Protein AF-R7HJZ1-F1 (afdb_monomer_lite)

pLDDT: mean 83.75, std 15.14, range [26.66, 98.38]

Radius of gyration: 27.84 Å; chains: 1; bounding box: 72×53×90 Å

Structure (mmCIF, N/CA/C/O backbone):
data_AF-R7HJZ1-F1
#
_entry.id   AF-R7HJZ1-F1
#
loop_
_atom_site.group_PDB
_atom_site.id
_atom_site.type_symbol
_atom_site.label_atom_id
_atom_site.label_alt_id
_atom_site.label_comp_id
_atom_site.label_asym_id
_atom_site.label_entity_id
_atom_site.label_seq_id
_atom_site.pdbx_PDB_ins_code
_atom_site.Cartn_x
_atom_site.Cartn_y
_atom_site.Cartn_z
_atom_site.occupancy
_atom_site.B_iso_or_equiv
_atom_site.auth_seq_id
_atom_site.auth_comp_id
_atom_site.auth_asym_id
_atom_site.auth_atom_id
_atom_site.pdbx_PDB_model_num
ATOM 1 N N . MET A 1 1 ? -17.261 4.040 -39.884 1.00 55.44 1 MET A N 1
ATOM 2 C CA . MET A 1 1 ? -17.288 3.187 -38.679 1.00 55.44 1 MET A CA 1
ATOM 3 C C . MET A 1 1 ? -16.606 3.870 -37.504 1.00 55.44 1 MET A C 1
ATOM 5 O O . MET A 1 1 ? -17.191 3.861 -36.436 1.00 55.44 1 MET A O 1
ATOM 9 N N . ASP A 1 2 ? -15.491 4.578 -37.698 1.00 51.38 2 ASP A N 1
ATOM 10 C CA . ASP A 1 2 ? -14.824 5.334 -36.615 1.00 51.38 2 ASP A CA 1
ATOM 11 C C . ASP A 1 2 ? -15.729 6.381 -35.932 1.00 51.38 2 ASP A C 1
ATOM 13 O O . ASP A 1 2 ? -15.719 6.507 -34.715 1.00 51.38 2 ASP A O 1
ATOM 17 N N . LEU A 1 3 ? -16.606 7.054 -36.693 1.00 52.91 3 LEU A N 1
ATOM 18 C CA . LEU A 1 3 ? -17.649 7.952 -36.158 1.00 52.91 3 LEU A CA 1
ATOM 19 C C . LEU A 1 3 ? -18.747 7.217 -35.357 1.00 52.91 3 LEU A C 1
ATOM 21 O O . LEU A 1 3 ? -19.384 7.807 -34.487 1.00 52.91 3 LEU A O 1
ATOM 25 N N . ILE A 1 4 ? -18.971 5.930 -35.647 1.00 58.81 4 ILE A N 1
ATOM 26 C CA . ILE A 1 4 ? -19.947 5.077 -34.946 1.00 58.81 4 ILE A CA 1
ATOM 27 C C . ILE A 1 4 ? -19.358 4.549 -33.629 1.00 58.81 4 ILE A C 1
ATOM 29 O O . ILE A 1 4 ? -20.070 4.412 -32.635 1.00 58.81 4 ILE A O 1
ATOM 33 N N . GLY A 1 5 ? -18.038 4.348 -33.582 1.00 54.88 5 GLY A N 1
ATOM 34 C CA . GLY A 1 5 ? -17.323 3.923 -32.378 1.00 54.88 5 GLY A CA 1
ATOM 35 C C . GLY A 1 5 ? -17.411 4.899 -31.202 1.00 54.88 5 GLY A C 1
ATOM 36 O O . GLY A 1 5 ? -17.205 4.470 -30.076 1.00 54.88 5 GLY A O 1
ATOM 37 N N . SER A 1 6 ? -17.767 6.167 -31.444 1.00 58.53 6 SER A N 1
ATOM 38 C CA . SER A 1 6 ? -18.018 7.200 -30.424 1.00 58.53 6 SER A CA 1
ATOM 39 C C . SER A 1 6 ? -19.487 7.655 -30.352 1.00 58.53 6 SER A C 1
ATOM 41 O O . SER A 1 6 ? -19.771 8.752 -29.873 1.00 58.53 6 SER A O 1
ATOM 43 N N . SER A 1 7 ? -20.414 6.880 -30.922 1.00 64.62 7 SER A N 1
ATOM 44 C CA . SER A 1 7 ? -21.848 7.205 -30.990 1.00 64.62 7 SER A CA 1
ATOM 45 C C . SER A 1 7 ? -22.617 6.868 -29.707 1.00 64.62 7 SER A C 1
ATOM 47 O O . SER A 1 7 ? -22.063 6.304 -28.772 1.00 64.62 7 SER A O 1
ATOM 49 N N . SER A 1 8 ? -23.906 7.223 -29.651 1.00 75.12 8 SER A N 1
ATOM 50 C CA . SER A 1 8 ? -24.792 6.862 -28.538 1.00 75.12 8 SER A CA 1
ATOM 51 C C . SER A 1 8 ? -25.110 5.361 -28.509 1.00 75.12 8 SER A C 1
ATOM 53 O O . SER A 1 8 ? -25.225 4.726 -29.560 1.00 75.12 8 SER A O 1
ATOM 55 N N . GLU A 1 9 ? -25.348 4.810 -27.313 1.00 82.00 9 GLU A N 1
ATOM 56 C CA . GLU A 1 9 ? -25.737 3.400 -27.107 1.00 82.00 9 GLU A CA 1
ATOM 57 C C . GLU A 1 9 ? -26.926 2.959 -27.966 1.00 82.00 9 GLU A C 1
ATOM 59 O O . GLU A 1 9 ? -26.946 1.839 -28.467 1.00 82.00 9 GLU A O 1
ATOM 64 N N . SER A 1 10 ? -27.879 3.855 -28.236 1.00 83.88 10 SER A N 1
ATOM 65 C CA . SER A 1 10 ? -29.006 3.575 -29.134 1.00 83.88 10 SER A CA 1
ATOM 66 C C . SER A 1 10 ? -28.566 3.103 -30.527 1.00 83.88 10 SER A C 1
ATOM 68 O O . SER A 1 10 ? -29.237 2.279 -31.143 1.00 83.88 10 SER A O 1
ATOM 70 N N . ILE A 1 11 ? -27.445 3.621 -31.043 1.00 85.69 11 ILE A N 1
ATOM 71 C CA . ILE A 1 11 ? -26.895 3.212 -32.343 1.00 85.69 11 ILE A CA 1
ATOM 72 C C . ILE A 1 11 ? -26.178 1.867 -32.208 1.00 85.69 11 ILE A C 1
ATOM 74 O O . ILE A 1 11 ? -26.316 1.016 -33.081 1.00 85.69 11 ILE A O 1
ATOM 78 N N . TRP A 1 12 ? -25.454 1.649 -31.111 1.00 87.62 12 TRP A N 1
ATOM 79 C CA . TRP A 1 12 ? -24.774 0.382 -30.833 1.00 87.62 12 TRP A CA 1
ATOM 80 C C . TRP A 1 12 ? -25.741 -0.796 -30.725 1.00 87.62 12 TRP A C 1
ATOM 82 O O . TRP A 1 12 ? -25.446 -1.867 -31.251 1.00 87.62 12 TRP A O 1
ATOM 92 N N . LEU A 1 13 ? -26.904 -0.575 -30.111 1.00 90.31 13 LEU A N 1
ATOM 93 C CA . LEU A 1 13 ? -27.966 -1.570 -29.949 1.00 90.31 13 LEU A CA 1
ATOM 94 C C . LEU A 1 13 ? -28.876 -1.699 -31.181 1.00 90.31 13 LEU A C 1
ATOM 96 O O . LEU A 1 13 ? -29.688 -2.620 -31.257 1.00 90.31 13 LEU A O 1
ATOM 100 N N . SER A 1 14 ? -28.747 -0.807 -32.168 1.00 91.06 14 SER A N 1
ATOM 101 C CA . SER A 1 14 ? -29.510 -0.906 -33.413 1.00 91.06 14 SER A CA 1
ATOM 102 C C . SER A 1 14 ? -29.059 -2.104 -34.249 1.00 91.06 14 SER A C 1
ATOM 104 O O . SER A 1 14 ? -27.893 -2.510 -34.230 1.00 91.06 14 SER A O 1
ATOM 106 N N . ASN A 1 15 ? -29.988 -2.651 -35.034 1.00 90.50 15 ASN A N 1
ATOM 107 C CA . ASN A 1 15 ? -29.697 -3.757 -35.933 1.00 90.50 15 ASN A CA 1
ATOM 108 C C . ASN A 1 15 ? -28.751 -3.317 -37.063 1.00 90.50 15 ASN A C 1
ATOM 110 O O . ASN A 1 15 ? -28.941 -2.273 -37.694 1.00 90.50 15 ASN A O 1
ATOM 114 N N . THR A 1 16 ? -27.750 -4.140 -37.360 1.00 90.25 16 THR A N 1
ATOM 115 C CA . THR A 1 16 ? -26.793 -3.900 -38.451 1.00 90.25 16 THR A CA 1
ATOM 116 C C . THR A 1 16 ? -27.460 -3.705 -39.809 1.00 90.25 16 THR A C 1
ATOM 118 O O . THR A 1 16 ? -27.041 -2.821 -40.554 1.00 90.25 16 THR A O 1
ATOM 121 N N . ARG A 1 17 ? -28.517 -4.457 -40.132 1.00 87.88 17 ARG A N 1
ATOM 122 C CA . ARG A 1 17 ? -29.229 -4.335 -41.415 1.00 87.88 17 ARG A CA 1
ATOM 123 C C . ARG A 1 17 ? -29.933 -2.992 -41.550 1.00 87.88 17 ARG A C 1
ATOM 125 O O . ARG A 1 17 ? -29.940 -2.398 -42.627 1.00 87.88 17 ARG A O 1
ATOM 132 N N . ASP A 1 18 ? -30.466 -2.479 -40.445 1.00 86.38 18 ASP A N 1
ATOM 133 C CA . ASP A 1 18 ? -31.166 -1.198 -40.423 1.00 86.38 18 ASP A CA 1
ATOM 134 C C . ASP A 1 18 ? -30.208 -0.017 -40.566 1.00 86.38 18 ASP A C 1
ATOM 136 O O . ASP A 1 18 ? -30.540 0.962 -41.244 1.00 86.38 18 ASP A O 1
ATOM 140 N N . VAL A 1 19 ? -29.026 -0.111 -39.955 1.00 85.69 19 VAL A N 1
ATOM 141 C CA . VAL A 1 19 ? -28.019 0.959 -39.942 1.00 85.69 19 VAL A CA 1
ATOM 142 C C . VAL A 1 19 ? -27.157 0.940 -41.204 1.00 85.69 19 VAL A C 1
ATOM 144 O O . VAL A 1 19 ? -26.953 1.986 -41.817 1.00 85.69 19 VAL A O 1
ATOM 147 N N . LEU A 1 20 ? -26.676 -0.233 -41.624 1.00 84.44 20 LEU A N 1
ATOM 148 C CA . LEU A 1 20 ? -25.808 -0.387 -42.798 1.00 84.44 20 LEU A CA 1
ATOM 149 C C . LEU A 1 20 ? -26.594 -0.459 -44.113 1.00 84.44 20 LEU A C 1
ATOM 151 O O . LEU A 1 20 ? -25.995 -0.339 -45.179 1.00 84.44 20 LEU A O 1
ATOM 155 N N . LYS A 1 21 ? -27.925 -0.624 -44.045 1.00 84.38 21 LYS A N 1
ATOM 156 C CA . LYS A 1 21 ? -28.818 -0.795 -45.205 1.00 84.38 21 LYS A CA 1
ATOM 157 C C . LYS A 1 21 ? -28.387 -1.948 -46.122 1.00 84.38 21 LYS A C 1
ATOM 159 O O . LYS A 1 21 ? -28.550 -1.868 -47.337 1.00 84.38 21 LYS A O 1
ATOM 164 N N . ASP A 1 22 ? -27.871 -3.025 -45.528 1.00 80.69 22 ASP A N 1
ATOM 165 C CA . ASP A 1 22 ? -27.401 -4.221 -46.229 1.00 80.69 22 ASP A CA 1
ATOM 166 C C . ASP A 1 22 ? -27.975 -5.496 -45.590 1.00 80.69 22 ASP A C 1
ATOM 168 O O . ASP A 1 22 ? -27.697 -5.822 -44.436 1.00 80.69 22 ASP A O 1
ATOM 172 N N . ASN A 1 23 ? -28.771 -6.235 -46.366 1.00 77.12 23 ASN A N 1
ATOM 173 C CA . ASN A 1 23 ? -29.421 -7.473 -45.931 1.00 77.12 23 ASN A CA 1
ATOM 174 C C . ASN A 1 23 ? -28.480 -8.691 -45.939 1.00 77.12 23 ASN A C 1
ATOM 176 O O . ASN A 1 23 ? -28.857 -9.743 -45.421 1.00 77.12 23 ASN A O 1
ATOM 180 N N . MET A 1 24 ? -27.280 -8.568 -46.519 1.00 80.31 24 MET A N 1
ATOM 181 C CA . MET A 1 24 ? -26.253 -9.617 -46.519 1.00 80.31 24 MET A CA 1
ATOM 182 C C . MET A 1 24 ? -25.467 -9.661 -45.205 1.00 80.31 24 MET A C 1
ATOM 184 O O . MET A 1 24 ? -24.805 -10.659 -44.917 1.00 80.31 24 MET A O 1
ATOM 188 N N . VAL A 1 25 ? -25.557 -8.610 -44.383 1.00 81.00 25 VAL A N 1
ATOM 189 C CA . VAL A 1 25 ? -24.938 -8.576 -43.056 1.00 81.00 25 VAL A CA 1
ATOM 190 C C . VAL A 1 25 ? -25.734 -9.460 -42.086 1.00 81.00 25 VAL A C 1
ATOM 192 O O . VAL A 1 25 ? -26.969 -9.553 -42.141 1.00 81.00 25 VAL A O 1
ATOM 195 N N . LYS A 1 26 ? -24.998 -10.157 -41.210 1.00 86.88 26 LYS A N 1
ATOM 196 C CA . LYS A 1 26 ? -25.554 -11.022 -40.164 1.00 86.88 26 LYS A CA 1
ATOM 197 C C . LYS A 1 26 ? -26.523 -10.232 -39.288 1.00 86.88 26 LYS A C 1
ATOM 199 O O . LYS A 1 26 ? -26.235 -9.104 -38.918 1.00 86.88 26 LYS A O 1
ATOM 204 N N . ASP A 1 27 ? -27.639 -10.859 -38.933 1.00 89.06 27 ASP A N 1
ATOM 205 C CA . ASP A 1 27 ? -28.642 -10.282 -38.041 1.00 89.06 27 ASP A CA 1
ATOM 206 C C . ASP A 1 27 ? -28.095 -10.188 -36.609 1.00 89.06 27 ASP A C 1
ATOM 208 O O . ASP A 1 27 ? -28.063 -11.180 -35.882 1.00 89.06 27 ASP A O 1
ATOM 212 N N . GLN A 1 28 ? -27.554 -9.026 -36.257 1.00 91.69 28 GLN A N 1
ATOM 213 C CA . GLN A 1 28 ? -26.952 -8.732 -34.955 1.00 91.69 28 GLN A CA 1
ATOM 214 C C . GLN A 1 28 ? -26.901 -7.219 -34.721 1.00 91.69 28 GLN A C 1
ATOM 216 O O . GLN A 1 28 ? -27.136 -6.432 -35.649 1.00 91.69 28 GLN A O 1
ATOM 221 N N . THR A 1 29 ? -26.572 -6.811 -33.498 1.00 93.00 29 THR A N 1
ATOM 222 C CA . THR A 1 29 ? -26.386 -5.397 -33.147 1.00 93.00 29 THR A CA 1
ATOM 223 C C . THR A 1 29 ? -25.108 -4.821 -33.762 1.00 93.00 29 THR A C 1
ATOM 225 O O . THR A 1 29 ? -24.164 -5.546 -34.099 1.00 93.00 29 THR A O 1
ATOM 228 N N . ILE A 1 30 ? -25.054 -3.496 -33.912 1.00 91.50 30 ILE A N 1
ATOM 229 C CA . ILE A 1 30 ? -23.847 -2.802 -34.382 1.00 91.50 30 ILE A CA 1
ATOM 230 C C . ILE A 1 30 ? -22.659 -3.063 -33.450 1.00 91.50 30 ILE A C 1
ATOM 232 O O . ILE A 1 30 ? -21.551 -3.278 -33.939 1.00 91.50 30 ILE A O 1
ATOM 236 N N . LEU A 1 31 ? -22.879 -3.112 -32.133 1.00 91.50 31 LEU A N 1
ATOM 237 C CA . LEU A 1 31 ? -21.821 -3.403 -31.164 1.00 91.50 31 LEU A CA 1
ATOM 238 C C . LEU A 1 31 ? -21.219 -4.797 -31.360 1.00 91.50 31 LEU A C 1
ATOM 240 O O . LEU A 1 31 ? -20.000 -4.931 -31.442 1.00 91.50 31 LEU A O 1
ATOM 244 N N . GLU A 1 32 ? -22.060 -5.827 -31.489 1.00 93.88 32 GLU A N 1
ATOM 245 C CA . GLU A 1 32 ? -21.595 -7.191 -31.763 1.00 93.88 32 GLU A CA 1
ATOM 246 C C . GLU A 1 32 ? -20.808 -7.257 -33.069 1.00 93.88 32 GLU A C 1
ATOM 248 O O . GLU A 1 32 ? -19.738 -7.860 -33.111 1.00 93.88 32 GLU A O 1
ATOM 253 N N . TYR A 1 33 ? -21.302 -6.593 -34.119 1.00 91.19 33 TYR A N 1
ATOM 254 C CA . TYR A 1 33 ? -20.603 -6.514 -35.396 1.00 91.19 33 TYR A CA 1
ATOM 255 C C . TYR A 1 33 ? -19.233 -5.847 -35.265 1.00 91.19 33 TYR A C 1
ATOM 257 O O . TYR A 1 33 ? -18.264 -6.334 -35.846 1.00 91.19 33 TYR A O 1
ATOM 265 N N . MET A 1 34 ? -19.134 -4.754 -34.509 1.00 90.31 34 MET A N 1
ATOM 266 C CA . MET A 1 34 ? -17.868 -4.053 -34.308 1.00 90.31 34 MET A CA 1
ATOM 267 C C . MET A 1 34 ? -16.853 -4.912 -33.547 1.00 90.31 34 MET A C 1
ATOM 269 O O . MET A 1 34 ? -15.687 -4.959 -33.936 1.00 90.31 34 MET A O 1
ATOM 273 N N . ILE A 1 35 ? -17.296 -5.625 -32.508 1.00 91.69 35 ILE A N 1
ATOM 274 C CA . ILE A 1 35 ? -16.430 -6.517 -31.729 1.00 91.69 35 ILE A CA 1
ATOM 275 C C . ILE A 1 35 ? -15.967 -7.704 -32.580 1.00 91.69 35 ILE A C 1
ATOM 277 O O . ILE A 1 35 ? -14.772 -7.973 -32.638 1.00 91.69 35 ILE A O 1
ATOM 281 N N . ASP A 1 36 ? -16.884 -8.363 -33.296 1.00 91.38 36 ASP A N 1
ATOM 282 C CA . ASP A 1 36 ? -16.580 -9.547 -34.117 1.00 91.38 36 ASP A CA 1
ATOM 283 C C . ASP A 1 36 ? -15.596 -9.251 -35.262 1.00 91.38 36 ASP A C 1
ATOM 285 O O . ASP A 1 36 ? -14.939 -10.158 -35.769 1.00 91.38 36 ASP A O 1
ATOM 289 N N . ASN A 1 37 ? -15.483 -7.982 -35.666 1.00 89.75 37 ASN A N 1
ATOM 290 C CA . ASN A 1 37 ? -14.580 -7.522 -36.721 1.00 89.75 37 ASN A CA 1
ATOM 291 C C . ASN A 1 37 ? -13.361 -6.741 -36.187 1.00 89.75 37 ASN A C 1
ATOM 293 O O . ASN A 1 37 ? -12.674 -6.093 -36.974 1.00 89.75 37 ASN A O 1
ATOM 297 N N . ASN A 1 38 ? -13.074 -6.803 -34.879 1.00 87.69 38 ASN A N 1
ATOM 298 C CA . ASN A 1 38 ? -11.911 -6.168 -34.238 1.00 87.69 38 ASN A CA 1
ATOM 299 C C . ASN A 1 38 ? -11.780 -4.655 -34.499 1.00 87.69 38 ASN A C 1
ATOM 301 O O . ASN A 1 38 ? -10.674 -4.137 -34.665 1.00 87.69 38 ASN A O 1
ATOM 305 N N . TYR A 1 39 ? -12.898 -3.929 -34.539 1.00 86.44 39 TYR A N 1
ATOM 306 C CA . TYR A 1 39 ? -12.844 -2.469 -34.579 1.00 86.44 39 TYR A CA 1
ATOM 307 C C . TYR A 1 39 ? -12.340 -1.903 -33.242 1.00 86.44 39 TYR A C 1
ATOM 309 O O . TYR A 1 39 ? -12.642 -2.444 -32.176 1.00 86.44 39 TYR A O 1
ATOM 317 N N . ASP A 1 40 ? -11.615 -0.781 -33.296 1.00 82.44 40 ASP A N 1
ATOM 318 C CA . ASP A 1 40 ? -11.297 0.013 -32.104 1.00 82.44 40 ASP A CA 1
ATOM 319 C C . ASP A 1 40 ? -12.580 0.691 -31.596 1.00 82.44 40 ASP A C 1
ATOM 321 O O . ASP A 1 40 ? -13.203 1.491 -32.300 1.00 82.44 40 ASP A O 1
ATOM 325 N N . ILE A 1 41 ? -13.015 0.323 -30.390 1.00 84.25 41 ILE A N 1
ATOM 326 C CA . ILE A 1 41 ? -14.286 0.754 -29.801 1.00 84.25 41 ILE A CA 1
ATOM 327 C C . ILE A 1 41 ? -13.982 1.661 -28.611 1.00 84.25 41 ILE A C 1
ATOM 329 O O . ILE A 1 41 ? -13.354 1.239 -27.641 1.00 84.25 41 ILE A O 1
ATOM 333 N N . LYS A 1 42 ? -14.483 2.901 -28.653 1.00 81.69 42 LYS A N 1
ATOM 334 C CA . LYS A 1 42 ? -14.295 3.890 -27.585 1.00 81.69 42 LYS A CA 1
ATOM 335 C C . LYS A 1 42 ? -15.620 4.181 -26.899 1.00 81.69 42 LYS A C 1
ATOM 337 O O . LYS A 1 42 ? -16.370 5.052 -27.324 1.00 81.69 42 LYS A O 1
ATOM 342 N N . ILE A 1 43 ? -15.877 3.475 -25.802 1.00 80.94 43 ILE A N 1
ATOM 343 C CA . ILE A 1 43 ? -17.082 3.668 -24.992 1.00 80.94 43 ILE A CA 1
ATOM 344 C C . ILE A 1 43 ? -16.790 4.704 -23.896 1.00 80.94 43 ILE A C 1
ATOM 346 O O . ILE A 1 43 ? -16.012 4.410 -22.984 1.00 80.94 43 ILE A O 1
ATOM 350 N N . PRO A 1 44 ? -17.374 5.918 -23.957 1.00 76.69 44 PRO A N 1
ATOM 351 C CA . PRO A 1 44 ? -17.217 6.896 -22.885 1.00 76.69 44 PRO A CA 1
ATOM 352 C C . PRO A 1 44 ? -17.945 6.462 -21.606 1.00 76.69 44 PRO A C 1
ATOM 354 O O . PRO A 1 44 ? -17.418 6.652 -20.513 1.00 76.69 44 PRO A O 1
ATOM 357 N N . CYS A 1 45 ? -19.136 5.875 -21.740 1.00 82.38 45 CYS A N 1
ATOM 358 C CA . CYS A 1 45 ? -19.984 5.420 -20.642 1.00 82.38 45 CYS A CA 1
ATOM 359 C C . CYS A 1 45 ? -21.059 4.446 -21.151 1.00 82.38 45 CYS A C 1
ATOM 361 O O . CYS A 1 45 ? -21.394 4.454 -22.336 1.00 82.38 45 CYS A O 1
ATOM 363 N N . ILE A 1 46 ? -21.580 3.618 -20.242 1.00 88.38 46 ILE A N 1
ATOM 364 C CA . ILE A 1 46 ? -22.636 2.623 -20.495 1.00 88.38 46 ILE A CA 1
ATOM 365 C C . ILE A 1 46 ? -23.822 2.926 -19.577 1.00 88.38 46 ILE A C 1
ATOM 367 O O . ILE A 1 46 ? -23.630 3.095 -18.365 1.00 88.38 46 ILE A O 1
ATOM 371 N N . PHE A 1 47 ? -25.028 2.969 -20.141 1.00 85.38 47 PHE A N 1
ATOM 372 C CA . PHE A 1 47 ? -26.282 3.220 -19.428 1.00 85.38 47 PHE A CA 1
ATOM 373 C C . PHE A 1 47 ? -27.292 2.075 -19.566 1.00 85.38 47 PHE A C 1
ATOM 375 O O . PHE A 1 47 ? -28.140 1.936 -18.686 1.00 85.38 47 PHE A O 1
ATOM 382 N N . GLU A 1 48 ? -27.192 1.249 -20.611 1.00 89.50 48 GLU A N 1
ATOM 383 C CA . GLU A 1 48 ? -28.172 0.201 -20.922 1.00 89.50 48 GLU A CA 1
ATOM 384 C C . GLU A 1 48 ? -27.691 -1.205 -20.514 1.00 89.50 48 GLU A C 1
ATOM 386 O O . GLU A 1 48 ? -26.548 -1.602 -20.760 1.00 89.50 48 GLU A O 1
ATOM 391 N N . GLU A 1 49 ? -28.585 -2.008 -19.926 1.00 91.56 49 GLU A N 1
ATOM 392 C CA . GLU A 1 49 ? -28.292 -3.394 -19.516 1.00 91.56 49 GLU A CA 1
ATOM 393 C C . GLU A 1 49 ? -28.002 -4.309 -20.721 1.00 91.56 49 GLU A C 1
ATOM 395 O O . GLU A 1 49 ? -27.120 -5.169 -20.657 1.00 91.56 49 GLU A O 1
ATOM 400 N N . ASP A 1 50 ? -28.674 -4.087 -21.856 1.00 92.56 50 ASP A N 1
ATOM 401 C CA . ASP A 1 50 ? -28.434 -4.850 -23.087 1.00 92.56 50 ASP A CA 1
ATOM 402 C C . ASP A 1 50 ? -26.989 -4.687 -23.592 1.00 92.56 50 ASP A C 1
ATOM 404 O O . ASP A 1 50 ? -26.380 -5.656 -24.059 1.00 92.56 50 ASP A O 1
ATOM 408 N N . THR A 1 51 ? -26.394 -3.499 -23.419 1.00 93.50 51 THR A N 1
ATOM 409 C CA . THR A 1 51 ? -24.974 -3.264 -23.715 1.00 93.50 51 THR A CA 1
ATOM 410 C C . THR A 1 51 ? -24.086 -4.132 -22.822 1.00 93.50 51 THR A C 1
ATOM 412 O O . THR A 1 51 ? -23.166 -4.783 -23.325 1.00 93.50 51 THR A O 1
ATOM 415 N N . LEU A 1 52 ? -24.369 -4.208 -21.512 1.00 94.69 52 LEU A N 1
ATOM 416 C CA . LEU A 1 52 ? -23.612 -5.070 -20.594 1.00 94.69 52 LEU A CA 1
ATOM 417 C C . LEU A 1 52 ? -23.689 -6.537 -21.006 1.00 94.69 52 LEU A C 1
ATOM 419 O O . LEU A 1 52 ? -22.676 -7.237 -21.033 1.00 94.69 52 LEU A O 1
ATOM 423 N N . LYS A 1 53 ? -24.886 -7.008 -21.357 1.00 95.44 53 LYS A N 1
ATOM 424 C CA . LYS A 1 53 ? -25.111 -8.387 -21.788 1.00 95.44 53 LYS A CA 1
ATOM 425 C C . LYS A 1 53 ? -24.289 -8.741 -23.023 1.00 95.44 53 LYS A C 1
ATOM 427 O O . LYS A 1 53 ? -23.650 -9.793 -23.023 1.00 95.44 53 LYS A O 1
ATOM 432 N N . ILE A 1 54 ? -24.255 -7.865 -24.027 1.00 95.06 54 ILE A N 1
ATOM 433 C CA . ILE A 1 54 ? -23.432 -8.054 -25.229 1.00 95.06 54 ILE A CA 1
ATOM 434 C C . ILE A 1 54 ? -21.948 -8.118 -24.856 1.00 95.06 54 ILE A C 1
ATOM 436 O O . ILE A 1 54 ? -21.259 -9.063 -25.235 1.00 95.06 54 ILE A O 1
ATOM 440 N N . LEU A 1 55 ? -21.448 -7.143 -24.092 1.00 95.19 55 LEU A N 1
ATOM 441 C CA . LEU A 1 55 ? -20.028 -7.075 -23.735 1.00 95.19 55 LEU A CA 1
ATOM 442 C C . LEU A 1 55 ? -19.577 -8.273 -22.886 1.00 95.19 55 LEU A C 1
ATOM 444 O O . LEU A 1 55 ? -18.489 -8.804 -23.108 1.00 95.19 55 LEU A O 1
ATOM 448 N N . TYR A 1 56 ? -20.424 -8.747 -21.970 1.00 95.94 56 TYR A N 1
ATOM 449 C CA . TYR A 1 56 ? -20.195 -9.980 -21.216 1.00 95.94 56 TYR A CA 1
ATOM 450 C C . TYR A 1 56 ? -20.132 -11.207 -22.134 1.00 95.94 56 TYR A C 1
ATOM 452 O O . TYR A 1 56 ? -19.153 -11.945 -22.099 1.00 95.94 56 TYR A O 1
ATOM 460 N N . GLN A 1 57 ? -21.117 -11.396 -23.020 1.00 95.69 57 GLN A N 1
ATOM 461 C CA . GLN A 1 57 ? -21.146 -12.528 -23.960 1.00 95.69 57 GLN A CA 1
ATOM 462 C C . GLN A 1 57 ? -19.959 -12.537 -24.933 1.00 95.69 57 GLN A C 1
ATOM 464 O O . GLN A 1 57 ? -19.549 -13.597 -25.407 1.00 95.69 57 GLN A O 1
ATOM 469 N N . LYS A 1 58 ? -19.409 -11.359 -25.236 1.00 94.25 58 LYS A N 1
ATOM 470 C CA . LYS A 1 58 ? -18.232 -11.182 -26.090 1.00 94.25 58 LYS A CA 1
ATOM 471 C C . LYS A 1 58 ? -16.906 -11.183 -25.321 1.00 94.25 58 LYS A C 1
ATOM 473 O O . LYS A 1 58 ? -15.870 -10.953 -25.937 1.00 94.25 58 LYS A O 1
ATOM 478 N N . ASN A 1 59 ? -16.922 -11.448 -24.013 1.00 93.50 59 ASN A N 1
ATOM 479 C CA . ASN A 1 59 ? -15.750 -11.440 -23.136 1.00 93.50 59 ASN A CA 1
ATOM 480 C C . ASN A 1 59 ? -14.935 -10.134 -23.221 1.00 93.50 59 ASN A C 1
ATOM 482 O O . ASN A 1 59 ? -13.717 -10.165 -23.378 1.00 93.50 59 ASN A O 1
ATOM 486 N N . ARG A 1 60 ? -15.601 -8.975 -23.125 1.00 92.88 60 ARG A N 1
ATOM 487 C CA . ARG A 1 60 ? -14.971 -7.639 -23.161 1.00 92.88 60 ARG A CA 1
ATOM 488 C C . ARG A 1 60 ? -15.048 -6.911 -21.812 1.00 92.88 60 ARG A C 1
ATOM 490 O O . ARG A 1 60 ? -15.727 -5.882 -21.708 1.00 92.88 60 ARG A O 1
ATOM 497 N N . PRO A 1 61 ? -14.392 -7.425 -20.751 1.00 92.56 61 PRO A N 1
ATOM 498 C CA . PRO A 1 61 ? -14.401 -6.774 -19.442 1.00 92.56 61 PRO A CA 1
ATOM 499 C C . PRO A 1 61 ? -13.715 -5.397 -19.463 1.00 92.56 61 PRO A C 1
ATOM 501 O O . PRO A 1 61 ? -14.145 -4.493 -18.752 1.00 92.56 61 PRO A O 1
ATOM 504 N N . ASP A 1 62 ? -12.744 -5.200 -20.359 1.00 88.94 62 ASP A N 1
ATOM 505 C CA . ASP A 1 62 ? -12.062 -3.929 -20.633 1.00 88.94 62 ASP A CA 1
ATOM 506 C C . ASP A 1 62 ? -13.013 -2.803 -21.080 1.00 88.94 62 ASP A C 1
ATOM 508 O O . ASP A 1 62 ? -12.743 -1.620 -20.860 1.00 88.94 62 ASP A O 1
ATOM 512 N N . LEU A 1 63 ? -14.153 -3.169 -21.673 1.00 91.50 63 LEU A N 1
ATOM 513 C CA . LEU A 1 63 ? -15.220 -2.244 -22.046 1.00 91.50 63 LEU A CA 1
ATOM 514 C C . LEU A 1 63 ? -16.314 -2.156 -20.973 1.00 91.50 63 LEU A C 1
ATOM 516 O O . LEU A 1 63 ? -16.842 -1.069 -20.740 1.00 91.50 63 LEU A O 1
ATOM 520 N N . LEU A 1 64 ? -16.632 -3.263 -20.288 1.00 93.12 64 LEU A N 1
ATOM 521 C CA . LEU A 1 64 ? -17.653 -3.297 -19.227 1.00 93.12 64 LEU A CA 1
ATOM 522 C C . LEU A 1 64 ? -17.354 -2.318 -18.085 1.00 93.12 64 LEU A C 1
ATOM 524 O O . LEU A 1 64 ? -18.273 -1.682 -17.574 1.00 93.12 64 LEU A O 1
ATOM 528 N N . VAL A 1 65 ? -16.080 -2.135 -17.724 1.00 91.19 65 VAL A N 1
ATOM 529 C CA . VAL A 1 65 ? -15.637 -1.203 -16.665 1.00 91.19 65 VAL A CA 1
ATOM 530 C C . VAL A 1 65 ? -16.018 0.268 -16.905 1.00 91.19 65 VAL A C 1
ATOM 532 O O . VAL A 1 65 ? -15.831 1.103 -16.024 1.00 91.19 65 VAL A O 1
ATOM 535 N N . LYS A 1 66 ? -16.550 0.621 -18.085 1.00 91.06 66 LYS A N 1
ATOM 536 C CA . LYS A 1 66 ? -17.090 1.960 -18.390 1.00 91.06 66 LYS A CA 1
ATOM 537 C C . LYS A 1 66 ? -18.515 2.181 -17.874 1.00 91.06 66 LYS A C 1
ATOM 539 O O . LYS A 1 66 ? -19.035 3.294 -17.973 1.00 91.06 66 LYS A O 1
ATOM 544 N N . ALA A 1 67 ? -19.156 1.147 -17.340 1.00 92.50 67 ALA A N 1
ATOM 545 C CA . ALA A 1 67 ? -20.456 1.249 -16.698 1.00 92.50 67 ALA A CA 1
ATOM 546 C C . ALA A 1 67 ? -20.355 1.773 -15.259 1.00 92.50 67 ALA A C 1
ATOM 548 O O . ALA A 1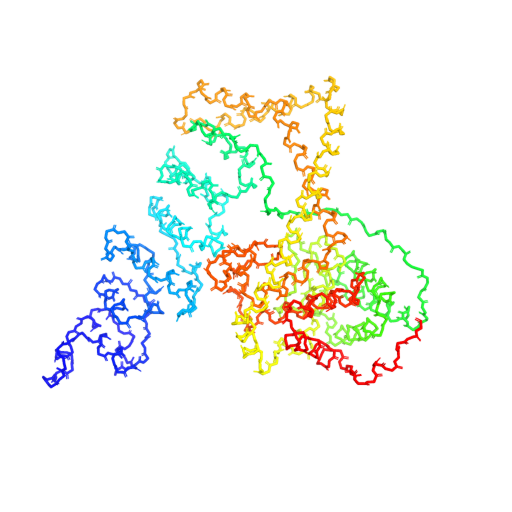 67 ? -19.351 1.602 -14.571 1.00 92.50 67 ALA A O 1
ATOM 549 N N . SER A 1 68 ? -21.436 2.391 -14.777 1.00 91.62 68 SER A N 1
ATOM 550 C CA . SER A 1 68 ? -21.532 2.786 -13.367 1.00 91.62 68 SER A CA 1
ATOM 551 C C . SER A 1 68 ? -21.615 1.564 -12.443 1.00 91.62 68 SER A C 1
ATOM 553 O O . SER A 1 68 ? -22.197 0.546 -12.818 1.00 91.62 68 SER A O 1
ATOM 555 N N . ALA A 1 69 ? -21.134 1.684 -11.199 1.00 93.19 69 ALA A N 1
ATOM 556 C CA . ALA A 1 69 ? -21.234 0.616 -10.196 1.00 93.19 69 ALA A CA 1
ATOM 557 C C . ALA A 1 69 ? -22.674 0.101 -10.017 1.00 93.19 69 ALA A C 1
ATOM 559 O O . ALA A 1 69 ? -22.906 -1.100 -9.938 1.00 93.19 69 ALA A O 1
ATOM 560 N N . SER A 1 70 ? -23.655 1.010 -10.013 1.00 92.56 70 SER A N 1
ATOM 561 C CA . SER A 1 70 ? -25.078 0.663 -9.920 1.00 92.56 70 SER A CA 1
ATOM 562 C C . SER A 1 70 ? -25.539 -0.260 -11.045 1.00 92.56 70 SER A C 1
ATOM 564 O O . SER A 1 70 ? -26.339 -1.153 -10.791 1.00 92.56 70 SER A O 1
ATOM 566 N N . LEU A 1 71 ? -25.044 -0.042 -12.267 1.00 93.94 71 LEU A N 1
ATOM 567 C CA . LEU A 1 71 ? -25.381 -0.867 -13.425 1.00 93.94 71 LEU A CA 1
ATOM 568 C C . LEU A 1 71 ? -24.589 -2.183 -13.412 1.00 93.94 71 LEU A C 1
ATOM 570 O O . LEU A 1 71 ? -25.145 -3.231 -13.719 1.00 93.94 71 LEU A O 1
ATOM 574 N N . LEU A 1 72 ? -23.322 -2.161 -12.984 1.00 96.06 72 LEU A N 1
ATOM 575 C CA . LEU A 1 72 ? -22.485 -3.362 -12.867 1.00 96.06 72 LEU A CA 1
ATOM 576 C C . LEU A 1 72 ? -22.992 -4.362 -11.820 1.00 96.06 72 LEU A C 1
ATOM 578 O O . LEU A 1 72 ? -22.824 -5.565 -11.990 1.00 96.06 72 LEU A O 1
ATOM 582 N N . MET A 1 73 ? -23.665 -3.892 -10.772 1.00 93.88 73 MET A N 1
ATOM 583 C CA . MET A 1 73 ? -24.317 -4.762 -9.784 1.00 93.88 73 MET A CA 1
ATOM 584 C C . MET A 1 73 ? -25.612 -5.417 -10.301 1.00 93.88 73 MET A C 1
ATOM 586 O O . MET A 1 73 ? -26.304 -6.106 -9.548 1.00 93.88 73 MET A O 1
ATOM 590 N N . THR A 1 74 ? -25.966 -5.225 -11.576 1.00 94.25 74 THR A N 1
ATOM 591 C CA . THR A 1 74 ? -27.063 -5.967 -12.208 1.00 94.25 74 THR A CA 1
ATOM 592 C C . THR A 1 74 ? -26.715 -7.452 -12.272 1.00 94.25 74 THR A C 1
ATOM 594 O O . THR A 1 74 ? -25.579 -7.836 -12.563 1.00 94.25 74 THR A O 1
ATOM 597 N N . ARG A 1 75 ? -27.696 -8.302 -11.961 1.00 92.81 75 ARG A N 1
ATOM 598 C CA . ARG A 1 75 ? -27.507 -9.751 -11.868 1.00 92.81 75 ARG A CA 1
ATOM 599 C C . ARG A 1 75 ? -27.463 -10.391 -13.251 1.00 92.81 75 ARG A C 1
ATOM 601 O O . ARG A 1 75 ? -28.399 -10.257 -14.027 1.00 92.81 75 ARG A O 1
ATOM 608 N N . ILE A 1 76 ? -26.414 -11.167 -13.500 1.00 93.88 76 ILE A N 1
ATOM 609 C CA . ILE A 1 76 ? -26.329 -12.114 -14.618 1.00 93.88 76 ILE A CA 1
ATOM 610 C C . ILE A 1 76 ? -27.118 -13.384 -14.265 1.00 93.88 76 ILE A C 1
ATOM 612 O O . ILE A 1 76 ? -27.808 -13.958 -15.107 1.00 93.88 76 ILE A O 1
ATOM 616 N N . ASN A 1 77 ? -27.015 -13.825 -13.009 1.00 90.81 77 ASN A N 1
ATOM 617 C CA . ASN A 1 77 ? -27.799 -14.914 -12.428 1.00 90.81 77 ASN A CA 1
ATOM 618 C C . ASN A 1 77 ? -28.019 -14.676 -10.921 1.00 90.81 77 ASN A C 1
ATOM 620 O O . ASN A 1 77 ? -27.621 -13.640 -10.389 1.00 90.81 77 ASN A O 1
ATOM 624 N N . ASP A 1 78 ? -28.659 -15.629 -10.233 1.00 83.12 78 ASP A N 1
ATOM 625 C CA . ASP A 1 78 ? -29.124 -15.478 -8.847 1.00 83.12 78 ASP A CA 1
ATOM 626 C C . ASP A 1 78 ? -28.064 -14.949 -7.869 1.00 83.12 78 ASP A C 1
ATOM 628 O O . ASP A 1 78 ? -28.418 -14.177 -6.975 1.00 83.12 78 ASP A O 1
ATOM 632 N N . ASN A 1 79 ? -26.787 -15.302 -8.067 1.00 86.94 79 ASN A N 1
ATOM 633 C CA . ASN A 1 79 ? -25.689 -14.983 -7.150 1.00 86.94 79 ASN A CA 1
ATOM 634 C C . ASN A 1 79 ? -24.471 -14.342 -7.841 1.00 86.94 79 ASN A C 1
ATOM 636 O O . ASN A 1 79 ? -23.382 -14.374 -7.273 1.00 86.94 79 ASN A O 1
ATOM 640 N N . TYR A 1 80 ? -24.618 -13.821 -9.061 1.00 93.38 80 TYR A N 1
ATOM 641 C CA . TYR A 1 80 ? -23.481 -13.319 -9.837 1.00 93.38 80 TYR A CA 1
ATOM 642 C C . TYR A 1 80 ? -23.860 -12.090 -10.658 1.00 93.38 80 TYR A C 1
ATOM 644 O O . TYR A 1 80 ? -24.868 -12.094 -11.371 1.00 93.38 80 TYR A O 1
ATOM 652 N N . THR A 1 81 ? -23.047 -11.045 -10.566 1.00 95.94 81 THR A N 1
ATOM 653 C CA . THR A 1 81 ? -23.245 -9.744 -11.213 1.00 95.94 81 THR A CA 1
ATOM 654 C C . THR A 1 81 ? -22.187 -9.472 -12.284 1.00 95.94 81 THR A C 1
ATOM 656 O O . THR A 1 81 ? -21.195 -10.193 -12.408 1.00 95.94 81 THR A O 1
ATOM 659 N N . TYR A 1 82 ? -22.368 -8.409 -13.070 1.00 96.50 82 TYR A N 1
ATOM 660 C CA . TYR A 1 82 ? -21.317 -7.951 -13.987 1.00 96.50 82 TYR A CA 1
ATOM 661 C C . TYR A 1 82 ? -20.086 -7.417 -13.243 1.00 96.50 82 TYR A C 1
ATOM 663 O O . TYR A 1 82 ? -18.975 -7.517 -13.763 1.00 96.50 82 TYR A O 1
ATOM 671 N N . LEU A 1 83 ? -20.265 -6.890 -12.026 1.00 96.44 83 LEU A N 1
ATOM 672 C CA . LEU A 1 83 ? -19.157 -6.532 -11.145 1.00 96.44 83 LEU A CA 1
ATOM 673 C C . LEU A 1 83 ? -18.345 -7.775 -10.766 1.00 96.44 83 LEU A C 1
ATOM 675 O O . LEU A 1 83 ? -17.128 -7.745 -10.909 1.00 96.44 83 LEU A O 1
ATOM 679 N N . ASP A 1 84 ? -18.994 -8.876 -10.376 1.00 95.88 84 ASP A N 1
ATOM 680 C CA . ASP A 1 84 ? -18.294 -10.133 -10.069 1.00 95.88 84 ASP A CA 1
ATOM 681 C C . ASP A 1 84 ? -17.472 -10.633 -11.261 1.00 95.88 84 ASP A C 1
ATOM 683 O O . ASP A 1 84 ? -16.318 -11.018 -11.097 1.00 95.88 84 ASP A O 1
ATOM 687 N N . TYR A 1 85 ? -18.037 -10.562 -12.471 1.00 95.62 85 TYR A N 1
ATOM 688 C CA . TYR A 1 85 ? -17.326 -10.921 -13.699 1.00 95.62 85 TYR A CA 1
ATOM 689 C C . TYR A 1 85 ? -16.065 -10.079 -13.923 1.00 95.62 85 TYR A C 1
ATOM 691 O O . TYR A 1 85 ? -15.000 -10.620 -14.221 1.00 95.62 85 TYR A O 1
ATOM 699 N N . ILE A 1 86 ? -16.174 -8.759 -13.752 1.00 94.69 86 ILE A N 1
ATOM 700 C CA . ILE A 1 86 ? -15.037 -7.836 -13.838 1.00 94.69 86 ILE A CA 1
ATOM 701 C C . ILE A 1 86 ? -13.964 -8.214 -12.813 1.00 94.69 86 ILE A C 1
ATOM 703 O O . ILE A 1 86 ? -12.800 -8.360 -13.183 1.00 94.69 86 ILE A O 1
ATOM 707 N N . LEU A 1 87 ? -14.350 -8.396 -11.548 1.00 93.00 87 LEU A N 1
ATOM 708 C CA . LEU A 1 87 ? -13.424 -8.715 -10.461 1.00 93.00 87 LEU A CA 1
ATOM 709 C C . LEU A 1 87 ? -12.719 -10.056 -10.705 1.00 93.00 87 LEU A C 1
ATOM 711 O O . LEU A 1 87 ? -11.497 -10.132 -10.586 1.00 93.00 87 LEU A O 1
ATOM 715 N N . ASP A 1 88 ? -13.450 -11.082 -11.145 1.00 91.06 88 ASP A N 1
ATOM 716 C CA . ASP A 1 88 ? -12.887 -12.390 -11.490 1.00 91.06 88 ASP A CA 1
ATOM 717 C C . ASP A 1 88 ? -11.874 -12.308 -12.636 1.00 91.06 88 ASP A C 1
ATOM 719 O O . ASP A 1 88 ? -10.818 -12.941 -12.570 1.00 91.06 88 ASP A O 1
ATOM 723 N N . CYS A 1 89 ? -12.176 -11.544 -13.688 1.00 87.44 89 CYS A N 1
ATOM 724 C CA . CYS A 1 89 ? -11.269 -11.362 -14.818 1.00 87.44 89 CYS A CA 1
ATOM 725 C C . CYS A 1 89 ? -9.987 -10.615 -14.412 1.00 87.44 89 CYS A C 1
ATOM 727 O O . CYS A 1 89 ? -8.901 -11.015 -14.832 1.00 87.44 89 CYS A O 1
ATOM 729 N N . ILE A 1 90 ? -10.075 -9.599 -13.542 1.00 83.00 90 ILE A N 1
ATOM 730 C CA . ILE A 1 90 ? -8.881 -8.931 -12.988 1.00 83.00 90 ILE A CA 1
ATOM 731 C C . ILE A 1 90 ? -8.077 -9.917 -12.131 1.00 83.00 90 ILE A C 1
ATOM 733 O O . ILE A 1 90 ? -6.861 -10.028 -12.276 1.00 83.00 90 ILE A O 1
ATOM 737 N N . ASN A 1 91 ? -8.747 -10.678 -11.264 1.00 79.94 91 ASN A N 1
ATOM 738 C CA . ASN A 1 91 ? -8.104 -11.636 -10.362 1.00 79.94 91 ASN A CA 1
ATOM 739 C C . ASN A 1 91 ? -7.376 -12.763 -11.122 1.00 79.94 91 ASN A C 1
ATOM 741 O O . ASN A 1 91 ? -6.324 -13.231 -10.689 1.00 79.94 91 ASN A O 1
ATOM 745 N N . LYS A 1 92 ? -7.908 -13.181 -12.279 1.00 79.19 92 LYS A N 1
ATOM 746 C CA . LYS A 1 92 ? -7.278 -14.159 -13.185 1.00 79.19 92 LYS A CA 1
ATOM 747 C C . LYS A 1 92 ? -6.142 -13.576 -14.028 1.00 79.19 92 LYS A C 1
ATOM 749 O O . LYS A 1 92 ? -5.362 -14.346 -14.581 1.00 79.19 92 LYS A O 1
ATOM 754 N N . GLY A 1 93 ? -6.029 -12.249 -14.108 1.00 71.56 93 GLY A N 1
ATOM 755 C CA . GLY A 1 93 ? -5.086 -11.568 -14.996 1.00 71.56 93 GLY A CA 1
ATOM 756 C C . GLY A 1 93 ? -5.531 -11.548 -16.462 1.00 71.56 93 GLY A C 1
ATOM 757 O O . GLY A 1 93 ? -4.692 -11.381 -17.341 1.00 71.56 93 GLY A O 1
ATOM 758 N N . ASP A 1 94 ? -6.830 -11.717 -16.733 1.00 74.81 94 ASP A N 1
ATOM 759 C CA . ASP A 1 94 ? -7.387 -11.660 -18.092 1.00 74.81 94 ASP A CA 1
ATOM 760 C C . ASP A 1 94 ? -7.343 -10.226 -18.655 1.00 74.81 94 ASP A C 1
ATOM 762 O O . ASP A 1 94 ? -7.257 -10.028 -19.867 1.00 74.81 94 ASP A O 1
ATOM 766 N N . PHE A 1 95 ? -7.405 -9.220 -17.774 1.00 83.25 95 PHE A N 1
ATOM 767 C CA . PHE A 1 95 ? -7.174 -7.811 -18.092 1.00 83.25 95 PHE A CA 1
ATOM 768 C C . PHE A 1 95 ? -6.756 -7.022 -16.841 1.00 83.25 95 PHE A C 1
ATOM 770 O O . PHE A 1 95 ? -7.046 -7.423 -15.714 1.00 83.25 95 PHE A O 1
ATOM 777 N N . GLU A 1 96 ? -6.103 -5.878 -17.041 1.00 78.12 96 GLU A N 1
ATOM 778 C CA . GLU A 1 96 ? -5.672 -4.982 -15.964 1.00 78.12 96 GLU A CA 1
ATOM 779 C C . GLU A 1 96 ? -6.590 -3.759 -15.871 1.00 78.12 96 GLU A C 1
ATOM 781 O O . GLU A 1 96 ? -6.852 -3.077 -16.865 1.00 78.12 96 GLU A O 1
ATOM 786 N N . TYR A 1 97 ? -7.081 -3.465 -14.666 1.00 81.38 97 TYR A N 1
ATOM 787 C CA . TYR A 1 97 ? -7.879 -2.272 -14.400 1.00 81.38 97 TYR A CA 1
ATOM 788 C C . TYR A 1 97 ? -7.818 -1.874 -12.926 1.00 81.38 97 TYR A C 1
ATOM 790 O O . TYR A 1 97 ? -7.886 -2.718 -12.033 1.00 81.38 97 TYR A O 1
ATOM 798 N N . ASN A 1 98 ? -7.734 -0.569 -12.664 1.00 80.62 98 ASN A N 1
ATOM 799 C CA . ASN A 1 98 ? -7.758 -0.042 -11.306 1.00 80.62 98 ASN A CA 1
ATOM 800 C C . ASN A 1 98 ? -9.205 0.046 -10.790 1.00 80.62 98 ASN A C 1
ATOM 802 O O . ASN A 1 98 ? -9.960 0.936 -11.185 1.00 80.62 98 ASN A O 1
ATOM 806 N N . ILE A 1 99 ? -9.577 -0.865 -9.886 1.00 83.56 99 ILE A N 1
ATOM 807 C CA . ILE A 1 99 ? -10.932 -0.977 -9.315 1.00 83.56 99 ILE A CA 1
ATOM 808 C C . ILE A 1 99 ? -11.370 0.308 -8.600 1.00 83.56 99 ILE A C 1
ATOM 810 O O . ILE A 1 99 ? -12.559 0.623 -8.627 1.00 83.56 99 ILE A O 1
ATOM 814 N N . ALA A 1 100 ? -10.443 1.095 -8.041 1.00 80.50 100 ALA A N 1
ATOM 815 C CA . ALA A 1 100 ? -10.763 2.372 -7.395 1.00 80.50 100 ALA A CA 1
ATOM 816 C C . ALA A 1 100 ? -11.404 3.392 -8.358 1.00 80.50 100 ALA A C 1
ATOM 818 O O . ALA A 1 100 ? -12.101 4.309 -7.929 1.00 80.50 100 ALA A O 1
ATOM 819 N N . ASN A 1 101 ? -11.245 3.210 -9.675 1.00 84.31 101 ASN A N 1
ATOM 820 C CA . ASN A 1 101 ? -11.913 4.046 -10.673 1.00 84.31 101 ASN A CA 1
ATOM 821 C C . ASN A 1 101 ? -13.423 3.767 -10.780 1.00 84.31 101 ASN A C 1
ATOM 823 O O . ASN A 1 101 ? -14.164 4.591 -11.324 1.00 84.31 101 ASN A O 1
ATOM 827 N N . ILE A 1 102 ? -13.907 2.637 -10.253 1.00 88.38 102 ILE A N 1
ATOM 828 C CA . ILE A 1 102 ? -15.337 2.336 -10.185 1.00 88.38 102 ILE A CA 1
ATOM 829 C C . ILE A 1 102 ? -15.917 3.054 -8.966 1.00 88.38 102 ILE A C 1
ATOM 831 O O . ILE A 1 102 ? -15.849 2.577 -7.836 1.00 88.38 102 ILE A O 1
ATOM 835 N N . THR A 1 103 ? -16.512 4.226 -9.193 1.00 87.88 103 THR A N 1
ATOM 836 C CA . THR A 1 103 ? -17.084 5.032 -8.107 1.00 87.88 103 THR A CA 1
ATOM 837 C C . THR A 1 103 ? -18.229 4.294 -7.413 1.00 87.88 103 THR A C 1
ATOM 839 O O . THR A 1 103 ? -19.241 3.963 -8.039 1.00 87.88 103 THR A O 1
ATOM 842 N N . ALA A 1 104 ? -18.095 4.096 -6.099 1.00 90.81 104 ALA A N 1
ATOM 843 C CA . ALA A 1 104 ? -19.106 3.427 -5.292 1.00 90.81 104 ALA A CA 1
ATOM 844 C C . ALA A 1 104 ? -20.476 4.146 -5.360 1.00 90.81 104 ALA A C 1
ATOM 846 O O . ALA A 1 104 ? -20.534 5.383 -5.363 1.00 90.81 104 ALA A O 1
ATOM 847 N N . PRO A 1 105 ? -21.600 3.407 -5.339 1.00 91.50 105 PRO A N 1
ATOM 848 C CA . PRO A 1 105 ? -22.937 3.994 -5.377 1.00 91.50 105 PRO A CA 1
ATOM 849 C C . PRO A 1 105 ? -23.206 4.977 -4.227 1.00 91.50 105 PRO A C 1
ATOM 851 O O . PRO A 1 105 ? -22.707 4.830 -3.111 1.00 91.50 105 PRO A O 1
ATOM 854 N N . GLY A 1 106 ? -24.063 5.974 -4.468 1.00 87.69 106 GLY A N 1
ATOM 855 C CA . GLY A 1 106 ? -24.406 6.981 -3.455 1.00 87.69 106 GLY A CA 1
ATOM 856 C C . GLY A 1 106 ? -25.293 6.463 -2.313 1.00 87.69 106 GLY A C 1
ATOM 857 O O . GLY A 1 106 ? -25.156 6.926 -1.179 1.00 87.69 106 GLY A O 1
ATOM 858 N N . LYS A 1 107 ? -26.190 5.506 -2.595 1.00 91.69 107 LYS A N 1
ATOM 859 C CA . LYS A 1 107 ? -27.135 4.948 -1.610 1.00 91.69 107 LYS A CA 1
ATOM 860 C C . LYS A 1 107 ? -26.419 3.996 -0.635 1.00 91.69 107 LYS A C 1
ATOM 862 O O . LYS A 1 107 ? -25.647 3.167 -1.112 1.00 91.69 107 LYS A O 1
ATOM 867 N N . PRO A 1 108 ? -26.692 4.051 0.685 1.00 92.06 108 PRO A N 1
ATOM 868 C CA . PRO A 1 108 ? -25.981 3.250 1.690 1.00 92.06 108 PRO A CA 1
ATOM 869 C C . PRO A 1 108 ? -26.029 1.743 1.429 1.00 92.06 108 PRO A C 1
ATOM 871 O O . PRO A 1 108 ? -24.983 1.108 1.418 1.00 92.06 108 PRO A O 1
ATOM 874 N N . ASP A 1 109 ? -27.216 1.192 1.155 1.00 92.19 109 ASP A N 1
ATOM 875 C CA . ASP A 1 109 ? -27.389 -0.249 0.923 1.00 92.19 109 ASP A CA 1
ATOM 876 C C . ASP A 1 109 ? -26.595 -0.735 -0.293 1.00 92.19 109 ASP A C 1
ATOM 878 O O . ASP A 1 109 ? -25.855 -1.707 -0.209 1.00 92.19 109 ASP A O 1
ATOM 882 N N . MET A 1 110 ? -26.684 0.003 -1.402 1.00 93.12 110 MET A N 1
ATOM 883 C CA . MET A 1 110 ? -25.947 -0.300 -2.632 1.00 93.12 110 MET A CA 1
ATOM 884 C C . MET A 1 110 ? -24.435 -0.147 -2.453 1.00 93.12 110 MET A C 1
ATOM 886 O O . MET A 1 110 ? -23.661 -0.889 -3.043 1.00 93.12 110 MET A O 1
ATOM 890 N N . LYS A 1 111 ? -24.004 0.826 -1.644 1.00 94.69 111 LYS A N 1
ATOM 891 C CA . LYS A 1 111 ? -22.593 1.027 -1.310 1.00 94.69 111 LYS A CA 1
ATOM 892 C C . LYS A 1 111 ? -22.042 -0.139 -0.492 1.00 94.69 111 LYS A C 1
ATOM 894 O O . LYS A 1 111 ? -20.918 -0.562 -0.732 1.00 94.69 111 LYS A O 1
ATOM 899 N N . VAL A 1 112 ? -22.819 -0.638 0.467 1.00 95.38 112 VAL A N 1
ATOM 900 C CA . VAL A 1 112 ? -22.457 -1.815 1.267 1.00 95.38 112 VAL A CA 1
ATOM 901 C C . VAL A 1 112 ? -22.350 -3.044 0.373 1.00 95.38 112 VAL A C 1
ATOM 903 O O . VAL A 1 112 ? -21.332 -3.722 0.433 1.00 95.38 112 VAL A O 1
ATOM 906 N N . ASP A 1 113 ? -23.333 -3.276 -0.500 1.00 94.00 113 ASP A N 1
ATOM 907 C CA . ASP A 1 113 ? -23.308 -4.403 -1.442 1.00 94.00 113 ASP A CA 1
ATOM 908 C C . ASP A 1 113 ? -22.079 -4.353 -2.358 1.00 94.00 113 ASP A C 1
ATOM 910 O O . ASP A 1 113 ? -21.319 -5.315 -2.406 1.00 94.00 113 ASP A O 1
ATOM 914 N N . PHE A 1 114 ? -21.797 -3.192 -2.954 1.00 95.31 114 PHE A N 1
ATOM 915 C CA . PHE A 1 114 ? -20.614 -2.966 -3.787 1.00 95.31 114 PHE A CA 1
ATOM 916 C C . PHE A 1 114 ? -19.299 -3.359 -3.093 1.00 95.31 114 PHE A C 1
ATOM 918 O O . PHE A 1 114 ? -18.494 -4.112 -3.640 1.00 95.31 114 PHE A O 1
ATOM 925 N N . TYR A 1 115 ? -19.066 -2.864 -1.874 1.00 95.19 115 TYR A N 1
ATOM 926 C CA . TYR A 1 115 ? -17.826 -3.153 -1.149 1.00 95.19 115 TYR A CA 1
ATOM 927 C C . TYR A 1 115 ? -17.768 -4.580 -0.600 1.00 95.19 115 TYR A C 1
ATOM 929 O O . TYR A 1 115 ? -16.679 -5.146 -0.511 1.00 95.19 115 TYR A O 1
ATOM 937 N N . LEU A 1 116 ? -18.908 -5.170 -0.226 1.00 94.62 116 LEU A N 1
ATOM 938 C CA . LEU A 1 116 ? -18.957 -6.574 0.173 1.00 94.62 116 LEU A CA 1
ATOM 939 C C . LEU A 1 116 ? -18.654 -7.491 -1.010 1.00 94.62 116 LEU A C 1
ATOM 941 O O . LEU A 1 116 ? -17.934 -8.466 -0.821 1.00 94.62 116 LEU A O 1
ATOM 945 N N . ASP A 1 117 ? -19.131 -7.173 -2.214 1.00 92.81 117 ASP A N 1
ATOM 946 C CA . ASP A 1 117 ? -18.785 -7.930 -3.417 1.00 92.81 117 ASP A CA 1
ATOM 947 C C . ASP A 1 117 ? -17.275 -7.851 -3.678 1.00 92.81 117 ASP A C 1
ATOM 949 O O . ASP A 1 117 ? -16.614 -8.884 -3.718 1.00 92.81 117 ASP A O 1
ATOM 953 N N . ILE A 1 118 ? -16.672 -6.657 -3.657 1.00 92.06 118 ILE A N 1
ATOM 954 C CA . ILE A 1 118 ? -15.204 -6.506 -3.735 1.00 92.06 118 ILE A CA 1
ATOM 955 C C . ILE A 1 118 ? -14.476 -7.334 -2.656 1.00 92.06 118 ILE A C 1
ATOM 957 O O . ILE A 1 118 ? -13.469 -7.989 -2.937 1.00 92.06 118 ILE A O 1
ATOM 961 N N . ALA A 1 119 ? -14.979 -7.341 -1.417 1.00 90.62 119 ALA A N 1
ATOM 962 C CA . ALA A 1 119 ? -14.375 -8.087 -0.315 1.00 90.62 119 ALA A CA 1
ATOM 963 C C . ALA A 1 119 ? -14.475 -9.615 -0.484 1.00 90.62 119 ALA A C 1
ATOM 965 O O . ALA A 1 119 ? -13.534 -10.317 -0.106 1.00 90.62 119 ALA A O 1
ATOM 966 N N . LYS A 1 120 ? -15.565 -10.137 -1.068 1.00 91.00 120 LYS A N 1
ATOM 967 C CA . LYS A 1 120 ? -15.720 -11.572 -1.392 1.00 91.00 120 LYS A CA 1
ATOM 968 C C . LYS A 1 120 ? -14.676 -12.048 -2.398 1.00 91.00 120 LYS A C 1
ATOM 970 O O . LYS A 1 120 ? -14.233 -13.189 -2.316 1.00 91.00 120 LYS A O 1
ATOM 975 N N . HIS A 1 121 ? -14.255 -11.161 -3.298 1.00 88.31 121 HIS A N 1
ATOM 976 C CA . HIS A 1 121 ? -13.190 -11.413 -4.272 1.00 88.31 121 HIS A CA 1
ATOM 977 C C . HIS A 1 121 ? -11.779 -11.214 -3.704 1.00 88.31 121 HIS A C 1
ATOM 979 O O . HIS A 1 121 ? -10.800 -11.353 -4.431 1.00 88.31 121 HIS A O 1
ATOM 985 N N . ASP A 1 122 ? -11.658 -10.919 -2.403 1.00 83.12 122 ASP A N 1
ATOM 986 C CA . ASP A 1 122 ? -10.411 -10.552 -1.723 1.00 83.12 122 ASP A CA 1
ATOM 987 C C . ASP A 1 122 ? -9.767 -9.256 -2.246 1.00 83.12 122 ASP A C 1
ATOM 989 O O . ASP A 1 122 ? -8.590 -9.017 -2.021 1.00 83.12 122 ASP A O 1
ATOM 993 N N . MET A 1 123 ? -10.530 -8.372 -2.889 1.00 83.62 123 MET A N 1
ATOM 994 C CA . MET A 1 123 ? -9.991 -7.175 -3.549 1.00 83.62 123 MET A CA 1
ATOM 995 C C . MET A 1 123 ? -10.215 -5.888 -2.741 1.00 83.62 123 MET A C 1
ATOM 997 O O . MET A 1 123 ? -10.127 -4.785 -3.275 1.00 83.62 123 MET A O 1
ATOM 1001 N N . ILE A 1 124 ? -10.504 -5.991 -1.439 1.00 84.56 124 ILE A N 1
ATOM 1002 C CA . ILE A 1 124 ? -10.807 -4.812 -0.610 1.00 84.56 124 ILE A CA 1
ATOM 1003 C C . ILE A 1 124 ? -9.609 -3.858 -0.465 1.00 84.56 124 ILE A C 1
ATOM 1005 O O . ILE A 1 124 ? -9.815 -2.654 -0.327 1.00 84.56 124 ILE A O 1
ATOM 1009 N N . GLY A 1 125 ? -8.374 -4.372 -0.560 1.00 73.81 125 GLY A N 1
ATOM 1010 C CA . GLY A 1 125 ? -7.141 -3.571 -0.537 1.00 73.81 125 GLY A CA 1
ATOM 1011 C C . GLY A 1 125 ? -7.091 -2.513 -1.644 1.00 73.81 125 GLY A C 1
ATOM 1012 O O . GLY A 1 125 ? -6.671 -1.384 -1.404 1.00 73.81 125 GLY A O 1
ATOM 1013 N N . TYR A 1 126 ? -7.670 -2.811 -2.812 1.00 74.31 126 TYR A N 1
ATOM 1014 C CA . TYR A 1 126 ? -7.720 -1.895 -3.957 1.00 74.31 126 TYR A CA 1
ATOM 1015 C C . TYR A 1 126 ? -8.544 -0.625 -3.696 1.00 74.31 126 TYR A C 1
ATOM 1017 O O . TYR A 1 126 ? -8.338 0.383 -4.365 1.00 74.31 126 TYR A O 1
ATOM 1025 N N . VAL A 1 127 ? -9.482 -0.666 -2.744 1.00 80.94 127 VAL A N 1
ATOM 1026 C CA . VAL A 1 127 ? -10.441 0.421 -2.466 1.00 80.94 127 VAL A CA 1
ATOM 1027 C C . VAL A 1 127 ? -10.438 0.852 -0.996 1.00 80.94 127 VAL A C 1
ATOM 1029 O O . VAL A 1 127 ? -11.341 1.555 -0.539 1.00 80.94 127 VAL A O 1
ATOM 1032 N N . LYS A 1 128 ? -9.439 0.421 -0.215 1.00 71.06 128 LYS A N 1
ATOM 1033 C CA . LYS A 1 128 ? -9.433 0.594 1.245 1.00 71.06 128 LYS A CA 1
ATOM 1034 C C . LYS A 1 128 ? -9.421 2.065 1.670 1.00 71.06 128 LYS A C 1
ATOM 1036 O O . LYS A 1 128 ? -10.089 2.410 2.643 1.00 71.06 128 LYS A O 1
ATOM 1041 N N . ASP A 1 129 ? -8.753 2.935 0.916 1.00 71.31 129 ASP A N 1
ATOM 1042 C CA . ASP A 1 129 ? -8.738 4.378 1.197 1.00 71.31 129 ASP A CA 1
ATOM 1043 C C . ASP A 1 129 ? -10.109 5.033 0.983 1.00 71.31 129 ASP A C 1
ATOM 1045 O O . ASP A 1 129 ? -10.494 5.933 1.736 1.00 71.31 129 ASP A O 1
ATOM 1049 N N . ASP A 1 130 ? -10.876 4.547 0.002 1.00 80.75 130 ASP A N 1
ATOM 1050 C CA . ASP A 1 130 ? -12.239 5.012 -0.281 1.00 80.75 130 ASP A CA 1
ATOM 1051 C C . ASP A 1 130 ? -13.244 4.490 0.763 1.00 80.75 130 ASP A C 1
ATOM 1053 O O . ASP A 1 130 ? -14.306 5.087 0.981 1.00 80.75 130 ASP A O 1
ATOM 1057 N N . LEU A 1 131 ? -12.889 3.402 1.459 1.00 87.06 131 LEU A N 1
ATOM 1058 C CA . LEU A 1 131 ? -13.614 2.810 2.586 1.00 87.06 131 LEU A CA 1
ATOM 1059 C C . LEU A 1 131 ? -12.835 2.934 3.911 1.00 87.06 131 LEU A C 1
ATOM 1061 O O . LEU A 1 131 ? -12.692 1.982 4.683 1.00 87.06 131 LEU A O 1
ATOM 1065 N N . ASN A 1 132 ? -12.338 4.136 4.198 1.00 84.56 132 ASN A N 1
ATOM 1066 C CA . ASN A 1 132 ? -11.660 4.422 5.461 1.00 84.56 132 ASN A CA 1
ATOM 1067 C C . ASN A 1 132 ? -12.634 4.569 6.651 1.00 84.56 132 ASN A C 1
ATOM 1069 O O . ASN A 1 132 ? -13.862 4.633 6.508 1.00 84.56 132 ASN A O 1
ATOM 1073 N N . LEU A 1 133 ? -12.073 4.679 7.858 1.00 84.31 133 LEU A N 1
ATOM 1074 C CA . LEU A 1 133 ? -12.830 4.754 9.108 1.00 84.31 133 LEU A CA 1
ATOM 1075 C C . LEU A 1 133 ? -13.830 5.925 9.164 1.00 84.31 133 LEU A C 1
ATOM 1077 O O . LEU A 1 133 ? -14.927 5.767 9.704 1.00 84.31 133 LEU A O 1
ATOM 1081 N N . ASN A 1 134 ? -13.506 7.083 8.578 1.00 88.69 134 ASN A N 1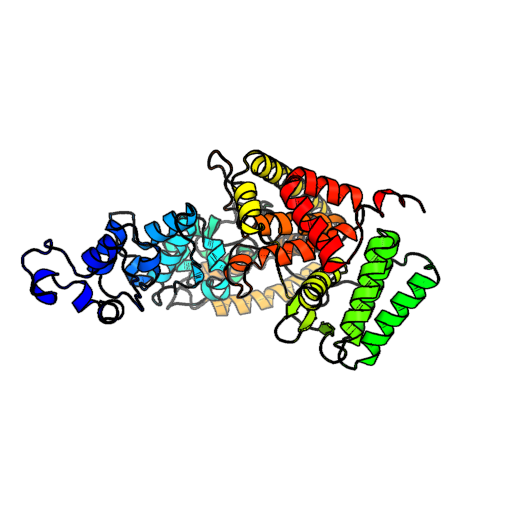
ATOM 1082 C CA . ASN A 1 134 ? -14.426 8.225 8.536 1.00 88.69 134 ASN A CA 1
ATOM 1083 C C . ASN A 1 134 ? -15.664 7.913 7.686 1.00 88.69 134 ASN A C 1
ATOM 1085 O O . ASN A 1 134 ? -16.775 8.316 8.036 1.00 88.69 134 ASN A O 1
ATOM 1089 N N . ILE A 1 135 ? -15.487 7.164 6.595 1.00 91.75 135 ILE A N 1
ATOM 1090 C CA . ILE A 1 135 ? -16.585 6.703 5.742 1.00 91.75 135 ILE A CA 1
ATOM 1091 C C . ILE A 1 135 ? -17.417 5.632 6.453 1.00 91.75 135 ILE A C 1
ATOM 1093 O O . ILE A 1 135 ? -18.646 5.722 6.443 1.00 91.75 135 ILE A O 1
ATOM 1097 N N . LEU A 1 136 ? -16.776 4.671 7.126 1.00 94.19 136 LEU A N 1
ATOM 1098 C CA . LEU A 1 136 ? -17.458 3.629 7.906 1.00 94.19 136 LEU A CA 1
ATOM 1099 C C . LEU A 1 136 ? -18.306 4.213 9.048 1.00 94.19 136 LEU A C 1
ATOM 1101 O O . LEU A 1 136 ? -19.423 3.758 9.296 1.00 94.19 136 LEU A O 1
ATOM 1105 N N . LEU A 1 137 ? -17.813 5.257 9.717 1.00 92.56 137 LEU A N 1
ATOM 1106 C CA . LEU A 1 137 ? -18.517 5.931 10.812 1.00 92.56 137 LEU A CA 1
ATOM 1107 C C . LEU A 1 137 ? -19.489 7.025 10.342 1.00 92.56 137 LEU A C 1
ATOM 1109 O O . LEU A 1 137 ? -20.172 7.636 11.172 1.00 92.56 137 LEU A O 1
ATOM 1113 N N . LYS A 1 138 ? -19.590 7.281 9.031 1.00 92.69 138 LYS A N 1
ATOM 1114 C CA . LYS A 1 138 ? -20.539 8.253 8.482 1.00 92.69 138 LYS A CA 1
ATOM 1115 C C . LYS A 1 138 ? -21.970 7.794 8.752 1.00 92.69 138 LYS A C 1
ATOM 1117 O O . LYS A 1 138 ? -22.333 6.652 8.469 1.00 92.69 138 LYS A O 1
ATOM 1122 N N . LYS A 1 139 ? -22.786 8.705 9.286 1.00 89.94 139 LYS A N 1
ATOM 1123 C CA . LYS A 1 139 ? -24.204 8.462 9.568 1.00 89.94 139 LYS A CA 1
ATOM 1124 C C . LYS A 1 139 ? -25.044 8.620 8.300 1.00 89.94 139 LYS A C 1
ATOM 1126 O O . LYS A 1 139 ? -24.901 9.604 7.576 1.00 89.94 139 LYS A O 1
ATOM 1131 N N . TYR A 1 140 ? -25.931 7.659 8.086 1.00 87.88 140 TYR A N 1
ATOM 1132 C CA . TYR A 1 140 ? -27.010 7.677 7.110 1.00 87.88 140 TYR A CA 1
ATOM 1133 C C . TYR A 1 140 ? -28.300 7.407 7.887 1.00 87.88 140 TYR A C 1
ATOM 1135 O O . TYR A 1 140 ? -28.528 6.299 8.379 1.00 87.88 140 TYR A O 1
ATOM 1143 N N . ASP A 1 141 ? -29.089 8.463 8.074 1.00 82.12 141 ASP A N 1
ATOM 1144 C CA . ASP A 1 141 ? -30.218 8.504 9.003 1.00 82.12 141 ASP A CA 1
ATOM 1145 C C . ASP A 1 141 ? -29.795 8.160 10.443 1.00 82.12 141 ASP A C 1
ATOM 1147 O O . ASP A 1 141 ? -29.000 8.872 11.059 1.00 82.12 141 ASP A O 1
ATOM 1151 N N . ASN A 1 142 ? -30.318 7.065 10.995 1.00 83.19 142 ASN A N 1
ATOM 1152 C CA . ASN A 1 142 ? -30.113 6.633 12.376 1.00 83.19 142 ASN A CA 1
ATOM 1153 C C . ASN A 1 142 ? -29.103 5.479 12.518 1.00 83.19 142 ASN A C 1
ATOM 1155 O O . ASN A 1 142 ? -29.090 4.826 13.564 1.00 83.19 142 ASN A O 1
ATOM 1159 N N . LYS A 1 143 ? -28.324 5.193 11.467 1.00 89.50 143 LYS A N 1
ATOM 1160 C CA . LYS A 1 143 ? -27.289 4.151 11.426 1.00 89.50 143 LYS A CA 1
ATOM 1161 C C . LYS A 1 143 ? -26.004 4.697 10.811 1.00 89.50 143 LYS A C 1
ATOM 1163 O O . LYS A 1 143 ? -26.028 5.562 9.939 1.00 89.50 143 LYS A O 1
ATOM 1168 N N . THR A 1 144 ? -24.870 4.183 11.245 1.00 93.31 144 THR A N 1
ATOM 1169 C CA . THR A 1 144 ? -23.579 4.362 10.568 1.00 93.31 144 THR A CA 1
ATOM 1170 C C . THR A 1 144 ? -23.451 3.404 9.387 1.00 93.31 144 THR A C 1
ATOM 1172 O O . THR A 1 144 ? -24.108 2.366 9.367 1.00 93.31 144 THR A O 1
ATOM 1175 N N . LEU A 1 145 ? -22.591 3.704 8.409 1.00 95.44 145 LEU A N 1
ATOM 1176 C CA . LEU A 1 145 ? -22.319 2.765 7.312 1.00 95.44 145 LEU A CA 1
ATOM 1177 C C . LEU A 1 145 ? -21.824 1.408 7.836 1.00 95.44 145 LEU A C 1
ATOM 1179 O O . LEU A 1 145 ? -22.235 0.372 7.326 1.00 95.44 145 LEU A O 1
ATOM 1183 N N . LEU A 1 146 ? -21.009 1.407 8.895 1.00 95.31 146 LEU A N 1
ATOM 1184 C CA . LEU A 1 146 ? -20.566 0.193 9.578 1.00 95.31 146 LEU A CA 1
ATOM 1185 C C . LEU A 1 146 ? -21.742 -0.661 10.078 1.00 95.31 146 LEU A C 1
ATOM 1187 O O . LEU A 1 146 ? -21.711 -1.881 9.968 1.00 95.31 146 LEU A O 1
ATOM 1191 N N . GLU A 1 147 ? -22.799 -0.046 10.601 1.00 93.81 147 GLU A N 1
ATOM 1192 C CA . GLU A 1 147 ? -23.999 -0.785 10.999 1.00 93.81 147 GLU A CA 1
ATOM 1193 C C . GLU A 1 147 ? -24.716 -1.421 9.804 1.00 93.81 147 GLU A C 1
ATOM 1195 O O . GLU A 1 147 ? -25.190 -2.546 9.937 1.00 93.81 147 GLU A O 1
ATOM 1200 N N . TYR A 1 148 ? -24.746 -0.765 8.637 1.00 95.31 148 TYR A N 1
ATOM 1201 C CA . TYR A 1 148 ? -25.268 -1.389 7.413 1.00 95.31 148 TYR A CA 1
ATOM 1202 C C . TYR A 1 148 ? -24.426 -2.601 6.991 1.00 95.31 148 TYR A C 1
ATOM 1204 O O . TYR A 1 148 ? -24.986 -3.636 6.639 1.00 95.31 148 TYR A O 1
ATOM 1212 N N . PHE A 1 149 ? -23.096 -2.503 7.072 1.00 95.88 149 PHE A N 1
ATOM 1213 C CA . PHE A 1 149 ? -22.193 -3.629 6.817 1.00 95.88 149 PHE A CA 1
ATOM 1214 C C . PHE A 1 149 ? -22.469 -4.806 7.760 1.00 95.88 149 PHE A C 1
ATOM 1216 O O . PHE A 1 149 ? -22.678 -5.929 7.307 1.00 95.88 149 PHE A O 1
ATOM 1223 N N . LEU A 1 150 ? -22.558 -4.540 9.066 1.00 93.69 150 LEU A N 1
ATOM 1224 C CA . LEU A 1 150 ? -22.834 -5.560 10.079 1.00 93.69 150 LEU A CA 1
ATOM 1225 C C . LEU A 1 150 ? -24.244 -6.161 9.958 1.00 93.69 150 LEU A C 1
ATOM 1227 O O . LEU A 1 150 ? -24.434 -7.314 10.331 1.00 93.69 150 LEU A O 1
ATOM 1231 N N . ASP A 1 151 ? -25.233 -5.399 9.477 1.00 93.56 151 ASP A N 1
ATOM 1232 C CA . ASP A 1 151 ? -26.580 -5.911 9.180 1.00 93.56 151 ASP A CA 1
ATOM 1233 C C . ASP A 1 151 ? -26.580 -6.852 7.973 1.00 93.56 151 ASP A C 1
ATOM 1235 O O . ASP A 1 151 ? -27.365 -7.799 7.935 1.00 93.56 151 ASP A O 1
ATOM 1239 N N . ARG A 1 152 ? -25.732 -6.569 6.978 1.00 95.25 152 ARG A N 1
ATOM 1240 C CA . ARG A 1 152 ? -25.692 -7.313 5.719 1.00 95.25 152 ARG A CA 1
ATOM 1241 C C . ARG A 1 152 ? -24.855 -8.584 5.823 1.00 95.25 152 ARG A C 1
ATOM 1243 O O . ARG A 1 152 ? -25.321 -9.636 5.401 1.00 95.25 152 ARG A O 1
ATOM 1250 N N . ASP A 1 153 ? -23.647 -8.480 6.371 1.00 94.25 153 ASP A N 1
ATOM 1251 C CA . ASP A 1 153 ? -22.720 -9.599 6.545 1.00 94.25 153 ASP A CA 1
ATOM 1252 C C . ASP A 1 153 ? -21.721 -9.300 7.675 1.00 94.25 153 ASP A C 1
ATOM 1254 O O . ASP A 1 153 ? -20.652 -8.715 7.468 1.00 94.25 153 ASP A O 1
ATOM 1258 N N . ALA A 1 154 ? -22.079 -9.674 8.905 1.00 90.31 154 ALA A N 1
ATOM 1259 C CA . ALA A 1 154 ? -21.239 -9.429 10.073 1.00 90.31 154 ALA A CA 1
ATOM 1260 C C . ALA A 1 154 ? -19.896 -10.175 10.004 1.00 90.31 154 ALA A C 1
ATOM 1262 O O . ALA A 1 154 ? -18.878 -9.624 10.420 1.00 90.31 154 ALA A O 1
ATOM 1263 N N . GLU A 1 155 ? -19.873 -11.399 9.473 1.00 89.38 155 GLU A N 1
ATOM 1264 C CA . GLU A 1 155 ? -18.659 -12.214 9.402 1.00 89.38 155 GLU A CA 1
ATOM 1265 C C . GLU A 1 155 ? -17.651 -11.598 8.430 1.00 89.38 155 GLU A C 1
ATOM 1267 O O . GLU A 1 155 ? -16.508 -11.322 8.808 1.00 89.38 155 GLU A O 1
ATOM 1272 N N . LEU A 1 156 ? -18.085 -11.301 7.203 1.00 89.75 156 LEU A N 1
ATOM 1273 C CA . LEU A 1 156 ? -17.228 -10.690 6.193 1.00 89.75 156 LEU A CA 1
ATOM 1274 C C . LEU A 1 156 ? -16.786 -9.285 6.617 1.00 89.75 156 LEU A C 1
ATOM 1276 O O . LEU A 1 156 ? -15.622 -8.920 6.449 1.00 89.75 156 LEU A O 1
ATOM 1280 N N . THR A 1 157 ? -17.672 -8.516 7.256 1.00 92.62 157 THR A N 1
ATOM 1281 C CA . THR A 1 157 ? -17.340 -7.186 7.786 1.00 92.62 157 THR A CA 1
ATOM 1282 C C . THR A 1 157 ? -16.234 -7.254 8.833 1.00 92.62 157 THR A C 1
ATOM 1284 O O . THR A 1 157 ? -15.257 -6.507 8.761 1.00 92.62 157 THR A O 1
ATOM 1287 N N . LEU A 1 158 ? -16.360 -8.163 9.801 1.00 89.06 158 LEU A N 1
ATOM 1288 C CA . LEU A 1 158 ? -15.370 -8.323 10.861 1.00 89.06 158 LEU A CA 1
ATOM 1289 C C . LEU A 1 158 ? -14.044 -8.874 10.329 1.00 89.06 158 LEU A C 1
ATOM 1291 O O . LEU A 1 158 ? -13.001 -8.536 10.882 1.00 89.06 158 LEU A O 1
ATOM 1295 N N . ASN A 1 159 ? -14.062 -9.706 9.288 1.00 83.94 159 ASN A N 1
ATOM 1296 C CA . ASN A 1 159 ? -12.868 -10.409 8.815 1.00 83.94 159 ASN A CA 1
ATOM 1297 C C . ASN A 1 159 ? -12.141 -9.720 7.652 1.00 83.94 159 ASN A C 1
ATOM 1299 O O . ASN A 1 159 ? -10.947 -9.957 7.478 1.00 83.94 159 ASN A O 1
ATOM 1303 N N . LYS A 1 160 ? -12.832 -8.902 6.848 1.00 84.62 160 LYS A N 1
ATOM 1304 C CA . LYS A 1 160 ? -12.283 -8.295 5.620 1.00 84.62 160 LYS A CA 1
ATOM 1305 C C . LYS A 1 160 ? -12.415 -6.781 5.560 1.00 84.62 160 LYS A C 1
ATOM 1307 O O . LYS A 1 160 ? -11.527 -6.127 5.029 1.00 84.62 160 LYS A O 1
ATOM 1312 N N . ILE A 1 161 ? -13.504 -6.217 6.085 1.00 88.50 161 ILE A N 1
ATOM 1313 C CA . ILE A 1 161 ? -13.730 -4.767 6.018 1.00 88.50 161 ILE A CA 1
ATOM 1314 C C . ILE A 1 161 ? -12.984 -4.051 7.143 1.00 88.50 161 ILE A C 1
ATOM 1316 O O . ILE A 1 161 ? -12.231 -3.116 6.878 1.00 88.50 161 ILE A O 1
ATOM 1320 N N . LEU A 1 162 ? -13.173 -4.480 8.393 1.00 84.81 162 LEU A N 1
ATOM 1321 C CA . LEU A 1 162 ? -12.509 -3.884 9.552 1.00 84.81 162 LEU A CA 1
ATOM 1322 C C . LEU A 1 162 ? -11.126 -4.494 9.770 1.00 84.81 162 LEU A C 1
ATOM 1324 O O . LEU A 1 162 ? -11.007 -5.690 10.055 1.00 84.81 162 LEU A O 1
ATOM 1328 N N . ASN A 1 163 ? -10.092 -3.653 9.743 1.00 73.94 163 ASN A N 1
ATOM 1329 C CA . ASN A 1 163 ? -8.774 -4.061 10.219 1.00 73.94 163 ASN A CA 1
ATOM 1330 C C . ASN A 1 163 ? -8.710 -3.983 11.760 1.00 73.94 163 ASN A C 1
ATOM 1332 O O . ASN A 1 163 ? -9.682 -3.648 12.444 1.00 73.94 163 ASN A O 1
ATOM 1336 N N . LYS A 1 164 ? -7.567 -4.341 12.344 1.00 70.38 164 LYS A N 1
ATOM 1337 C CA . LYS A 1 164 ? -7.399 -4.361 13.805 1.00 70.38 164 LYS A CA 1
ATOM 1338 C C . LYS A 1 164 ? -7.403 -2.974 14.437 1.00 70.38 164 LYS A C 1
ATOM 1340 O O . LYS A 1 164 ? -8.011 -2.807 15.491 1.00 70.38 164 LYS A O 1
ATOM 1345 N N . SER A 1 165 ? -6.757 -2.004 13.795 1.00 68.38 165 SER A N 1
ATOM 1346 C CA . SER A 1 165 ? -6.753 -0.607 14.238 1.00 68.38 165 SER A CA 1
ATOM 1347 C C . SER A 1 165 ? -8.172 -0.032 14.266 1.00 68.38 165 SER A C 1
ATOM 1349 O O . SER A 1 165 ? -8.591 0.541 15.274 1.00 68.38 165 SER A O 1
ATOM 1351 N N . ASP A 1 166 ? -8.965 -0.301 13.222 1.00 79.00 166 ASP A N 1
ATOM 1352 C CA . ASP A 1 166 ? -10.372 0.096 13.134 1.00 79.00 166 ASP A CA 1
ATOM 1353 C C . ASP A 1 166 ? -11.152 -0.427 14.352 1.00 79.00 166 ASP A C 1
ATOM 1355 O O . ASP A 1 166 ? -11.902 0.319 14.983 1.00 79.00 166 ASP A O 1
ATOM 1359 N N . LYS A 1 167 ? -10.929 -1.693 14.736 1.00 80.00 167 LYS A N 1
ATOM 1360 C CA . LYS A 1 167 ? -11.585 -2.334 15.890 1.00 80.00 167 LYS A CA 1
ATOM 1361 C C . LYS A 1 167 ? -11.175 -1.744 17.242 1.00 80.00 167 LYS A C 1
ATOM 1363 O O . LYS A 1 167 ? -11.966 -1.821 18.172 1.00 80.00 167 LYS A O 1
ATOM 1368 N N . MET A 1 168 ? -10.000 -1.120 17.358 1.00 71.75 168 MET A N 1
ATOM 1369 C CA . MET A 1 168 ? -9.560 -0.423 18.580 1.00 71.75 168 MET A CA 1
ATOM 1370 C C . MET A 1 168 ? -10.143 0.993 18.712 1.00 71.75 168 MET A C 1
ATOM 1372 O O . MET A 1 168 ? -10.029 1.634 19.767 1.00 71.75 168 MET A O 1
ATOM 1376 N N . ASN A 1 169 ? -10.789 1.514 17.665 1.00 80.88 169 ASN A N 1
ATOM 1377 C CA . ASN A 1 169 ? -11.467 2.798 17.744 1.00 80.88 169 ASN A CA 1
ATOM 1378 C C . ASN A 1 169 ? -12.672 2.710 18.691 1.00 80.88 169 ASN A C 1
ATOM 1380 O O . ASN A 1 169 ? -13.573 1.898 18.488 1.00 80.88 169 ASN A O 1
ATOM 1384 N N . TYR A 1 170 ? -12.752 3.608 19.678 1.00 78.06 170 TYR A N 1
ATOM 1385 C CA . TYR A 1 170 ? -13.858 3.638 20.646 1.00 78.06 170 TYR A CA 1
ATOM 1386 C C . TYR A 1 170 ? -15.244 3.663 19.989 1.00 78.06 170 TYR A C 1
ATOM 1388 O O . TYR A 1 170 ? -16.166 3.016 20.475 1.00 78.06 170 TYR A O 1
ATOM 1396 N N . SER A 1 171 ? -15.402 4.372 18.865 1.00 85.88 171 SER A N 1
ATOM 1397 C CA . SER A 1 171 ? -16.693 4.437 18.169 1.00 85.88 171 SER A CA 1
ATOM 1398 C C . SER A 1 171 ? -17.074 3.082 17.574 1.00 85.88 171 SER A C 1
ATOM 1400 O O . SER A 1 171 ? -18.228 2.681 17.672 1.00 85.88 171 SER A O 1
ATOM 1402 N N . VAL A 1 172 ? -16.107 2.371 16.989 1.00 87.81 172 VAL A N 1
ATOM 1403 C CA . VAL A 1 172 ? -16.311 1.024 16.439 1.00 87.81 172 VAL A CA 1
ATOM 1404 C C . VAL A 1 172 ? -16.600 0.039 17.567 1.00 87.81 172 VAL A C 1
ATOM 1406 O O . VAL A 1 172 ? -17.597 -0.670 17.497 1.00 87.81 172 VAL A O 1
ATOM 1409 N N . MET A 1 173 ? -15.815 0.055 18.650 1.00 81.69 173 MET A N 1
ATOM 1410 C CA . MET A 1 173 ? -16.032 -0.815 19.815 1.00 81.69 173 MET A CA 1
ATOM 1411 C C . MET A 1 173 ? -17.435 -0.666 20.407 1.00 81.69 173 MET A C 1
ATOM 1413 O O . MET A 1 173 ? -18.095 -1.665 20.680 1.00 81.69 173 MET A O 1
ATOM 1417 N N . ILE A 1 174 ? -17.911 0.571 20.584 1.00 84.69 174 ILE A N 1
ATOM 1418 C CA . ILE A 1 174 ? -19.258 0.837 21.107 1.00 84.69 174 ILE A CA 1
ATOM 1419 C C . ILE A 1 174 ? -20.324 0.245 20.172 1.00 84.69 174 ILE A C 1
ATOM 1421 O O . ILE A 1 174 ? -21.250 -0.403 20.656 1.00 84.69 174 ILE A O 1
ATOM 1425 N N . ILE A 1 175 ? -20.176 0.398 18.848 1.00 89.50 175 ILE A N 1
ATOM 1426 C CA . ILE A 1 175 ? -21.094 -0.187 17.850 1.00 89.50 175 ILE A CA 1
ATOM 1427 C C . ILE A 1 175 ? -21.086 -1.720 17.921 1.00 89.50 175 ILE A C 1
ATOM 1429 O O . ILE A 1 175 ? -22.149 -2.341 17.923 1.00 89.50 175 ILE A O 1
ATOM 1433 N N . LEU A 1 176 ? -19.904 -2.339 18.005 1.00 88.69 176 LEU A N 1
ATOM 1434 C CA . LEU A 1 176 ? -19.763 -3.795 18.094 1.00 88.69 176 LEU A CA 1
ATOM 1435 C C . LEU A 1 176 ? -20.397 -4.342 19.384 1.00 88.69 176 LEU A C 1
ATOM 1437 O O . LEU A 1 176 ? -21.235 -5.248 19.324 1.00 88.69 176 LEU A O 1
ATOM 1441 N N . LYS A 1 177 ? -20.093 -3.734 20.539 1.00 86.31 177 LYS A N 1
ATOM 1442 C CA . LYS A 1 177 ? -20.678 -4.103 21.840 1.00 86.31 177 LYS A CA 1
ATOM 1443 C C . LYS A 1 177 ? -22.195 -3.905 21.870 1.00 86.31 177 LYS A C 1
ATOM 1445 O O . LYS A 1 177 ? -22.905 -4.752 22.410 1.00 86.31 177 LYS A O 1
ATOM 1450 N N . ALA A 1 178 ? -22.712 -2.847 21.239 1.00 86.31 178 ALA A N 1
ATOM 1451 C CA . ALA A 1 178 ? -24.154 -2.608 21.116 1.00 86.31 178 ALA A CA 1
ATOM 1452 C C . ALA A 1 178 ? -24.885 -3.730 20.364 1.00 86.31 178 ALA A C 1
ATOM 1454 O O . ALA A 1 178 ? -26.055 -3.995 20.637 1.00 86.31 178 ALA A O 1
ATOM 1455 N N . ARG A 1 179 ? -24.185 -4.441 19.476 1.00 86.06 179 ARG A N 1
ATOM 1456 C CA . ARG A 1 179 ? -24.704 -5.605 18.743 1.00 86.06 179 ARG A CA 1
ATOM 1457 C C . ARG A 1 179 ? -24.453 -6.940 19.442 1.00 86.06 179 ARG A C 1
ATOM 1459 O O . ARG A 1 179 ? -24.712 -7.989 18.862 1.00 86.06 179 ARG A O 1
ATOM 1466 N N . GLY A 1 180 ? -23.935 -6.923 20.670 1.00 82.31 180 GLY A N 1
ATOM 1467 C CA . GLY A 1 180 ? -23.581 -8.138 21.402 1.00 82.31 180 GLY A CA 1
ATOM 1468 C C . GLY A 1 180 ? -22.389 -8.890 20.802 1.00 82.31 180 GLY A C 1
ATOM 1469 O O . GLY A 1 180 ? -22.128 -10.026 21.201 1.00 82.31 180 GLY A O 1
ATOM 1470 N N . ILE A 1 181 ? -21.653 -8.269 19.874 1.00 82.19 181 ILE A N 1
ATOM 1471 C CA . ILE A 1 181 ? -20.404 -8.807 19.344 1.00 82.19 181 ILE A CA 1
ATOM 1472 C C . ILE A 1 181 ? -19.364 -8.594 20.438 1.00 82.19 181 ILE A C 1
ATOM 1474 O O . ILE A 1 181 ? -18.812 -7.507 20.609 1.00 82.19 181 ILE A O 1
ATOM 1478 N N . LYS A 1 182 ? -19.171 -9.634 21.249 1.00 66.31 182 LYS A N 1
ATOM 1479 C CA . LYS A 1 182 ? -18.095 -9.682 22.234 1.00 66.31 182 LYS A CA 1
ATOM 1480 C C . LYS A 1 182 ? -16.775 -9.809 21.483 1.00 66.31 182 LYS A C 1
ATOM 1482 O O . LYS A 1 182 ? -16.705 -10.560 20.509 1.00 66.31 182 LYS A O 1
ATOM 1487 N N . ASP A 1 183 ? -15.737 -9.134 21.969 1.00 55.00 183 ASP A N 1
ATOM 1488 C CA . ASP A 1 183 ? -14.342 -9.387 21.592 1.00 55.00 183 ASP A CA 1
ATOM 1489 C C . ASP A 1 183 ? -13.941 -10.811 22.036 1.00 55.00 183 ASP A C 1
ATOM 1491 O O . ASP A 1 183 ? -13.167 -11.013 22.965 1.00 55.00 183 ASP A O 1
ATOM 1495 N N . ASN A 1 184 ? -14.522 -11.843 21.416 1.00 38.88 184 ASN A N 1
ATOM 1496 C CA . ASN A 1 184 ? -14.200 -13.248 21.684 1.00 38.88 184 ASN A CA 1
ATOM 1497 C C . ASN A 1 184 ? -12.846 -13.638 21.083 1.00 38.88 184 ASN A C 1
ATOM 1499 O O . ASN A 1 184 ? -12.284 -14.665 21.451 1.00 38.88 184 ASN A O 1
ATOM 1503 N N . ASN A 1 185 ? -12.297 -12.798 20.208 1.00 38.69 185 ASN A N 1
ATOM 1504 C CA . ASN A 1 185 ? -10.882 -12.816 19.912 1.00 38.69 185 ASN A CA 1
ATOM 1505 C C . ASN A 1 185 ? -10.225 -11.823 20.862 1.00 38.69 185 ASN A C 1
ATOM 1507 O O . ASN A 1 185 ? -10.063 -10.652 20.525 1.00 38.69 185 ASN A O 1
ATOM 1511 N N . THR A 1 186 ? -9.797 -12.314 22.027 1.00 34.59 186 THR A N 1
ATOM 1512 C CA . THR A 1 186 ? -8.511 -11.894 22.593 1.00 34.59 186 THR A CA 1
ATOM 1513 C C . THR A 1 186 ? -7.602 -11.503 21.445 1.00 34.59 186 THR A C 1
ATOM 1515 O O . THR A 1 186 ? -7.282 -12.389 20.659 1.00 34.59 186 THR A O 1
ATOM 1518 N N . LEU A 1 187 ? -7.320 -10.207 21.297 1.00 33.94 187 LEU A N 1
ATOM 1519 C CA . LEU A 1 187 ? -6.131 -9.601 20.695 1.00 33.94 187 LEU A CA 1
ATOM 1520 C C . LEU A 1 187 ? -5.188 -10.602 20.024 1.00 33.94 187 LEU A C 1
ATOM 1522 O O . LEU A 1 187 ? -4.068 -10.832 20.471 1.00 33.94 187 LEU A O 1
ATOM 1526 N N . ASN A 1 188 ? -5.676 -11.255 18.974 1.00 26.66 188 ASN A N 1
ATOM 1527 C CA . ASN A 1 188 ? -4.978 -12.383 18.395 1.00 26.66 188 ASN A CA 1
ATOM 1528 C C . ASN A 1 188 ? -4.093 -11.750 17.352 1.00 26.66 188 ASN A C 1
ATOM 1530 O O . ASN A 1 188 ? -4.574 -11.335 16.298 1.00 26.66 188 ASN A O 1
ATOM 1534 N N . ILE A 1 189 ? -2.839 -11.551 17.737 1.00 31.16 189 ILE A N 1
ATOM 1535 C CA . ILE A 1 189 ? -1.735 -11.045 16.931 1.00 31.16 189 ILE A CA 1
ATOM 1536 C C . ILE A 1 189 ? -1.749 -11.702 15.542 1.00 31.16 189 ILE A C 1
ATOM 1538 O O . ILE A 1 189 ? -2.026 -12.889 15.388 1.00 31.16 189 ILE A O 1
ATOM 1542 N N . GLY A 1 190 ? -1.542 -10.872 14.529 1.00 29.45 190 GLY A N 1
ATOM 1543 C CA . GLY A 1 190 ? -1.769 -11.133 13.109 1.00 29.45 190 GLY A CA 1
ATOM 1544 C C . GLY A 1 190 ? -1.582 -9.810 12.374 1.00 29.45 190 GLY A C 1
ATOM 1545 O O . GLY A 1 190 ? -2.146 -8.806 12.811 1.00 29.45 190 GLY A O 1
ATOM 1546 N N . GLU A 1 191 ? -0.704 -9.800 11.384 1.00 36.28 191 GLU A N 1
ATOM 1547 C CA . GLU A 1 191 ? -0.017 -8.607 10.898 1.00 36.28 191 GLU A CA 1
ATOM 1548 C C . GLU A 1 191 ? -0.908 -7.399 10.576 1.00 36.28 191 GLU A C 1
ATOM 1550 O O . GLU A 1 191 ? -2.035 -7.518 10.098 1.00 36.28 191 GLU A O 1
ATOM 1555 N N . GLY A 1 192 ? -0.315 -6.221 10.776 1.00 29.09 192 GLY A N 1
ATOM 1556 C CA . GLY A 1 192 ? -0.689 -4.999 10.074 1.00 29.09 192 GLY A CA 1
ATOM 1557 C C . GLY A 1 192 ? -1.071 -3.879 11.024 1.00 29.09 192 GLY A C 1
ATOM 1558 O O . GLY A 1 192 ? -2.224 -3.786 11.424 1.00 29.09 192 GLY A O 1
ATOM 1559 N N . ASN A 1 193 ? -0.103 -3.031 11.367 1.00 26.69 193 ASN A N 1
ATOM 1560 C CA . ASN A 1 193 ? -0.336 -1.671 11.843 1.00 26.69 193 ASN A CA 1
ATOM 1561 C C . ASN A 1 193 ? 0.857 -0.811 11.411 1.00 26.69 193 ASN A C 1
ATOM 1563 O O . ASN A 1 193 ? 2.005 -1.173 11.667 1.00 26.69 193 ASN A O 1
ATOM 1567 N N . TYR A 1 194 ? 0.551 0.312 10.767 1.00 30.45 194 TYR A N 1
ATOM 1568 C CA . TYR A 1 194 ? 1.476 1.386 10.425 1.00 30.45 194 TYR A CA 1
ATOM 1569 C C . TYR A 1 194 ? 1.040 2.631 11.201 1.00 30.45 194 TYR A C 1
ATOM 1571 O O . TYR A 1 194 ? -0.131 2.989 11.114 1.00 30.45 194 TYR A O 1
ATOM 1579 N N . PHE A 1 195 ? 1.952 3.257 11.952 1.00 28.14 195 PHE A N 1
ATOM 1580 C CA . PHE A 1 195 ? 1.871 4.655 12.402 1.00 28.14 195 PHE A CA 1
ATOM 1581 C C . PHE A 1 195 ? 3.290 5.200 12.685 1.00 28.14 195 PHE A C 1
ATOM 1583 O O . PHE A 1 195 ? 4.121 4.451 13.212 1.00 28.14 195 PHE A O 1
ATOM 1590 N N . PRO A 1 196 ? 3.574 6.475 12.349 1.00 30.89 196 PRO A N 1
ATOM 1591 C CA . PRO A 1 196 ? 4.913 7.054 12.400 1.00 30.89 196 PRO A CA 1
ATOM 1592 C C . PRO A 1 196 ? 5.279 7.672 13.767 1.00 30.89 196 PRO A C 1
ATOM 1594 O O . PRO A 1 196 ? 4.535 8.430 14.379 1.00 30.89 196 PRO A O 1
ATOM 1597 N N . HIS A 1 197 ? 6.461 7.261 14.222 1.00 31.48 197 HIS A N 1
ATOM 1598 C CA . HIS A 1 197 ? 7.658 8.051 14.556 1.00 31.48 197 HIS A CA 1
ATOM 1599 C C . HIS A 1 197 ? 7.680 9.124 15.662 1.00 31.48 197 HIS A C 1
ATOM 1601 O O . HIS A 1 197 ? 7.049 10.173 15.600 1.00 31.48 197 HIS A O 1
ATOM 1607 N N . LYS A 1 198 ? 8.618 8.890 16.597 1.00 28.41 198 LYS A N 1
ATOM 1608 C CA . LYS A 1 198 ? 9.699 9.806 17.018 1.00 28.41 198 LYS A CA 1
ATOM 1609 C C . LYS A 1 198 ? 10.968 8.976 17.267 1.00 28.41 198 LYS A C 1
ATOM 1611 O O . LYS A 1 198 ? 10.832 7.931 17.898 1.00 28.41 198 LYS A O 1
ATOM 1616 N N . HIS A 1 199 ? 12.160 9.424 16.841 1.00 35.34 199 HIS A N 1
ATOM 1617 C CA . HIS A 1 199 ? 13.404 9.457 17.647 1.00 35.34 199 HIS A CA 1
ATOM 1618 C C . HIS A 1 199 ? 14.683 9.846 16.872 1.00 35.34 199 HIS A C 1
ATOM 1620 O O . HIS A 1 199 ? 14.734 9.834 15.653 1.00 35.34 199 HIS A O 1
ATOM 1626 N N . SER A 1 200 ? 15.681 10.216 17.682 1.00 29.67 200 SER A N 1
ATOM 1627 C CA . SER A 1 200 ? 16.990 10.824 17.413 1.00 29.67 200 SER A CA 1
ATOM 1628 C C . SER A 1 200 ? 18.037 9.837 16.863 1.00 29.67 200 SER A C 1
ATOM 1630 O O . SER A 1 200 ? 18.030 8.681 17.291 1.00 29.67 200 SER A O 1
ATOM 1632 N N . PRO A 1 201 ? 18.979 10.285 16.010 1.00 33.12 201 PRO A N 1
ATOM 1633 C CA . PRO A 1 201 ? 20.105 9.481 15.546 1.00 33.12 201 PRO A CA 1
ATOM 1634 C C . PRO A 1 201 ? 21.214 9.454 16.610 1.00 33.12 201 PRO A C 1
ATOM 1636 O O . PRO A 1 201 ? 21.863 10.466 16.850 1.00 33.12 201 PRO A O 1
ATOM 1639 N N . ASP A 1 202 ? 21.440 8.303 17.243 1.00 31.48 202 ASP A N 1
ATOM 1640 C CA . ASP A 1 202 ? 22.587 8.076 18.135 1.00 31.48 202 ASP A CA 1
ATOM 1641 C C . ASP A 1 202 ? 23.344 6.806 17.716 1.00 31.48 202 ASP A C 1
ATOM 1643 O O . ASP A 1 202 ? 23.278 5.772 18.379 1.00 31.48 202 ASP A O 1
ATOM 1647 N N . THR A 1 203 ? 24.121 6.892 16.636 1.00 37.22 203 THR A N 1
ATOM 1648 C CA . THR A 1 203 ? 25.266 5.996 16.407 1.00 37.22 203 THR A CA 1
ATOM 1649 C C . THR A 1 203 ? 26.407 6.769 15.757 1.00 37.22 203 THR A C 1
ATOM 1651 O O . THR A 1 203 ? 26.425 7.010 14.560 1.00 37.22 203 THR A O 1
ATOM 1654 N N . TYR A 1 204 ? 27.383 7.187 16.566 1.00 35.28 204 TYR A N 1
ATOM 1655 C CA . TYR A 1 204 ? 28.624 7.790 16.083 1.00 35.28 204 TYR A CA 1
ATOM 1656 C C . TYR A 1 204 ? 29.634 6.682 15.755 1.00 35.28 204 TYR A C 1
ATOM 1658 O O . TYR A 1 204 ? 30.261 6.123 16.661 1.00 35.28 204 TYR A O 1
ATOM 1666 N N . TYR A 1 205 ? 29.810 6.364 14.471 1.00 42.81 205 TYR A N 1
ATOM 1667 C CA . TYR A 1 205 ? 30.974 5.612 13.997 1.00 42.81 205 TYR A CA 1
ATOM 1668 C C . TYR A 1 205 ? 32.171 6.563 13.812 1.00 42.81 205 TYR A C 1
ATOM 1670 O O . TYR A 1 205 ? 31.999 7.758 13.583 1.00 42.81 205 TYR A O 1
ATOM 1678 N N . GLY A 1 206 ? 33.385 6.037 14.017 1.00 42.38 206 GLY A N 1
ATOM 1679 C CA . GLY A 1 206 ? 34.639 6.781 14.217 1.00 42.38 206 GLY A CA 1
ATOM 1680 C C . GLY A 1 206 ? 35.091 7.729 13.082 1.00 42.38 206 GLY A C 1
ATOM 1681 O O . GLY A 1 206 ? 34.322 8.109 12.205 1.00 42.38 206 GLY A O 1
ATOM 1682 N N . PRO A 1 207 ? 36.355 8.193 13.092 1.00 51.50 207 PRO A N 1
ATOM 1683 C CA . PRO A 1 207 ? 36.832 9.147 12.088 1.00 51.50 207 PRO A CA 1
ATOM 1684 C C . PRO A 1 207 ? 36.846 8.535 10.675 1.00 51.50 207 PRO A C 1
ATOM 1686 O O . PRO A 1 207 ? 37.288 7.401 10.501 1.00 51.50 207 PRO A O 1
ATOM 1689 N N . LEU A 1 208 ? 36.402 9.307 9.676 1.00 66.06 208 LEU A N 1
ATOM 1690 C CA . LEU A 1 208 ? 36.514 8.966 8.251 1.00 66.06 208 LEU A CA 1
ATOM 1691 C C . LEU A 1 208 ? 37.936 9.229 7.730 1.00 66.06 208 LEU A C 1
ATOM 1693 O O . LEU A 1 208 ? 38.682 10.031 8.304 1.00 66.06 208 LEU A O 1
ATOM 1697 N N . ASP A 1 209 ? 38.308 8.591 6.619 1.00 73.06 209 ASP A N 1
ATOM 1698 C CA . ASP A 1 209 ? 39.486 9.003 5.856 1.00 73.06 209 ASP A CA 1
ATOM 1699 C C . ASP A 1 209 ? 39.272 10.385 5.206 1.00 73.06 209 ASP A C 1
ATOM 1701 O O . ASP A 1 209 ? 38.160 10.910 5.145 1.00 73.06 209 ASP A O 1
ATOM 1705 N N . LYS A 1 210 ? 40.364 10.998 4.740 1.00 71.12 210 LYS A N 1
ATOM 1706 C CA . LYS A 1 210 ? 40.359 12.390 4.270 1.00 71.12 210 LYS A CA 1
ATOM 1707 C C . LYS A 1 210 ? 39.473 12.622 3.051 1.00 71.12 210 LYS A C 1
ATOM 1709 O O . LYS A 1 210 ? 38.871 13.690 2.967 1.00 71.12 210 LYS A O 1
ATOM 1714 N N . ASP A 1 211 ? 39.427 11.669 2.127 1.00 76.81 211 ASP A N 1
ATOM 1715 C CA . ASP A 1 211 ? 38.720 11.844 0.861 1.00 76.81 211 ASP A CA 1
ATOM 1716 C C . ASP A 1 211 ? 37.212 11.705 1.104 1.00 76.81 211 ASP A C 1
ATOM 1718 O O . ASP A 1 211 ? 36.428 12.555 0.682 1.00 76.81 211 ASP A O 1
ATOM 1722 N N . SER A 1 212 ? 36.814 10.724 1.916 1.00 76.31 212 SER A N 1
ATOM 1723 C CA . SER A 1 212 ? 35.424 10.554 2.355 1.00 76.31 212 SER A CA 1
ATOM 1724 C C . SER A 1 212 ? 34.917 11.719 3.204 1.00 76.31 212 SER A C 1
ATOM 1726 O O . SER A 1 212 ? 33.803 12.198 3.004 1.00 76.31 212 SER A O 1
ATOM 1728 N N . ASP A 1 213 ? 35.730 12.206 4.148 1.00 75.56 213 ASP A N 1
ATOM 1729 C CA . ASP A 1 213 ? 35.382 13.361 4.984 1.00 75.56 213 ASP A CA 1
ATOM 1730 C C . ASP A 1 213 ? 35.223 14.639 4.147 1.00 75.56 213 ASP A C 1
ATOM 1732 O O . ASP A 1 213 ? 34.319 15.435 4.403 1.00 75.56 213 ASP A O 1
ATOM 1736 N N . TYR A 1 214 ? 36.063 14.818 3.122 1.00 88.88 214 TYR A N 1
ATOM 1737 C CA . TYR A 1 214 ? 35.939 15.924 2.176 1.00 88.88 214 TYR A CA 1
ATOM 1738 C C . TYR A 1 214 ? 34.623 15.854 1.395 1.00 88.88 214 TYR A C 1
ATOM 1740 O O . TYR A 1 214 ? 33.884 16.837 1.379 1.00 88.88 214 TYR A O 1
ATOM 1748 N N . LEU A 1 215 ? 34.306 14.699 0.802 1.00 93.00 215 LEU A N 1
ATOM 1749 C CA . LEU A 1 215 ? 33.091 14.522 0.003 1.00 93.00 215 LEU A CA 1
ATOM 1750 C C . LEU A 1 215 ? 31.819 14.691 0.842 1.00 93.00 215 LEU A C 1
ATOM 1752 O O . LEU A 1 215 ? 30.893 15.378 0.420 1.00 93.00 215 LEU A O 1
ATOM 1756 N N . ILE A 1 216 ? 31.787 14.142 2.058 1.00 90.56 216 ILE A N 1
ATOM 1757 C CA . ILE A 1 216 ? 30.660 14.330 2.981 1.00 90.56 216 ILE A CA 1
ATOM 1758 C C . ILE A 1 216 ? 30.456 15.813 3.319 1.00 90.56 216 ILE A C 1
ATOM 1760 O O . ILE A 1 216 ? 29.329 16.303 3.264 1.00 90.56 216 ILE A O 1
ATOM 1764 N N . LYS A 1 217 ? 31.532 16.551 3.618 1.00 90.25 217 LYS A N 1
ATOM 1765 C CA . LYS A 1 217 ? 31.452 17.992 3.913 1.00 90.25 217 LYS A CA 1
ATOM 1766 C C . LYS A 1 217 ? 31.069 18.824 2.696 1.00 90.25 217 LYS A C 1
ATOM 1768 O O . LYS A 1 217 ? 30.395 19.842 2.839 1.00 90.25 217 LYS A O 1
ATOM 1773 N N . GLU A 1 218 ? 31.506 18.423 1.507 1.00 97.19 218 GLU A N 1
ATOM 1774 C CA . GLU A 1 218 ? 31.101 19.072 0.264 1.00 97.19 218 GLU A CA 1
ATOM 1775 C C . GLU A 1 218 ? 29.603 18.872 0.007 1.00 97.19 218 GLU A C 1
ATOM 1777 O O . GLU A 1 218 ? 28.900 19.848 -0.260 1.00 97.19 218 GLU A O 1
ATOM 1782 N N . LEU A 1 219 ? 29.104 17.640 0.150 1.00 97.50 219 LEU A N 1
ATOM 1783 C CA . LEU A 1 219 ? 27.682 17.317 0.031 1.00 97.50 219 LEU A CA 1
ATOM 1784 C C . LEU A 1 219 ? 26.846 18.133 1.027 1.00 97.50 219 LEU A C 1
ATOM 1786 O O . LEU A 1 219 ? 25.894 18.805 0.630 1.00 97.50 219 LEU A O 1
ATOM 1790 N N . GLU A 1 220 ? 27.241 18.129 2.302 1.00 96.38 220 GLU A N 1
ATOM 1791 C CA . GLU A 1 220 ? 26.601 18.911 3.363 1.00 96.38 220 GLU A CA 1
ATOM 1792 C C . GLU A 1 220 ? 26.577 20.405 3.011 1.00 96.38 220 GLU A C 1
ATOM 1794 O O . GLU A 1 220 ? 25.523 21.042 3.025 1.00 96.38 220 GLU A O 1
ATOM 1799 N N . GLY A 1 221 ? 27.730 20.964 2.633 1.00 96.06 221 GLY A N 1
ATOM 1800 C CA . GLY A 1 221 ? 27.862 22.374 2.284 1.00 96.06 221 GLY A CA 1
ATOM 1801 C C . GLY A 1 221 ? 26.982 22.784 1.103 1.00 96.06 221 GLY A C 1
ATOM 1802 O O . GLY A 1 221 ? 26.391 23.865 1.127 1.00 96.06 221 GLY A O 1
ATOM 1803 N N . LEU A 1 222 ? 26.845 21.928 0.088 1.00 97.88 222 LEU A N 1
ATOM 1804 C CA . LEU A 1 222 ? 25.997 22.191 -1.078 1.00 97.88 222 LEU A CA 1
ATOM 1805 C C . LEU A 1 222 ? 24.509 22.250 -0.724 1.00 97.88 222 LEU A C 1
ATOM 1807 O O . LEU A 1 222 ? 23.805 23.115 -1.242 1.00 97.88 222 LEU A O 1
ATOM 1811 N N . PHE A 1 223 ? 24.026 21.367 0.150 1.00 97.12 223 PHE A N 1
ATOM 1812 C CA . PHE A 1 223 ? 22.628 21.400 0.576 1.00 97.12 223 PHE A CA 1
ATOM 1813 C C . PHE A 1 223 ? 22.352 22.479 1.623 1.00 97.12 223 PHE A C 1
ATOM 1815 O O . PHE A 1 223 ? 21.328 23.137 1.544 1.00 97.12 223 PHE A O 1
ATOM 1822 N N . ILE A 1 224 ? 23.266 22.757 2.555 1.00 94.00 224 ILE A N 1
ATOM 1823 C CA . ILE A 1 224 ? 23.067 23.848 3.525 1.00 94.00 224 ILE A CA 1
ATOM 1824 C C . ILE A 1 224 ? 23.082 25.224 2.840 1.00 94.00 224 ILE A C 1
ATOM 1826 O O . ILE A 1 224 ? 22.377 26.142 3.266 1.00 94.00 224 ILE A O 1
ATOM 1830 N N . SER A 1 225 ? 23.895 25.394 1.793 1.00 95.25 225 SER A N 1
ATOM 1831 C CA . SER A 1 225 ? 24.051 26.683 1.105 1.00 95.25 225 SER A CA 1
ATOM 1832 C C . SER A 1 225 ? 22.929 27.021 0.122 1.00 95.25 225 SER A C 1
ATOM 1834 O O . SER A 1 225 ? 22.882 28.156 -0.353 1.00 95.25 225 SER A O 1
ATOM 1836 N N . ASP A 1 226 ? 22.014 26.092 -0.166 1.00 92.62 226 ASP A N 1
ATOM 1837 C CA . ASP A 1 226 ? 20.916 26.328 -1.110 1.00 92.62 226 ASP A CA 1
ATOM 1838 C C . ASP A 1 226 ? 19.791 27.221 -0.554 1.00 92.62 226 ASP A C 1
ATOM 1840 O O . ASP A 1 226 ? 18.982 27.750 -1.316 1.00 92.62 226 ASP A O 1
ATOM 1844 N N . GLY A 1 227 ? 19.737 27.408 0.771 1.00 91.56 227 GLY A N 1
ATOM 1845 C CA . GLY A 1 227 ? 18.707 28.191 1.457 1.00 91.56 227 GLY A CA 1
ATOM 1846 C C . GLY A 1 227 ? 17.290 27.595 1.418 1.00 91.56 227 GLY A C 1
ATOM 1847 O O . GLY A 1 227 ? 16.350 28.284 1.815 1.00 91.56 227 GLY A O 1
ATOM 1848 N N . LYS A 1 228 ? 17.129 26.353 0.949 1.00 94.00 228 LYS A N 1
ATOM 1849 C CA . LYS A 1 228 ? 15.857 25.630 0.784 1.00 94.00 228 LYS A CA 1
ATOM 1850 C C . LYS A 1 228 ? 15.804 24.324 1.568 1.00 94.00 228 LYS A C 1
ATOM 1852 O O . LYS A 1 228 ? 14.734 23.978 2.058 1.00 94.00 228 LYS A O 1
ATOM 1857 N N . SER A 1 229 ? 16.922 23.608 1.666 1.00 95.25 229 SER A N 1
ATOM 1858 C CA . SER A 1 229 ? 16.977 22.321 2.347 1.00 95.25 229 SER A CA 1
ATOM 1859 C C . SER A 1 229 ? 16.796 22.481 3.855 1.00 95.25 229 SER A C 1
ATOM 1861 O O . SER A 1 229 ? 17.409 23.349 4.486 1.00 95.25 229 SER A O 1
ATOM 1863 N N . ASP A 1 230 ? 15.976 21.617 4.448 1.00 94.00 230 ASP A N 1
ATOM 1864 C CA . ASP A 1 230 ? 15.818 21.549 5.896 1.00 94.00 230 ASP A CA 1
ATOM 1865 C C . ASP A 1 230 ? 17.088 20.997 6.558 1.00 94.00 230 ASP A C 1
ATOM 1867 O O . ASP A 1 230 ? 17.616 19.953 6.178 1.00 94.00 230 ASP A O 1
ATOM 1871 N N . LYS A 1 231 ? 17.586 21.698 7.578 1.00 91.31 231 LYS A N 1
ATOM 1872 C CA . LYS A 1 231 ? 18.867 21.368 8.217 1.00 91.31 231 LYS A CA 1
ATOM 1873 C C . LYS A 1 231 ? 18.847 20.035 8.957 1.00 91.31 231 LYS A C 1
ATOM 1875 O O . LYS A 1 231 ? 19.876 19.365 8.982 1.00 91.31 231 LYS A O 1
ATOM 1880 N N . ASP A 1 232 ? 17.724 19.656 9.561 1.00 89.25 232 ASP A N 1
ATOM 1881 C CA . ASP A 1 232 ? 17.631 18.399 10.303 1.00 89.25 232 ASP A CA 1
ATOM 1882 C C . ASP A 1 232 ? 17.640 17.216 9.331 1.00 89.25 232 ASP A C 1
ATOM 1884 O O . ASP A 1 232 ? 18.337 16.230 9.569 1.00 89.25 232 ASP A O 1
ATOM 1888 N N . LEU A 1 233 ? 16.953 17.354 8.191 1.00 91.44 233 LEU A N 1
ATOM 1889 C CA . LEU A 1 233 ? 16.983 16.355 7.121 1.00 91.44 233 LEU A CA 1
ATOM 1890 C C . LEU A 1 233 ? 18.378 16.221 6.500 1.00 91.44 233 LEU A C 1
ATOM 1892 O O . LEU A 1 233 ? 18.833 15.106 6.260 1.00 91.44 233 LEU A O 1
ATOM 1896 N N . ILE A 1 234 ? 19.103 17.327 6.299 1.00 93.62 234 ILE A N 1
ATOM 1897 C CA . ILE A 1 234 ? 20.495 17.251 5.831 1.00 93.62 234 ILE A CA 1
ATOM 1898 C C . ILE A 1 234 ? 21.397 16.594 6.880 1.00 93.62 234 ILE A C 1
ATOM 1900 O O . ILE A 1 234 ? 22.208 15.744 6.527 1.00 93.62 234 ILE A O 1
ATOM 1904 N N . ASN A 1 235 ? 21.229 16.887 8.170 1.00 89.38 235 ASN A N 1
ATOM 1905 C CA . ASN A 1 235 ? 21.977 16.188 9.220 1.00 89.38 235 ASN A CA 1
ATOM 1906 C C . ASN A 1 235 ? 21.698 14.676 9.222 1.00 89.38 235 ASN A C 1
ATOM 1908 O O . ASN A 1 235 ? 22.624 13.878 9.406 1.00 89.38 235 ASN A O 1
ATOM 1912 N N . LEU A 1 236 ? 20.444 14.276 8.984 1.00 87.50 236 LEU A N 1
ATOM 1913 C CA . LEU A 1 236 ? 20.058 12.876 8.832 1.00 87.50 236 LEU A CA 1
ATOM 1914 C C . LEU A 1 236 ? 20.708 12.251 7.590 1.00 87.50 236 LEU A C 1
ATOM 1916 O O . LEU A 1 236 ? 21.289 11.172 7.699 1.00 87.50 236 LEU A O 1
ATOM 1920 N N . LEU A 1 237 ? 20.671 12.933 6.440 1.00 92.56 237 LEU A N 1
ATOM 1921 C CA . LEU A 1 237 ? 21.304 12.496 5.191 1.00 92.56 237 LEU A CA 1
ATOM 1922 C C . LEU A 1 237 ? 22.791 12.230 5.418 1.00 92.56 237 LEU A C 1
ATOM 1924 O O . LEU A 1 237 ? 23.293 11.145 5.130 1.00 92.56 237 LEU A O 1
ATOM 1928 N N . ILE A 1 238 ? 23.487 13.214 5.987 1.00 91.81 238 ILE A N 1
ATOM 1929 C CA . ILE A 1 238 ? 24.923 13.146 6.230 1.00 91.81 238 ILE A CA 1
ATOM 1930 C C . ILE A 1 238 ? 25.259 12.020 7.198 1.00 91.81 238 ILE A C 1
ATOM 1932 O O . ILE A 1 238 ? 26.135 11.215 6.897 1.00 91.81 238 ILE A O 1
ATOM 1936 N N . THR A 1 239 ? 24.548 11.904 8.319 1.00 85.38 239 THR A N 1
ATOM 1937 C CA . THR A 1 239 ? 24.753 10.795 9.263 1.00 85.38 239 THR A CA 1
ATOM 1938 C C . THR A 1 239 ? 24.545 9.439 8.581 1.00 85.38 239 THR A C 1
ATOM 1940 O O . THR A 1 239 ? 25.392 8.559 8.697 1.00 85.38 239 THR A O 1
ATOM 1943 N N . SER A 1 240 ? 23.492 9.305 7.773 1.00 87.06 240 SER A N 1
ATOM 1944 C CA . SER A 1 240 ? 23.167 8.058 7.069 1.00 87.06 240 SER A CA 1
ATOM 1945 C C . SER A 1 240 ? 24.245 7.657 6.056 1.00 87.06 240 SER A C 1
ATOM 1947 O O . SER A 1 240 ? 24.659 6.500 6.014 1.00 87.06 240 SER A O 1
ATOM 1949 N N . TYR A 1 241 ? 24.757 8.608 5.266 1.00 90.94 241 TYR A N 1
ATOM 1950 C CA . TYR A 1 241 ? 25.843 8.343 4.316 1.00 90.94 241 TYR A CA 1
ATOM 1951 C C . TYR A 1 241 ? 27.188 8.099 5.007 1.00 90.94 241 TYR A C 1
ATOM 1953 O O . TYR A 1 241 ? 27.990 7.304 4.518 1.00 90.94 241 TYR A O 1
ATOM 1961 N N . ARG A 1 242 ? 27.441 8.727 6.161 1.00 84.69 242 ARG A N 1
ATOM 1962 C CA . ARG A 1 242 ? 28.617 8.417 6.987 1.00 84.69 242 ARG A CA 1
ATOM 1963 C C . ARG A 1 242 ? 28.579 6.979 7.490 1.00 84.69 242 ARG A C 1
ATOM 1965 O O . ARG A 1 242 ? 29.588 6.291 7.382 1.00 84.69 242 ARG A O 1
ATOM 1972 N N . ASP A 1 243 ? 27.434 6.520 7.982 1.00 81.94 243 ASP A N 1
ATOM 1973 C CA . ASP A 1 243 ? 27.269 5.141 8.450 1.00 81.94 243 ASP A CA 1
ATOM 1974 C C . ASP A 1 243 ? 27.412 4.147 7.288 1.00 81.94 243 ASP A C 1
ATOM 1976 O O . ASP A 1 243 ? 28.143 3.160 7.388 1.00 81.94 243 ASP A O 1
ATOM 1980 N N . ALA A 1 244 ? 26.819 4.465 6.135 1.00 85.44 244 ALA A N 1
ATOM 1981 C CA . ALA A 1 244 ? 26.933 3.665 4.919 1.00 85.44 244 ALA A CA 1
ATOM 1982 C C . ALA A 1 244 ? 28.385 3.500 4.427 1.00 85.44 244 ALA A C 1
ATOM 1984 O O . ALA A 1 244 ? 28.745 2.429 3.933 1.00 85.44 244 ALA A O 1
ATOM 1985 N N . LEU A 1 245 ? 29.251 4.506 4.608 1.00 82.38 245 LEU A N 1
ATOM 1986 C CA . LEU A 1 245 ? 30.675 4.417 4.250 1.00 82.38 245 LEU A CA 1
ATOM 1987 C C . LEU A 1 245 ? 31.425 3.343 5.052 1.00 82.38 245 LEU A C 1
ATOM 1989 O O . LEU A 1 245 ? 32.345 2.724 4.517 1.00 82.38 245 LEU A O 1
ATOM 1993 N N . PHE A 1 246 ? 31.027 3.084 6.302 1.00 78.38 246 PHE A N 1
ATOM 1994 C CA . PHE A 1 246 ? 31.597 2.003 7.117 1.00 78.38 246 PHE A CA 1
ATOM 1995 C C . PHE A 1 246 ? 31.067 0.618 6.736 1.00 78.38 246 PHE A C 1
ATOM 1997 O O . PHE A 1 246 ? 31.674 -0.392 7.091 1.00 78.38 246 PHE A O 1
ATOM 2004 N N . ILE A 1 247 ? 29.943 0.564 6.023 1.00 81.25 247 ILE A N 1
ATOM 2005 C CA . ILE A 1 247 ? 29.290 -0.678 5.609 1.00 81.25 247 ILE A CA 1
ATOM 2006 C C . ILE A 1 247 ? 29.754 -1.085 4.209 1.00 81.25 247 ILE A C 1
ATOM 2008 O O . ILE A 1 247 ? 30.093 -2.246 3.980 1.00 81.25 247 ILE A O 1
ATOM 2012 N N . ASN A 1 248 ? 29.762 -0.142 3.265 1.00 83.62 248 ASN A N 1
ATOM 2013 C CA . ASN A 1 248 ? 30.061 -0.403 1.864 1.00 83.62 248 ASN A CA 1
ATOM 2014 C C . ASN A 1 248 ? 30.709 0.812 1.192 1.00 83.62 248 ASN A C 1
ATOM 2016 O O . ASN A 1 248 ? 30.051 1.609 0.520 1.00 83.62 248 ASN A O 1
ATOM 2020 N N . TYR A 1 249 ? 32.017 0.942 1.398 1.00 85.25 249 TYR A N 1
ATOM 2021 C CA . TYR A 1 249 ? 32.797 2.115 1.017 1.00 85.25 249 TYR A CA 1
ATOM 2022 C C . TYR A 1 249 ? 32.693 2.478 -0.472 1.00 85.25 249 TYR A C 1
ATOM 2024 O O . TYR A 1 249 ? 32.251 3.577 -0.804 1.00 85.25 249 TYR A O 1
ATOM 2032 N N . ASP A 1 250 ? 33.055 1.553 -1.369 1.00 86.69 250 ASP A N 1
ATOM 2033 C CA . ASP A 1 250 ? 33.218 1.841 -2.803 1.00 86.69 250 ASP A CA 1
ATOM 2034 C C . ASP A 1 250 ? 31.916 2.317 -3.459 1.00 86.69 250 ASP A C 1
ATOM 2036 O O . ASP A 1 250 ? 31.904 3.264 -4.246 1.00 86.69 250 ASP A O 1
ATOM 2040 N N . ILE A 1 251 ? 30.806 1.659 -3.119 1.00 91.31 251 ILE A N 1
ATOM 2041 C CA . ILE A 1 251 ? 29.477 1.999 -3.636 1.00 91.31 251 ILE A CA 1
ATOM 2042 C C . ILE A 1 251 ? 29.012 3.335 -3.055 1.00 91.31 251 ILE A C 1
ATOM 2044 O O . ILE A 1 251 ? 28.516 4.189 -3.789 1.00 91.31 251 ILE A O 1
ATOM 2048 N N . THR A 1 252 ? 29.208 3.537 -1.751 1.00 91.38 252 THR A N 1
ATOM 2049 C CA . THR A 1 252 ? 28.732 4.739 -1.061 1.00 91.38 252 THR A CA 1
ATOM 2050 C C . THR A 1 252 ? 29.486 5.987 -1.511 1.00 91.38 252 THR A C 1
ATOM 2052 O O . THR A 1 252 ? 28.853 7.008 -1.768 1.00 91.38 252 THR A O 1
ATOM 2055 N N . ILE A 1 253 ? 30.810 5.913 -1.688 1.00 92.25 253 ILE A N 1
ATOM 2056 C CA . ILE A 1 253 ? 31.595 7.032 -2.230 1.00 92.25 253 ILE A CA 1
ATOM 2057 C C . ILE A 1 253 ? 31.103 7.418 -3.614 1.00 92.25 253 ILE A C 1
ATOM 2059 O O . ILE A 1 253 ? 30.859 8.597 -3.873 1.00 92.25 253 ILE A O 1
ATOM 2063 N N . ARG A 1 254 ? 30.902 6.431 -4.491 1.00 94.75 254 ARG A N 1
ATOM 2064 C CA . ARG A 1 254 ? 30.457 6.711 -5.853 1.00 94.75 254 ARG A CA 1
ATOM 2065 C C . ARG A 1 254 ? 29.079 7.367 -5.883 1.00 94.75 254 ARG A C 1
ATOM 2067 O O . ARG A 1 254 ? 28.832 8.254 -6.697 1.00 94.75 254 ARG A O 1
ATOM 2074 N N . GLU A 1 255 ? 28.190 6.959 -4.987 1.00 96.44 255 GLU A N 1
ATOM 2075 C CA . GLU A 1 255 ? 26.878 7.581 -4.851 1.00 96.44 255 GLU A CA 1
ATOM 2076 C C . GLU A 1 255 ? 26.964 9.021 -4.327 1.00 96.44 255 GLU A C 1
ATOM 2078 O O . GLU A 1 255 ? 26.317 9.902 -4.890 1.00 96.44 255 GLU A O 1
ATOM 2083 N N . ILE A 1 256 ? 27.810 9.298 -3.325 1.00 97.50 256 ILE A N 1
ATOM 2084 C CA . ILE A 1 256 ? 28.048 10.664 -2.827 1.00 97.50 256 ILE A CA 1
ATOM 2085 C C . ILE A 1 256 ? 28.568 11.569 -3.953 1.00 97.50 256 ILE A C 1
ATOM 2087 O O . ILE A 1 256 ? 28.070 12.683 -4.121 1.00 97.50 256 ILE A O 1
ATOM 2091 N N . GLU A 1 257 ? 29.516 11.095 -4.768 1.00 97.56 257 GLU A N 1
ATOM 2092 C CA . GLU A 1 257 ? 30.005 11.835 -5.940 1.00 97.56 257 GLU A CA 1
ATOM 2093 C C . GLU A 1 257 ? 28.866 12.183 -6.908 1.00 97.56 257 GLU A C 1
ATOM 2095 O O . GLU A 1 257 ? 28.769 13.321 -7.376 1.00 97.56 257 GLU A O 1
ATOM 2100 N N . LYS A 1 258 ? 27.974 11.221 -7.179 1.00 97.81 258 LYS A N 1
ATOM 2101 C CA . LYS A 1 258 ? 26.806 11.433 -8.039 1.00 97.81 258 LYS A CA 1
ATOM 2102 C C . LYS A 1 258 ? 25.809 12.413 -7.433 1.00 97.81 258 LYS A C 1
ATOM 2104 O O . LYS A 1 258 ? 25.304 13.270 -8.153 1.00 97.81 258 LYS A O 1
ATOM 2109 N N . LEU A 1 259 ? 25.568 12.368 -6.126 1.00 98.00 259 LEU A N 1
ATOM 2110 C CA . LEU A 1 259 ? 24.710 13.344 -5.450 1.00 98.00 259 LEU A CA 1
ATOM 2111 C C . LEU A 1 259 ? 25.288 14.759 -5.509 1.00 98.00 259 LEU A C 1
ATOM 2113 O O . LEU A 1 259 ? 24.548 15.704 -5.783 1.00 98.00 259 LEU A O 1
ATOM 2117 N N . ILE A 1 260 ? 26.601 14.911 -5.318 1.00 98.38 260 ILE A N 1
ATOM 2118 C CA . ILE A 1 260 ? 27.303 16.191 -5.482 1.00 98.38 260 ILE A CA 1
ATOM 2119 C C . ILE A 1 260 ? 27.145 16.705 -6.919 1.00 98.38 260 ILE A C 1
ATOM 2121 O O . ILE A 1 260 ? 26.830 17.880 -7.119 1.00 98.38 260 ILE A O 1
ATOM 2125 N N . GLU A 1 261 ? 27.335 15.841 -7.920 1.00 97.81 261 GLU A N 1
ATOM 2126 C CA . GLU A 1 261 ? 27.153 16.173 -9.339 1.00 97.81 261 GLU A CA 1
ATOM 2127 C C . GLU A 1 261 ? 25.721 16.655 -9.622 1.00 97.81 261 GLU A C 1
ATOM 2129 O O . GLU A 1 261 ? 25.521 17.749 -10.162 1.00 97.81 261 GLU A O 1
ATOM 2134 N N . ILE A 1 262 ? 24.717 15.881 -9.198 1.00 97.69 262 ILE A N 1
ATOM 2135 C CA . ILE A 1 262 ? 23.297 16.211 -9.364 1.00 97.69 262 ILE A CA 1
ATOM 2136 C C . ILE A 1 262 ? 22.982 17.541 -8.689 1.00 97.69 262 ILE A C 1
ATOM 2138 O O . ILE A 1 262 ? 22.375 18.411 -9.319 1.00 97.69 262 ILE A O 1
ATOM 2142 N N . LYS A 1 263 ? 23.403 17.720 -7.432 1.00 97.81 263 LYS A N 1
ATOM 2143 C CA . LYS A 1 263 ? 23.128 18.931 -6.659 1.00 97.81 263 LYS A CA 1
ATOM 2144 C C . LYS A 1 263 ? 23.777 20.159 -7.286 1.00 97.81 263 LYS A C 1
ATOM 2146 O O . LYS A 1 263 ? 23.118 21.187 -7.392 1.00 97.81 263 LYS A O 1
ATOM 2151 N N . LYS A 1 264 ? 25.017 20.074 -7.773 1.00 97.75 264 LYS A N 1
ATOM 2152 C CA . LYS A 1 264 ? 25.665 21.187 -8.495 1.00 97.75 264 LYS A CA 1
ATOM 2153 C C . LYS A 1 264 ? 24.906 21.564 -9.768 1.00 97.75 264 LYS A C 1
ATOM 2155 O O . LYS A 1 264 ? 24.702 22.747 -10.027 1.00 97.75 264 LYS A O 1
ATOM 2160 N N . ASN A 1 265 ? 24.453 20.572 -10.532 1.00 96.81 265 ASN A N 1
ATOM 2161 C CA . ASN A 1 265 ? 23.718 20.795 -11.780 1.00 96.81 265 ASN A CA 1
ATOM 2162 C C . ASN A 1 265 ? 22.272 21.272 -11.555 1.00 96.81 265 ASN A C 1
ATOM 2164 O O . ASN A 1 265 ? 21.679 21.891 -12.437 1.00 96.81 265 ASN A O 1
ATOM 2168 N N . ASN A 1 266 ? 21.706 21.006 -10.375 1.00 96.31 266 ASN A N 1
ATOM 2169 C CA . ASN A 1 266 ? 20.309 21.268 -10.032 1.00 96.31 266 ASN A CA 1
ATOM 2170 C C . ASN A 1 266 ? 20.184 22.030 -8.706 1.00 96.31 266 ASN A C 1
ATOM 2172 O O . ASN A 1 266 ? 19.296 21.738 -7.906 1.00 96.31 266 ASN A O 1
ATOM 2176 N N . PHE A 1 267 ? 21.062 23.009 -8.472 1.00 94.75 267 PHE A N 1
ATOM 2177 C CA . PHE A 1 267 ? 21.238 23.650 -7.163 1.00 94.75 267 PHE A CA 1
ATOM 2178 C C . PHE A 1 267 ? 19.931 24.167 -6.548 1.00 94.75 267 PHE A C 1
ATOM 2180 O O . PHE A 1 267 ? 19.646 23.891 -5.386 1.00 94.75 267 PHE A O 1
ATOM 2187 N N . ASP A 1 268 ? 19.089 24.818 -7.353 1.00 90.81 268 ASP A N 1
ATOM 2188 C CA . ASP A 1 268 ? 17.808 25.376 -6.909 1.00 90.81 268 ASP A CA 1
ATOM 2189 C C . ASP A 1 268 ? 16.627 24.392 -6.969 1.00 90.81 268 ASP A C 1
ATOM 2191 O O . ASP A 1 268 ? 15.513 24.771 -6.599 1.00 90.81 268 ASP A O 1
ATOM 2195 N N . LYS A 1 269 ? 16.825 23.171 -7.476 1.00 93.19 269 LYS A N 1
ATOM 2196 C CA . LYS A 1 269 ? 15.747 22.206 -7.759 1.00 93.19 269 LYS A CA 1
ATOM 2197 C C . LYS A 1 269 ? 15.831 20.936 -6.925 1.00 93.19 269 LYS A C 1
ATOM 2199 O O . LYS A 1 269 ? 14.799 20.431 -6.523 1.00 93.19 269 LYS A O 1
ATOM 2204 N N . PHE A 1 270 ? 17.032 20.439 -6.648 1.00 97.38 270 PHE A N 1
ATOM 2205 C CA . PHE A 1 270 ? 17.210 19.255 -5.819 1.00 97.38 270 PHE A CA 1
ATOM 2206 C C . PHE A 1 270 ? 17.476 19.672 -4.377 1.00 97.38 270 PHE A C 1
ATOM 2208 O O . PHE A 1 270 ? 18.576 20.126 -4.065 1.00 97.38 270 PHE A O 1
ATOM 2215 N N . TYR A 1 271 ? 16.476 19.571 -3.510 1.00 96.25 271 TYR A N 1
ATOM 2216 C CA . TYR A 1 271 ? 16.578 19.908 -2.089 1.00 96.25 271 TYR A CA 1
ATOM 2217 C C . TYR A 1 271 ? 15.637 19.028 -1.253 1.00 96.25 271 TYR A C 1
ATOM 2219 O O . TYR A 1 271 ? 14.770 18.344 -1.802 1.00 96.25 271 TYR A O 1
ATOM 2227 N N . TYR A 1 272 ? 15.849 19.029 0.065 1.00 95.75 272 TYR A N 1
ATOM 2228 C CA . TYR A 1 272 ? 15.102 18.214 1.031 1.00 95.75 272 TYR A CA 1
ATOM 2229 C C . TYR A 1 272 ? 14.171 19.102 1.854 1.00 95.75 272 TYR A C 1
ATOM 2231 O O . TYR A 1 272 ? 14.634 20.062 2.467 1.00 95.75 272 TYR A O 1
ATOM 2239 N N . VAL A 1 273 ? 12.878 18.795 1.901 1.00 94.25 273 VAL A N 1
ATOM 2240 C CA . VAL A 1 273 ? 11.882 19.579 2.646 1.00 94.25 273 VAL A CA 1
ATOM 2241 C C . VAL A 1 273 ? 11.107 18.724 3.630 1.00 94.25 273 VAL A C 1
ATOM 2243 O O . VAL A 1 273 ? 10.844 17.552 3.373 1.00 94.25 273 VAL A O 1
ATOM 2246 N N . LYS A 1 274 ? 10.713 19.337 4.750 1.00 91.31 274 LYS A N 1
ATOM 2247 C CA . LYS A 1 274 ? 9.823 18.700 5.717 1.00 91.31 274 LYS A CA 1
ATOM 2248 C C . LYS A 1 274 ? 8.392 18.645 5.187 1.00 91.31 274 LYS A C 1
ATOM 2250 O O . LYS A 1 274 ? 7.827 19.674 4.813 1.00 91.31 274 LYS A O 1
ATOM 2255 N N . ASP A 1 275 ? 7.815 17.458 5.235 1.00 87.12 275 ASP A N 1
ATOM 2256 C CA . ASP A 1 275 ? 6.400 17.160 5.041 1.00 87.12 275 ASP A CA 1
ATOM 2257 C C . ASP A 1 275 ? 5.895 16.505 6.335 1.00 87.12 275 ASP A C 1
ATOM 2259 O O . ASP A 1 275 ? 6.629 15.780 6.989 1.00 87.12 275 ASP A O 1
ATOM 2263 N N . ASN A 1 276 ? 4.684 16.817 6.792 1.00 77.00 276 ASN A N 1
ATOM 2264 C CA . ASN A 1 276 ? 4.239 16.345 8.110 1.00 77.00 276 ASN A CA 1
ATOM 2265 C C . ASN A 1 276 ? 3.710 14.910 8.091 1.00 77.00 276 ASN A C 1
ATOM 2267 O O . ASN A 1 276 ? 3.600 14.304 9.156 1.00 77.00 276 ASN A O 1
ATOM 2271 N N . ASP A 1 277 ? 3.335 14.405 6.916 1.00 73.81 277 ASP A N 1
ATOM 2272 C CA . ASP A 1 277 ? 2.502 13.211 6.821 1.00 73.81 277 ASP A CA 1
ATOM 2273 C C . ASP A 1 277 ? 3.159 12.087 6.015 1.00 73.81 277 ASP A C 1
ATOM 2275 O O . ASP A 1 277 ? 2.787 10.930 6.208 1.00 73.81 277 ASP A O 1
ATOM 2279 N N . ASN A 1 278 ? 4.113 12.388 5.122 1.00 78.62 278 ASN A N 1
ATOM 2280 C CA . ASN A 1 278 ? 4.709 11.386 4.234 1.00 78.62 278 ASN A CA 1
ATOM 2281 C C . ASN A 1 278 ? 6.186 11.652 3.921 1.00 78.62 278 ASN A C 1
ATOM 2283 O O . ASN A 1 278 ? 6.646 12.789 3.922 1.00 78.62 278 ASN A O 1
ATOM 2287 N N . SER A 1 279 ? 6.892 10.583 3.549 1.00 88.62 279 SER A N 1
ATOM 2288 C CA . SER A 1 279 ? 8.182 10.649 2.860 1.00 88.62 279 SER A CA 1
ATOM 2289 C C . SER A 1 279 ? 8.014 10.181 1.417 1.00 88.62 279 SER A C 1
ATOM 2291 O O . SER A 1 279 ? 7.372 9.157 1.192 1.00 88.62 279 SER A O 1
ATOM 2293 N N . TYR A 1 280 ? 8.495 10.972 0.458 1.00 90.81 280 TYR A N 1
ATOM 2294 C CA . TYR A 1 280 ? 8.452 10.669 -0.972 1.00 90.81 280 TYR A CA 1
ATOM 2295 C C . TYR A 1 280 ? 9.389 11.579 -1.782 1.00 90.81 280 TYR A C 1
ATOM 2297 O O . TYR A 1 280 ? 9.532 12.779 -1.526 1.00 90.81 280 TYR A O 1
ATOM 2305 N N . PHE A 1 281 ? 9.955 11.038 -2.853 1.00 93.50 281 PHE A N 1
ATOM 2306 C CA . PHE A 1 281 ? 10.534 11.817 -3.937 1.00 93.50 281 PHE A CA 1
ATOM 2307 C C . PHE A 1 281 ? 9.448 12.299 -4.912 1.00 93.50 281 PHE A C 1
ATOM 2309 O O . PHE A 1 281 ? 8.631 11.526 -5.412 1.00 93.50 281 PHE A O 1
ATOM 2316 N N . SER A 1 282 ? 9.464 13.590 -5.244 1.00 91.69 282 SER A N 1
ATOM 2317 C CA . SER A 1 282 ? 8.548 14.191 -6.212 1.00 91.69 282 SER A CA 1
ATOM 2318 C C . SER A 1 282 ? 9.291 14.573 -7.487 1.00 91.69 282 SER A C 1
ATOM 2320 O O . SER A 1 282 ? 10.120 15.479 -7.520 1.00 91.69 282 SER A O 1
ATOM 2322 N N . SER A 1 283 ? 8.949 13.921 -8.597 1.00 88.81 283 SER A N 1
ATOM 2323 C CA . SER A 1 283 ? 9.495 14.271 -9.915 1.00 88.81 283 SER A CA 1
ATOM 2324 C C . SER A 1 283 ? 8.928 15.576 -10.484 1.00 88.81 283 SER A C 1
ATOM 2326 O O . SER A 1 283 ? 9.534 16.170 -11.377 1.00 88.81 283 SER A O 1
ATOM 2328 N N . ASN A 1 284 ? 7.799 16.057 -9.948 1.00 87.88 284 ASN A N 1
ATOM 2329 C CA . ASN A 1 284 ? 7.161 17.304 -10.375 1.00 87.88 284 ASN A CA 1
ATOM 2330 C C . ASN A 1 284 ? 7.991 18.538 -10.006 1.00 87.88 284 ASN A C 1
ATOM 2332 O O . ASN A 1 284 ? 8.071 19.488 -10.785 1.00 87.88 284 ASN A O 1
ATOM 2336 N N . ASP A 1 285 ? 8.595 18.531 -8.819 1.00 90.62 285 ASP A N 1
ATOM 2337 C CA . ASP A 1 285 ? 9.453 19.611 -8.324 1.00 90.62 285 ASP A CA 1
ATOM 2338 C C . ASP A 1 285 ? 10.932 19.200 -8.223 1.00 90.62 285 ASP A C 1
ATOM 2340 O O . ASP A 1 285 ? 11.794 20.071 -8.109 1.00 90.62 285 ASP A O 1
ATOM 2344 N N . GLY A 1 286 ? 11.241 17.906 -8.347 1.00 90.69 286 GLY A N 1
ATOM 2345 C CA . GLY A 1 286 ? 12.590 17.351 -8.263 1.00 90.69 286 GLY A CA 1
ATOM 2346 C C . GLY A 1 286 ? 13.120 17.241 -6.831 1.00 90.69 286 GLY A C 1
ATOM 2347 O O . GLY A 1 286 ? 14.337 17.134 -6.648 1.00 90.69 286 GLY A O 1
ATOM 2348 N N . CYS A 1 287 ? 12.241 17.310 -5.832 1.00 94.19 287 CYS A N 1
ATOM 2349 C CA . CYS A 1 287 ? 12.598 17.421 -4.421 1.00 94.19 287 CYS A CA 1
ATOM 2350 C C . CYS A 1 287 ? 12.290 16.140 -3.649 1.00 94.19 287 CYS A C 1
ATOM 2352 O O . CYS A 1 287 ? 11.458 15.327 -4.055 1.00 94.19 287 CYS A O 1
ATOM 2354 N N . ILE A 1 288 ? 12.949 15.996 -2.503 1.00 95.38 288 ILE A N 1
ATOM 2355 C CA . ILE A 1 288 ? 12.631 14.963 -1.520 1.00 95.38 288 ILE A CA 1
ATOM 2356 C C . ILE A 1 288 ? 11.806 15.615 -0.414 1.00 95.38 288 ILE A C 1
ATOM 2358 O O . ILE A 1 288 ? 12.267 16.551 0.242 1.00 95.38 288 ILE A O 1
ATOM 2362 N N . HIS A 1 289 ? 10.586 15.126 -0.237 1.00 94.25 289 HIS A N 1
ATOM 2363 C CA . HIS A 1 289 ? 9.690 15.490 0.851 1.00 94.25 289 HIS A CA 1
ATOM 2364 C C . HIS A 1 289 ? 9.807 14.411 1.913 1.00 94.25 289 HIS A C 1
ATOM 2366 O O . HIS A 1 289 ? 9.749 13.229 1.585 1.00 94.25 289 HIS A O 1
ATOM 2372 N N . MET A 1 290 ? 10.031 14.792 3.163 1.00 89.06 290 MET A N 1
ATOM 2373 C CA . MET A 1 290 ? 10.195 13.829 4.245 1.00 89.06 290 MET A CA 1
ATOM 2374 C C . MET A 1 290 ? 9.508 14.273 5.518 1.00 89.06 290 MET A C 1
ATOM 2376 O O . MET A 1 290 ? 9.655 15.419 5.945 1.00 89.06 290 MET A O 1
ATOM 2380 N N . ASP A 1 291 ? 8.853 13.319 6.165 1.00 80.25 291 ASP A N 1
ATOM 2381 C CA . ASP A 1 291 ? 8.533 13.409 7.582 1.00 80.25 291 ASP A CA 1
ATOM 2382 C C . ASP A 1 291 ? 9.797 13.288 8.447 1.00 80.25 291 ASP A C 1
ATOM 2384 O O . ASP A 1 291 ? 10.917 13.162 7.942 1.00 80.25 291 ASP A O 1
ATOM 2388 N N . ASP A 1 292 ? 9.644 13.375 9.772 1.00 64.12 292 ASP A N 1
ATOM 2389 C CA . ASP A 1 292 ? 10.736 13.147 10.731 1.00 64.12 292 ASP A CA 1
ATOM 2390 C C . ASP A 1 292 ? 11.123 11.643 10.729 1.00 64.12 292 ASP A C 1
ATOM 2392 O O . ASP A 1 292 ? 10.835 10.882 11.660 1.00 64.12 292 ASP A O 1
ATOM 2396 N N . SER A 1 293 ? 11.730 11.212 9.621 1.00 65.88 293 SER A N 1
ATOM 2397 C CA . SER A 1 293 ? 11.971 9.828 9.215 1.00 65.88 293 SER A CA 1
ATOM 2398 C C . SER A 1 293 ? 13.396 9.341 9.530 1.00 65.88 293 SER A C 1
ATOM 2400 O O . SER A 1 293 ? 14.160 9.999 10.229 1.00 65.88 293 SER A O 1
ATOM 2402 N N . PHE A 1 294 ? 13.750 8.131 9.076 1.00 70.75 294 PHE A N 1
ATOM 2403 C CA . PHE A 1 294 ? 14.949 7.388 9.501 1.00 70.75 294 PHE A CA 1
ATOM 2404 C C . PHE A 1 294 ? 15.962 7.256 8.360 1.00 70.75 294 PHE A C 1
ATOM 2406 O O . PHE A 1 294 ? 15.651 7.544 7.204 1.00 70.75 294 PHE A O 1
ATOM 2413 N N . ALA A 1 295 ? 17.159 6.760 8.688 1.00 78.44 295 ALA A N 1
ATOM 2414 C CA . ALA A 1 295 ? 18.262 6.575 7.749 1.00 78.44 295 ALA A CA 1
ATOM 2415 C C . ALA A 1 295 ? 17.873 5.783 6.485 1.00 78.44 295 ALA A C 1
ATOM 2417 O O . ALA A 1 295 ? 18.157 6.223 5.373 1.00 78.44 295 ALA A O 1
ATOM 2418 N N . SER A 1 296 ? 17.162 4.659 6.622 1.00 83.50 296 SER A N 1
ATOM 2419 C CA . SER A 1 296 ? 16.678 3.890 5.465 1.00 83.50 296 SER A CA 1
ATOM 2420 C C . SER A 1 296 ? 15.706 4.673 4.597 1.00 83.50 296 SER A C 1
ATOM 2422 O O . SER A 1 296 ? 15.824 4.610 3.380 1.00 83.50 296 SER A O 1
ATOM 2424 N N . THR A 1 297 ? 14.782 5.429 5.193 1.00 87.44 297 THR A N 1
ATOM 2425 C CA . THR A 1 297 ? 13.812 6.231 4.438 1.00 87.44 297 THR A CA 1
ATOM 2426 C C . THR A 1 297 ? 14.521 7.319 3.636 1.00 87.44 297 THR A C 1
ATOM 2428 O O . THR A 1 297 ? 14.288 7.430 2.439 1.00 87.44 297 THR A O 1
ATOM 2431 N N . ILE A 1 298 ? 15.454 8.070 4.237 1.00 90.56 298 ILE A N 1
ATOM 2432 C CA . ILE A 1 298 ? 16.172 9.109 3.481 1.00 90.56 298 ILE A CA 1
ATOM 2433 C C . ILE A 1 298 ? 17.042 8.504 2.377 1.00 90.56 298 ILE A C 1
ATOM 2435 O O . ILE A 1 298 ? 17.108 9.057 1.283 1.00 90.56 298 ILE A O 1
ATOM 2439 N N . ILE A 1 299 ? 17.662 7.345 2.620 1.00 92.81 299 ILE A N 1
ATOM 2440 C CA . ILE A 1 299 ? 18.422 6.612 1.601 1.00 92.81 299 ILE A CA 1
ATOM 2441 C C . ILE A 1 299 ? 17.503 6.126 0.470 1.00 92.81 299 ILE A C 1
ATOM 2443 O O . ILE A 1 299 ? 17.882 6.226 -0.695 1.00 92.81 299 ILE A O 1
ATOM 2447 N N . HIS A 1 300 ? 16.316 5.618 0.801 1.00 94.00 300 HIS A N 1
ATOM 2448 C CA . HIS A 1 300 ? 15.318 5.148 -0.156 1.00 94.00 300 HIS A CA 1
ATOM 2449 C C . HIS A 1 300 ? 14.851 6.293 -1.069 1.00 94.00 300 HIS A C 1
ATOM 2451 O O . HIS A 1 300 ? 15.018 6.201 -2.286 1.00 94.00 300 HIS A O 1
ATOM 2457 N N . GLU A 1 301 ? 14.405 7.422 -0.503 1.00 95.12 301 GLU A N 1
ATOM 2458 C CA . GLU A 1 301 ? 13.985 8.592 -1.296 1.00 95.12 301 GLU A CA 1
ATOM 2459 C C . GLU A 1 301 ? 15.132 9.182 -2.126 1.00 95.12 301 GLU A C 1
ATOM 2461 O O . GLU A 1 301 ? 14.952 9.630 -3.262 1.00 95.12 301 GLU A O 1
ATOM 2466 N N . THR A 1 302 ? 16.354 9.132 -1.592 1.00 96.31 302 THR A N 1
ATOM 2467 C CA . THR A 1 302 ? 17.555 9.517 -2.343 1.00 96.31 302 THR A CA 1
ATOM 2468 C C . THR A 1 302 ? 17.820 8.560 -3.509 1.00 96.31 302 THR A C 1
ATOM 2470 O O . THR A 1 302 ? 18.258 8.997 -4.575 1.00 96.31 302 THR A O 1
ATOM 2473 N N . GLY A 1 303 ? 17.503 7.273 -3.355 1.00 96.62 303 GLY A N 1
ATOM 2474 C CA . GLY A 1 303 ? 17.525 6.273 -4.422 1.00 96.62 303 GLY A CA 1
ATOM 2475 C C . GLY A 1 303 ? 16.601 6.632 -5.589 1.00 96.62 303 GLY A C 1
ATOM 2476 O O . GLY A 1 303 ? 17.045 6.607 -6.741 1.00 96.62 303 GLY A O 1
ATOM 2477 N N . HIS A 1 304 ? 15.369 7.062 -5.301 1.00 96.12 304 HIS A N 1
ATOM 2478 C CA . HIS A 1 304 ? 14.448 7.590 -6.316 1.00 96.12 304 HIS A CA 1
ATOM 2479 C C . HIS A 1 304 ? 15.020 8.824 -7.022 1.00 96.12 304 HIS A C 1
ATOM 2481 O O . HIS A 1 304 ? 15.031 8.899 -8.254 1.00 96.12 304 HIS A O 1
ATOM 2487 N N . ALA A 1 305 ? 15.572 9.774 -6.260 1.00 96.75 305 ALA A N 1
ATOM 2488 C CA . ALA A 1 305 ? 16.187 10.969 -6.830 1.00 96.75 305 ALA A CA 1
ATOM 2489 C C . ALA A 1 305 ? 17.363 10.628 -7.763 1.00 96.75 305 ALA A C 1
ATOM 2491 O O . ALA A 1 305 ? 17.466 11.188 -8.856 1.00 96.75 305 ALA A O 1
ATOM 2492 N N . LEU A 1 306 ? 18.229 9.683 -7.385 1.00 96.94 306 LEU A N 1
ATOM 2493 C CA . LEU A 1 306 ? 19.331 9.208 -8.229 1.00 96.94 306 LEU A CA 1
ATOM 2494 C C . LEU A 1 306 ? 18.819 8.610 -9.542 1.00 96.94 306 LEU A C 1
ATOM 2496 O O . LEU A 1 306 ? 19.324 8.940 -10.619 1.00 96.94 306 LEU A O 1
ATOM 2500 N N . HIS A 1 307 ? 17.794 7.762 -9.469 1.00 95.62 307 HIS A N 1
ATOM 2501 C CA . HIS A 1 307 ? 17.198 7.143 -10.645 1.00 95.62 307 HIS A CA 1
ATOM 2502 C C . HIS A 1 307 ? 16.554 8.184 -11.579 1.00 95.62 307 HIS A C 1
ATOM 2504 O O . HIS A 1 307 ? 16.760 8.144 -12.799 1.00 95.62 307 HIS A O 1
ATOM 2510 N N . TYR A 1 308 ? 15.853 9.170 -11.016 1.00 95.19 308 TYR A N 1
ATOM 2511 C CA . TYR A 1 308 ? 15.265 10.281 -11.760 1.00 95.19 308 TYR A CA 1
ATOM 2512 C C . TYR A 1 308 ? 16.316 11.178 -12.423 1.00 95.19 308 TYR A C 1
ATOM 2514 O O . TYR A 1 308 ? 16.282 11.383 -13.638 1.00 95.19 308 TYR A O 1
ATOM 2522 N N . TYR A 1 309 ? 17.261 11.717 -11.654 1.00 96.25 309 TYR A N 1
ATOM 2523 C CA . TYR A 1 309 ? 18.187 12.731 -12.157 1.00 96.25 309 TYR A CA 1
ATOM 2524 C C . TYR A 1 309 ? 19.212 12.171 -13.146 1.00 96.25 309 TYR A C 1
ATOM 2526 O O . TYR A 1 309 ? 19.621 12.890 -14.057 1.00 96.25 309 TYR A O 1
ATOM 2534 N N . LEU A 1 310 ? 19.616 10.905 -12.998 1.00 94.81 310 LEU A N 1
ATOM 2535 C CA . LEU A 1 310 ? 20.642 10.300 -13.856 1.00 94.81 310 LEU A CA 1
ATOM 2536 C C . LEU A 1 310 ? 20.053 9.554 -15.053 1.00 94.81 310 LEU A C 1
ATOM 2538 O O . LEU A 1 310 ? 20.676 9.505 -16.111 1.00 94.81 310 LEU A O 1
ATOM 2542 N N . ASN A 1 311 ? 18.857 8.976 -14.909 1.00 91.81 311 ASN A N 1
ATOM 2543 C CA . ASN A 1 311 ? 18.275 8.108 -15.935 1.00 91.81 311 ASN A CA 1
ATOM 2544 C C . ASN A 1 311 ? 16.820 8.443 -16.293 1.00 91.81 311 ASN A C 1
ATOM 2546 O O . ASN A 1 311 ? 16.274 7.809 -17.193 1.00 91.81 311 ASN A O 1
ATOM 2550 N N . SER A 1 312 ? 16.196 9.443 -15.662 1.00 91.19 312 SER A N 1
ATOM 2551 C CA . SER A 1 312 ? 14.801 9.849 -15.906 1.00 91.19 312 SER A CA 1
ATOM 2552 C C . SER A 1 312 ? 13.809 8.690 -15.772 1.00 91.19 312 SER A C 1
ATOM 2554 O O . SER A 1 312 ? 12.933 8.529 -16.620 1.00 91.19 312 SER A O 1
ATOM 2556 N N . PHE A 1 313 ? 13.990 7.860 -14.737 1.00 91.44 313 PHE A N 1
ATOM 2557 C CA . PHE A 1 313 ? 13.193 6.652 -14.476 1.00 91.44 313 PHE A CA 1
ATOM 2558 C C . PHE A 1 313 ? 13.157 5.633 -15.627 1.00 91.44 313 PHE A C 1
ATOM 2560 O O . PHE A 1 313 ? 12.206 4.861 -15.766 1.00 91.44 313 PHE A O 1
ATOM 2567 N N . LYS A 1 314 ? 14.172 5.624 -16.499 1.00 91.81 314 LYS A N 1
ATOM 2568 C CA . LYS A 1 314 ? 14.284 4.592 -17.535 1.00 91.81 314 LYS A CA 1
ATOM 2569 C C . LYS A 1 314 ? 14.427 3.219 -16.896 1.00 91.81 314 LYS A C 1
ATOM 2571 O O . LYS A 1 314 ? 15.229 3.028 -15.997 1.00 91.81 314 LYS A O 1
ATOM 2576 N N . VAL A 1 315 ? 13.731 2.240 -17.454 1.00 92.44 315 VAL A N 1
ATOM 2577 C CA . VAL A 1 315 ? 13.882 0.833 -17.076 1.00 92.44 315 VAL A CA 1
ATOM 2578 C C . VAL A 1 315 ? 14.691 0.068 -18.133 1.00 92.44 315 VAL A C 1
ATOM 2580 O O . VAL A 1 315 ? 14.770 0.525 -19.277 1.00 92.44 315 VAL A O 1
ATOM 2583 N N . PRO A 1 316 ? 15.242 -1.115 -17.812 1.00 92.50 316 PRO A N 1
ATOM 2584 C CA . PRO A 1 316 ? 15.767 -2.046 -18.808 1.00 92.50 316 PRO A CA 1
ATOM 2585 C C . PRO A 1 316 ? 14.718 -2.435 -19.862 1.00 92.50 316 PRO A C 1
ATOM 2587 O O . PRO A 1 316 ? 13.564 -2.700 -19.523 1.00 92.50 316 PRO A O 1
ATOM 2590 N N . ASP A 1 317 ? 15.125 -2.553 -21.131 1.00 91.69 317 ASP A N 1
ATOM 2591 C CA . ASP A 1 317 ? 14.222 -2.900 -22.246 1.00 91.69 317 ASP A CA 1
ATOM 2592 C C . ASP A 1 317 ? 13.493 -4.239 -22.035 1.00 91.69 317 ASP A C 1
ATOM 2594 O O . ASP A 1 317 ? 12.350 -4.413 -22.452 1.00 91.69 317 ASP A O 1
ATOM 2598 N N . ASN A 1 318 ? 14.140 -5.185 -21.353 1.00 92.50 318 ASN A N 1
ATOM 2599 C CA . ASN A 1 318 ? 13.610 -6.511 -21.044 1.00 92.50 318 ASN A CA 1
ATOM 2600 C C . ASN A 1 318 ? 12.908 -6.602 -19.675 1.00 92.50 318 ASN A C 1
ATOM 2602 O O . ASN A 1 318 ? 12.580 -7.709 -19.248 1.00 92.50 318 ASN A O 1
ATOM 2606 N N . TYR A 1 319 ? 12.660 -5.478 -18.991 1.00 93.25 319 TYR A N 1
ATOM 2607 C CA . TYR A 1 319 ? 12.035 -5.454 -17.661 1.00 93.25 319 TYR A CA 1
ATOM 2608 C C . TYR A 1 319 ? 10.701 -6.214 -17.619 1.00 93.25 319 TYR A C 1
ATOM 2610 O O . TYR A 1 319 ? 10.533 -7.106 -16.788 1.00 93.25 319 TYR A O 1
ATOM 2618 N N . ASP A 1 320 ? 9.783 -5.925 -18.549 1.00 90.25 320 ASP A N 1
ATOM 2619 C CA . ASP A 1 320 ? 8.442 -6.534 -18.551 1.00 90.25 320 ASP A CA 1
ATOM 2620 C C . ASP A 1 320 ? 8.525 -8.053 -18.761 1.00 90.25 320 ASP A C 1
ATOM 2622 O O . ASP A 1 320 ? 7.796 -8.830 -18.145 1.00 90.25 320 ASP A O 1
ATOM 2626 N N . GLU A 1 321 ? 9.455 -8.489 -19.613 1.00 93.88 321 GLU A N 1
ATOM 2627 C CA . GLU A 1 321 ? 9.675 -9.897 -19.931 1.00 93.88 321 GLU A CA 1
ATOM 2628 C C . GLU A 1 321 ? 10.252 -10.663 -18.730 1.00 93.88 321 GLU A C 1
ATOM 2630 O O . GLU A 1 321 ? 9.792 -11.763 -18.409 1.00 93.88 321 GLU A O 1
ATOM 2635 N N . ILE A 1 322 ? 11.230 -10.063 -18.043 1.00 95.50 322 ILE A N 1
ATOM 2636 C CA . ILE A 1 322 ? 11.855 -10.618 -16.838 1.00 95.50 322 ILE A CA 1
ATOM 2637 C C . ILE A 1 322 ? 10.828 -10.724 -15.707 1.00 95.50 322 ILE A C 1
ATOM 2639 O O . ILE A 1 322 ? 10.695 -11.782 -15.090 1.00 95.50 322 ILE A O 1
ATOM 2643 N N . VAL A 1 323 ? 10.081 -9.650 -15.436 1.00 93.38 323 VAL A N 1
ATOM 2644 C CA . VAL A 1 323 ? 9.085 -9.628 -14.357 1.00 93.38 323 VAL A CA 1
ATOM 2645 C C . VAL A 1 323 ? 7.953 -10.612 -14.641 1.00 93.38 323 VAL A C 1
ATOM 2647 O O . VAL A 1 323 ? 7.547 -11.347 -13.741 1.00 93.38 323 VAL A O 1
ATOM 2650 N N . LYS A 1 324 ? 7.496 -10.718 -15.895 1.00 91.56 324 LYS A N 1
ATOM 2651 C CA . LYS A 1 324 ? 6.509 -11.730 -16.288 1.00 91.56 324 LYS A CA 1
ATOM 2652 C C . LYS A 1 324 ? 7.003 -13.149 -15.996 1.00 91.56 324 LYS A C 1
ATOM 2654 O O . LYS A 1 324 ? 6.296 -13.914 -15.342 1.00 91.56 324 LYS A O 1
ATOM 2659 N N . ARG A 1 325 ? 8.232 -13.491 -16.403 1.00 94.38 325 ARG A N 1
ATOM 2660 C CA . ARG A 1 325 ? 8.836 -14.795 -16.073 1.00 94.38 325 ARG A CA 1
ATOM 2661 C C . ARG A 1 325 ? 8.950 -15.022 -14.570 1.00 94.38 325 ARG A C 1
ATOM 2663 O O . ARG A 1 325 ? 8.705 -16.134 -14.111 1.00 94.38 325 ARG A O 1
ATOM 2670 N N . ALA A 1 326 ? 9.319 -13.995 -13.806 1.00 94.38 326 ALA A N 1
ATOM 2671 C CA . ALA A 1 326 ? 9.427 -14.081 -12.353 1.00 94.38 326 ALA A CA 1
ATOM 2672 C C . ALA A 1 326 ? 8.070 -14.389 -11.697 1.00 94.38 326 ALA A C 1
ATOM 2674 O O . ALA A 1 326 ? 8.002 -15.256 -10.828 1.00 94.38 326 ALA A O 1
ATOM 2675 N N . ARG A 1 327 ? 6.984 -13.757 -12.162 1.00 91.25 327 ARG A N 1
ATOM 2676 C CA . ARG A 1 327 ? 5.611 -14.014 -11.685 1.00 91.25 327 ARG A CA 1
ATOM 2677 C C . ARG A 1 327 ? 5.136 -15.436 -11.982 1.00 91.25 327 ARG A C 1
ATOM 2679 O O . ARG A 1 327 ? 4.419 -16.023 -11.179 1.00 91.25 327 ARG A O 1
ATOM 2686 N N . GLU A 1 328 ? 5.548 -15.991 -13.118 1.00 89.56 328 GLU A N 1
ATOM 2687 C CA . GLU A 1 328 ? 5.223 -17.360 -13.542 1.00 89.56 328 GLU A CA 1
ATOM 2688 C C . GLU A 1 328 ? 6.156 -18.419 -12.908 1.00 89.56 328 GLU A C 1
ATOM 2690 O O . GLU A 1 328 ? 5.930 -19.628 -13.044 1.00 89.56 328 GLU A O 1
ATOM 2695 N N . ASN A 1 329 ? 7.210 -17.997 -12.197 1.00 93.75 329 ASN A N 1
ATOM 2696 C CA . ASN A 1 329 ? 8.206 -18.894 -11.625 1.00 93.75 329 ASN A CA 1
ATOM 2697 C C . ASN A 1 329 ? 7.715 -19.538 -10.319 1.00 93.75 329 ASN A C 1
ATOM 2699 O O . ASN A 1 329 ? 7.659 -18.926 -9.251 1.00 93.75 329 ASN A O 1
ATOM 2703 N N . LYS A 1 330 ? 7.455 -20.846 -10.400 1.00 93.31 330 LYS A N 1
ATOM 2704 C CA . LYS A 1 330 ? 6.983 -21.657 -9.274 1.00 93.31 330 LYS A CA 1
ATOM 2705 C C . LYS A 1 330 ? 7.941 -21.687 -8.086 1.00 93.31 330 LYS A C 1
ATOM 2707 O O . LYS A 1 330 ? 7.479 -21.714 -6.950 1.00 93.31 330 LYS A O 1
ATOM 2712 N N . GLU A 1 331 ? 9.245 -21.729 -8.343 1.00 94.44 331 GLU A N 1
ATOM 2713 C CA . GLU A 1 331 ? 10.267 -21.781 -7.296 1.00 94.44 331 GLU A CA 1
ATOM 2714 C C . GLU A 1 331 ? 10.354 -20.445 -6.553 1.00 94.44 331 GLU A C 1
ATOM 2716 O O . GLU A 1 331 ? 10.451 -20.436 -5.328 1.00 94.44 331 GLU A O 1
ATOM 2721 N N . LEU A 1 332 ? 10.247 -19.325 -7.277 1.00 95.38 332 LEU A N 1
ATOM 2722 C CA . LEU A 1 332 ? 10.219 -17.989 -6.679 1.00 95.38 332 LEU A CA 1
ATOM 2723 C C . LEU A 1 332 ? 9.028 -17.849 -5.721 1.00 95.38 332 LEU A C 1
ATOM 2725 O O . LEU A 1 332 ? 9.219 -17.428 -4.585 1.00 95.38 332 LEU A O 1
ATOM 2729 N N . LEU A 1 333 ? 7.825 -18.281 -6.125 1.00 94.56 333 LEU A N 1
ATOM 2730 C CA . LEU A 1 333 ? 6.636 -18.256 -5.258 1.00 94.56 333 LEU A CA 1
ATOM 2731 C C . LEU A 1 333 ? 6.820 -19.062 -3.962 1.00 94.56 333 LEU A C 1
ATOM 2733 O O . LEU A 1 333 ? 6.401 -18.607 -2.900 1.00 94.56 333 LEU A O 1
ATOM 2737 N N . ILE A 1 334 ? 7.460 -20.236 -4.032 1.00 94.69 334 ILE A N 1
ATOM 2738 C CA . ILE A 1 334 ? 7.757 -21.050 -2.841 1.00 94.69 334 ILE A CA 1
ATOM 2739 C C . ILE A 1 334 ? 8.702 -20.289 -1.909 1.00 94.69 334 ILE A C 1
ATOM 2741 O O . ILE A 1 334 ? 8.411 -20.152 -0.726 1.00 94.69 334 ILE A O 1
ATOM 2745 N N . LYS A 1 335 ? 9.789 -19.723 -2.442 1.00 95.88 335 LYS A N 1
ATOM 2746 C CA . LYS A 1 335 ? 10.765 -18.979 -1.632 1.00 95.88 335 LYS A CA 1
ATOM 2747 C C . LYS A 1 335 ? 10.187 -17.712 -1.015 1.00 95.88 335 LYS A C 1
ATOM 2749 O O . LYS A 1 335 ? 10.524 -17.391 0.119 1.00 95.88 335 LYS A O 1
ATOM 2754 N N . VAL A 1 336 ? 9.314 -17.011 -1.737 1.00 95.38 336 VAL A N 1
ATOM 2755 C CA . VAL A 1 336 ? 8.564 -15.866 -1.206 1.00 95.38 336 VAL A CA 1
ATOM 2756 C C . VAL A 1 336 ? 7.655 -16.312 -0.062 1.00 95.38 336 VAL A C 1
ATOM 2758 O O . VAL A 1 336 ? 7.667 -15.690 0.997 1.00 95.38 336 VAL A O 1
ATOM 2761 N N . SER A 1 337 ? 6.930 -17.423 -0.232 1.00 94.38 337 SER A N 1
ATOM 2762 C CA . SER A 1 337 ? 6.091 -17.986 0.829 1.00 94.38 337 SER A CA 1
ATOM 2763 C C . SER A 1 337 ? 6.898 -18.358 2.073 1.00 94.38 337 SER A C 1
ATOM 2765 O O . SER A 1 337 ? 6.525 -17.958 3.172 1.00 94.38 337 SER A O 1
ATOM 2767 N N . ASP A 1 338 ? 8.010 -19.077 1.908 1.00 94.38 338 ASP A N 1
ATOM 2768 C CA . ASP A 1 338 ? 8.878 -19.493 3.016 1.00 94.38 338 ASP A CA 1
ATOM 2769 C C . ASP A 1 338 ? 9.481 -18.281 3.743 1.00 94.38 338 ASP A C 1
ATOM 2771 O O . ASP A 1 338 ? 9.543 -18.244 4.974 1.00 94.38 338 ASP A O 1
ATOM 2775 N N . TYR A 1 339 ? 9.906 -17.264 2.985 1.00 94.31 339 TYR A N 1
ATOM 2776 C CA . TYR A 1 339 ? 10.462 -16.028 3.527 1.00 94.31 339 TYR A CA 1
ATOM 2777 C C . TYR A 1 339 ? 9.432 -15.251 4.355 1.00 94.31 339 TYR A C 1
ATOM 2779 O O . TYR A 1 339 ? 9.727 -14.863 5.489 1.00 94.31 339 TYR A O 1
ATOM 2787 N N . PHE A 1 340 ? 8.217 -15.061 3.835 1.00 93.12 340 PHE A N 1
ATOM 2788 C CA . PHE A 1 340 ? 7.156 -14.369 4.567 1.00 93.12 340 PHE A CA 1
ATOM 2789 C C . PHE A 1 340 ? 6.675 -15.164 5.776 1.00 93.12 340 PHE A C 1
ATOM 2791 O O . PHE A 1 340 ? 6.513 -14.587 6.848 1.00 93.12 340 PHE A O 1
ATOM 2798 N N . GLU A 1 341 ? 6.531 -16.487 5.671 1.00 91.31 341 GLU A N 1
ATOM 2799 C CA . GLU A 1 341 ? 6.178 -17.322 6.822 1.00 91.31 341 GLU A CA 1
ATOM 2800 C C . GLU A 1 341 ? 7.240 -17.237 7.930 1.00 91.31 341 GLU A C 1
ATOM 2802 O O . GLU A 1 341 ? 6.901 -17.111 9.111 1.00 91.31 341 GLU A O 1
ATOM 2807 N N . PHE A 1 342 ? 8.527 -17.245 7.571 1.00 91.38 342 PHE A N 1
ATOM 2808 C CA . PHE A 1 342 ? 9.612 -17.051 8.529 1.00 91.38 342 PHE A CA 1
ATOM 2809 C C . PHE A 1 342 ? 9.503 -15.700 9.250 1.00 91.38 342 PHE A C 1
ATOM 2811 O O . PHE A 1 342 ? 9.522 -15.662 10.485 1.00 91.38 342 PHE A O 1
ATOM 2818 N N . TRP A 1 343 ? 9.366 -14.598 8.507 1.00 88.69 343 TRP A N 1
ATOM 2819 C CA . TRP A 1 343 ? 9.331 -13.257 9.097 1.00 88.69 343 TRP A CA 1
ATOM 2820 C C . TRP A 1 343 ? 8.066 -12.980 9.895 1.00 88.69 343 TRP A C 1
ATOM 2822 O O . TRP A 1 343 ? 8.152 -12.359 10.952 1.00 88.69 343 TRP A O 1
ATOM 2832 N N . ASN A 1 344 ? 6.923 -13.503 9.468 1.00 87.88 344 ASN A N 1
ATOM 2833 C CA . ASN A 1 344 ? 5.672 -13.402 10.212 1.00 87.88 344 ASN A CA 1
ATOM 2834 C C . ASN A 1 344 ? 5.756 -14.159 11.541 1.00 87.88 344 ASN A C 1
ATOM 2836 O O . ASN A 1 344 ? 5.388 -13.634 12.593 1.00 87.88 344 ASN A O 1
ATOM 2840 N N . ASN A 1 345 ? 6.347 -15.358 11.540 1.00 88.12 345 ASN A N 1
ATOM 2841 C CA . ASN A 1 345 ? 6.609 -16.096 12.774 1.00 88.12 345 ASN A CA 1
ATOM 2842 C C . ASN A 1 345 ? 7.604 -15.364 13.686 1.00 88.12 345 ASN A C 1
ATOM 2844 O O . ASN A 1 345 ? 7.388 -15.284 14.898 1.00 88.12 345 ASN A O 1
ATOM 2848 N N . PHE A 1 346 ? 8.678 -14.805 13.122 1.00 87.62 346 PHE A N 1
ATOM 2849 C CA . PHE A 1 346 ? 9.644 -14.006 13.874 1.00 87.62 346 PHE A CA 1
ATOM 2850 C C . PHE A 1 346 ? 8.984 -12.776 14.511 1.00 87.62 346 PHE A C 1
ATOM 2852 O O . PHE A 1 346 ? 9.087 -12.579 15.724 1.00 87.62 346 PHE A O 1
ATOM 2859 N N . LYS A 1 347 ? 8.254 -11.991 13.714 1.00 86.31 347 LYS A N 1
ATOM 2860 C CA . LYS A 1 347 ? 7.543 -10.789 14.150 1.00 86.31 347 LYS A CA 1
ATOM 2861 C C . LYS A 1 347 ? 6.528 -11.114 15.238 1.00 86.31 347 LYS A C 1
ATOM 2863 O O . LYS A 1 347 ? 6.543 -10.467 16.277 1.00 86.31 347 LYS A O 1
ATOM 2868 N N . LYS A 1 348 ? 5.732 -12.170 15.066 1.00 85.94 348 LYS A N 1
ATOM 2869 C CA . LYS A 1 348 ? 4.774 -12.630 16.079 1.00 85.94 348 LYS A CA 1
ATOM 2870 C C . LYS A 1 348 ? 5.454 -12.990 17.402 1.00 85.94 348 LYS A C 1
ATOM 2872 O O . LYS A 1 348 ? 4.934 -12.684 18.474 1.00 85.94 348 LYS A O 1
ATOM 2877 N N . ASN A 1 349 ? 6.611 -13.648 17.352 1.00 84.88 349 ASN A N 1
ATOM 2878 C CA . ASN A 1 349 ? 7.376 -13.975 18.556 1.00 84.88 349 ASN A CA 1
ATOM 2879 C C . ASN A 1 349 ? 7.925 -12.716 19.240 1.00 84.88 349 ASN A C 1
ATOM 2881 O O . ASN A 1 349 ? 7.861 -12.619 20.466 1.00 84.88 349 ASN A O 1
ATOM 2885 N N . LEU A 1 350 ? 8.408 -11.747 18.459 1.00 84.88 350 LEU A N 1
ATOM 2886 C CA . LEU A 1 350 ? 8.864 -10.453 18.962 1.00 84.88 350 LEU A CA 1
ATOM 2887 C C . LEU A 1 350 ? 7.715 -9.655 19.600 1.00 84.88 350 LEU A C 1
ATOM 2889 O O . LEU A 1 350 ? 7.862 -9.171 20.719 1.00 84.88 350 LEU A O 1
ATOM 2893 N N . GLU A 1 351 ? 6.562 -9.582 18.934 1.00 86.62 351 GLU A N 1
ATOM 2894 C CA . GLU A 1 351 ? 5.342 -8.933 19.431 1.00 86.62 351 GLU A CA 1
ATOM 2895 C C . GLU A 1 351 ? 4.900 -9.543 20.764 1.00 86.62 351 GLU A C 1
ATOM 2897 O O . GLU A 1 351 ? 4.676 -8.817 21.728 1.00 86.62 351 GLU A O 1
ATOM 2902 N N . ASN A 1 352 ? 4.852 -10.876 20.864 1.00 85.88 352 ASN A N 1
ATOM 2903 C CA . ASN A 1 352 ? 4.521 -11.568 22.113 1.00 85.88 352 ASN A CA 1
ATOM 2904 C C . ASN A 1 352 ? 5.513 -11.252 23.239 1.00 85.88 352 ASN A C 1
ATOM 2906 O O . ASN A 1 352 ? 5.114 -11.021 24.381 1.00 85.88 352 ASN A O 1
ATOM 2910 N N . TYR A 1 353 ? 6.809 -11.255 22.929 1.00 84.44 353 TYR A N 1
ATOM 2911 C CA . TYR A 1 353 ? 7.856 -10.958 23.900 1.00 84.44 353 TYR A CA 1
ATOM 2912 C C . TYR A 1 353 ? 7.737 -9.525 24.438 1.00 84.44 353 TYR A C 1
ATOM 2914 O O . TYR A 1 353 ? 7.712 -9.321 25.653 1.00 84.44 353 TYR A O 1
ATOM 2922 N N . LEU A 1 354 ? 7.598 -8.542 23.545 1.00 85.19 354 LEU A N 1
ATOM 2923 C CA . LEU A 1 354 ? 7.469 -7.132 23.912 1.00 85.19 354 LEU A CA 1
ATOM 2924 C C . LEU A 1 354 ? 6.142 -6.838 24.617 1.00 85.19 354 LEU A C 1
ATOM 2926 O O . LEU A 1 354 ? 6.125 -6.069 25.576 1.00 85.19 354 LEU A O 1
ATOM 2930 N N . LEU A 1 355 ? 5.049 -7.488 24.213 1.00 86.31 355 LEU A N 1
ATOM 2931 C CA . LEU A 1 355 ? 3.756 -7.377 24.886 1.00 86.31 355 LEU A CA 1
ATOM 2932 C C . LEU A 1 355 ? 3.840 -7.843 26.342 1.00 86.31 355 LEU A C 1
ATOM 2934 O O . LEU A 1 355 ? 3.335 -7.156 27.229 1.00 86.31 355 LEU A O 1
ATOM 2938 N N . ASN A 1 356 ? 4.513 -8.968 26.602 1.00 84.06 356 ASN A N 1
ATOM 2939 C CA . ASN A 1 356 ? 4.689 -9.489 27.959 1.00 84.06 356 ASN A CA 1
ATOM 2940 C C . ASN A 1 356 ? 5.483 -8.518 28.844 1.00 84.06 356 ASN A C 1
ATOM 2942 O O . ASN A 1 356 ? 5.055 -8.222 29.960 1.00 84.06 356 ASN A O 1
ATOM 2946 N N . ILE A 1 357 ? 6.592 -7.975 28.332 1.00 84.06 357 ILE A N 1
ATOM 2947 C CA . ILE A 1 357 ? 7.413 -6.996 29.063 1.00 84.06 357 ILE A CA 1
ATOM 2948 C C . ILE A 1 357 ? 6.619 -5.716 29.339 1.00 84.06 357 ILE A C 1
ATOM 2950 O O . ILE A 1 357 ? 6.565 -5.251 30.478 1.00 84.06 357 ILE A O 1
ATOM 2954 N N . THR A 1 358 ? 5.966 -5.154 28.320 1.00 81.12 358 THR A N 1
ATOM 2955 C CA . THR A 1 358 ? 5.147 -3.944 28.475 1.00 81.12 358 THR A CA 1
ATOM 2956 C C . THR A 1 358 ? 4.015 -4.168 29.473 1.00 81.12 358 THR A C 1
ATOM 2958 O O . THR A 1 358 ? 3.754 -3.306 30.314 1.00 81.12 358 THR A O 1
ATOM 2961 N N . SER A 1 359 ? 3.377 -5.339 29.429 1.00 84.94 359 SER A N 1
ATOM 2962 C CA . SER A 1 359 ? 2.324 -5.717 30.368 1.00 84.94 359 SER A CA 1
ATOM 2963 C C . SER A 1 359 ? 2.822 -5.716 31.812 1.00 84.94 359 SER A C 1
ATOM 2965 O O . SER A 1 359 ? 2.165 -5.139 32.679 1.00 84.94 359 SER A O 1
ATOM 2967 N N . GLU A 1 360 ? 3.982 -6.316 32.087 1.00 85.81 360 GLU A N 1
ATOM 2968 C CA . GLU A 1 360 ? 4.577 -6.347 33.429 1.00 85.81 360 GLU A CA 1
ATOM 2969 C C . GLU A 1 360 ? 4.879 -4.931 33.950 1.00 85.81 360 GLU A C 1
ATOM 2971 O O . GLU A 1 360 ? 4.484 -4.562 35.065 1.00 85.81 360 GLU A O 1
ATOM 2976 N N . VAL A 1 361 ? 5.516 -4.106 33.114 1.00 83.44 361 VAL A N 1
ATOM 2977 C CA . VAL A 1 361 ? 5.912 -2.735 33.464 1.00 83.44 361 VAL A CA 1
ATOM 2978 C C . VAL A 1 361 ? 4.693 -1.849 33.721 1.00 83.44 361 VAL A C 1
ATOM 2980 O O . VAL A 1 361 ? 4.622 -1.168 34.749 1.00 83.44 361 VAL A O 1
ATOM 2983 N N . LEU A 1 362 ? 3.713 -1.848 32.813 1.00 79.62 362 LEU A N 1
ATOM 2984 C CA . LEU A 1 362 ? 2.549 -0.969 32.924 1.00 79.62 362 LEU A CA 1
ATOM 2985 C C . LEU A 1 362 ? 1.580 -1.423 34.009 1.00 79.62 362 LEU A C 1
ATOM 2987 O O . LEU A 1 362 ? 1.069 -0.574 34.735 1.00 79.62 362 LEU A O 1
ATOM 2991 N N . THR A 1 363 ? 1.382 -2.729 34.198 1.00 83.19 363 THR A N 1
ATOM 2992 C CA . THR A 1 363 ? 0.560 -3.231 35.312 1.00 83.19 363 THR A CA 1
ATOM 2993 C C . THR A 1 363 ? 1.138 -2.774 36.652 1.00 83.19 363 THR A C 1
ATOM 2995 O O . THR A 1 363 ? 0.405 -2.270 37.501 1.00 83.19 363 THR A O 1
ATOM 2998 N N . THR A 1 364 ? 2.463 -2.848 36.815 1.00 82.94 364 THR A N 1
ATOM 2999 C CA . THR A 1 364 ? 3.158 -2.371 38.023 1.00 82.94 364 THR A CA 1
ATOM 3000 C C . THR A 1 364 ? 3.063 -0.851 38.190 1.00 82.94 364 THR A C 1
ATOM 3002 O O . THR A 1 364 ? 2.914 -0.341 39.301 1.00 82.94 364 THR A O 1
ATOM 3005 N N . LYS A 1 365 ? 3.136 -0.089 37.093 1.00 77.88 365 LYS A N 1
ATOM 3006 C CA . LYS A 1 365 ? 2.973 1.372 37.122 1.00 77.88 365 LYS A CA 1
ATOM 3007 C C . LYS A 1 365 ? 1.553 1.764 37.540 1.00 77.88 365 LYS A C 1
ATOM 3009 O O . LYS A 1 365 ? 1.384 2.622 38.408 1.00 77.88 365 LYS A O 1
ATOM 3014 N N . TYR A 1 366 ? 0.542 1.143 36.939 1.00 78.75 366 TYR A N 1
ATOM 3015 C CA . TYR A 1 366 ? -0.865 1.499 37.120 1.00 78.75 366 TYR A CA 1
ATOM 3016 C C . TYR A 1 366 ? -1.530 0.850 38.338 1.00 78.75 366 TYR A C 1
ATOM 3018 O O . TYR A 1 366 ? -2.638 1.238 38.688 1.00 78.75 366 TYR A O 1
ATOM 3026 N N . SER A 1 367 ? -0.857 -0.055 39.055 1.00 79.81 367 SER A N 1
ATOM 3027 C CA . SER A 1 367 ? -1.350 -0.575 40.338 1.00 79.81 367 SER A CA 1
ATOM 3028 C C . SER A 1 367 ? -1.295 0.451 41.481 1.00 79.81 367 SER A C 1
ATOM 3030 O O . SER A 1 367 ? -1.813 0.194 42.568 1.00 79.81 367 SER A O 1
ATOM 3032 N N . LYS A 1 368 ? -0.658 1.612 41.274 1.00 83.75 368 LYS A N 1
ATOM 3033 C CA . LYS A 1 368 ? -0.617 2.708 42.252 1.00 83.75 368 LYS A CA 1
ATOM 3034 C C . LYS A 1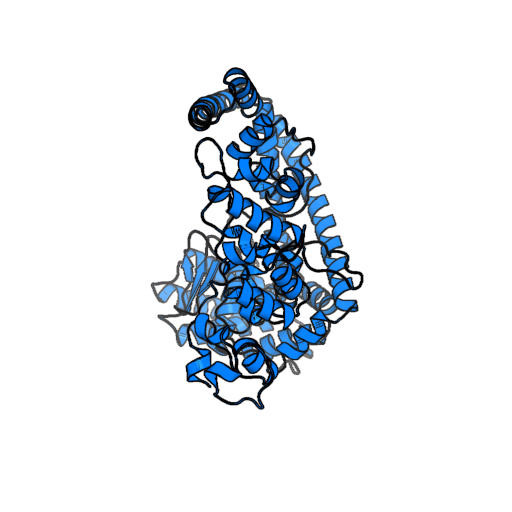 368 ? -1.916 3.513 42.228 1.00 83.75 368 LYS A C 1
ATOM 3036 O O . LYS A 1 368 ? -2.367 3.941 41.169 1.00 83.75 368 LYS A O 1
ATOM 3041 N N . GLN A 1 369 ? -2.471 3.788 43.409 1.00 83.44 369 GLN A N 1
ATOM 3042 C CA . GLN A 1 369 ? -3.770 4.455 43.563 1.00 83.44 369 GLN A CA 1
ATOM 3043 C C . GLN A 1 369 ? -3.829 5.850 42.913 1.00 83.44 369 GLN A C 1
ATOM 3045 O O . GLN A 1 369 ? -4.851 6.198 42.330 1.00 83.44 369 GLN A O 1
ATOM 3050 N N . GLU A 1 370 ? -2.733 6.615 42.962 1.00 79.19 370 GLU A N 1
ATOM 3051 C CA . GLU A 1 370 ? -2.616 7.926 42.302 1.00 79.19 370 GLU A CA 1
ATOM 3052 C C . GLU A 1 370 ? -2.867 7.832 40.786 1.00 79.19 370 GLU A C 1
ATOM 3054 O O . GLU A 1 370 ? -3.702 8.552 40.245 1.00 79.19 370 GLU A O 1
ATOM 3059 N N . ASN A 1 371 ? -2.256 6.846 40.122 1.00 79.06 371 ASN A N 1
ATOM 3060 C CA . ASN A 1 371 ? -2.387 6.652 38.681 1.00 79.06 371 ASN A CA 1
ATOM 3061 C C . ASN A 1 371 ? -3.789 6.154 38.296 1.00 79.06 371 ASN A C 1
ATOM 3063 O O . ASN A 1 371 ? -4.306 6.514 37.241 1.00 79.06 371 ASN A O 1
ATOM 3067 N N . ILE A 1 372 ? -4.425 5.346 39.152 1.00 83.75 372 ILE A N 1
ATOM 3068 C CA . ILE A 1 372 ? -5.812 4.898 38.950 1.00 83.75 372 ILE A CA 1
ATOM 3069 C C . ILE A 1 372 ? -6.770 6.094 38.971 1.00 83.75 372 ILE A C 1
ATOM 3071 O O . ILE A 1 372 ? -7.658 6.176 38.121 1.00 83.75 372 ILE A O 1
ATOM 3075 N N . MET A 1 373 ? -6.588 7.027 39.911 1.00 79.69 373 MET A N 1
ATOM 3076 C CA . MET A 1 373 ? -7.421 8.229 40.004 1.00 79.69 373 MET A CA 1
ATOM 3077 C C . MET A 1 373 ? -7.260 9.130 38.776 1.00 79.69 373 MET A C 1
ATOM 3079 O O . MET A 1 373 ? -8.257 9.620 38.243 1.00 79.69 373 MET A O 1
ATOM 3083 N N . ASP A 1 374 ? -6.033 9.308 38.289 1.00 78.12 374 ASP A N 1
ATOM 3084 C CA . ASP A 1 374 ? -5.773 10.089 37.076 1.00 78.12 374 ASP A CA 1
ATOM 3085 C C . ASP A 1 374 ? -6.460 9.480 35.847 1.00 78.12 374 ASP A C 1
ATOM 3087 O O . ASP A 1 374 ? -7.132 10.192 35.096 1.00 78.12 374 ASP A O 1
ATOM 3091 N N . ILE A 1 375 ? -6.384 8.154 35.684 1.00 77.19 375 ILE A N 1
ATOM 3092 C CA . ILE A 1 375 ? -7.086 7.439 34.611 1.00 77.19 375 ILE A CA 1
ATOM 3093 C C . ILE A 1 375 ? -8.602 7.638 34.729 1.00 77.19 375 ILE A C 1
ATOM 3095 O O . ILE A 1 375 ? -9.253 7.989 33.749 1.00 77.19 375 ILE A O 1
ATOM 3099 N N . GLN A 1 376 ? -9.183 7.467 35.919 1.00 82.94 376 GLN A N 1
ATOM 3100 C CA . GLN A 1 376 ? -10.623 7.665 36.131 1.00 82.94 376 GLN A CA 1
ATOM 3101 C C . GLN A 1 376 ? -11.071 9.089 35.769 1.00 82.94 376 GLN A C 1
ATOM 3103 O O . GLN A 1 376 ? -12.117 9.273 35.138 1.00 82.94 376 GLN A O 1
ATOM 3108 N N . ASN A 1 377 ? -10.261 10.095 36.108 1.00 75.56 377 ASN A N 1
ATOM 3109 C CA . ASN A 1 377 ? -10.528 11.487 35.755 1.00 75.56 377 ASN A CA 1
ATOM 3110 C C . ASN A 1 377 ? -10.518 11.712 34.235 1.00 75.56 377 ASN A C 1
ATOM 3112 O O . ASN A 1 377 ? -11.347 12.470 33.730 1.00 75.56 377 ASN A O 1
ATOM 3116 N N . ILE A 1 378 ? -9.622 11.048 33.498 1.00 76.44 378 ILE A N 1
ATOM 3117 C CA . ILE A 1 378 ? -9.585 11.095 32.028 1.00 76.44 378 ILE A CA 1
ATOM 3118 C C . ILE A 1 378 ? -10.825 10.403 31.445 1.00 76.44 378 ILE A C 1
ATOM 3120 O O . ILE A 1 378 ? -11.572 11.017 30.683 1.00 76.44 378 ILE A O 1
ATOM 3124 N N . LEU A 1 379 ? -11.089 9.165 31.867 1.00 77.19 379 LEU A N 1
ATOM 3125 C CA . LEU A 1 379 ? -12.166 8.322 31.341 1.00 77.19 379 LEU A CA 1
ATOM 3126 C C . LEU A 1 379 ? -13.561 8.915 31.575 1.00 77.19 379 LEU A C 1
ATOM 3128 O O . LEU A 1 379 ? -14.432 8.790 30.716 1.00 77.19 379 LEU A O 1
ATOM 3132 N N . SER A 1 380 ? -13.779 9.612 32.696 1.00 78.75 380 SER A N 1
ATOM 3133 C CA . SER A 1 380 ? -15.067 10.267 32.979 1.00 78.75 380 SER A CA 1
ATOM 3134 C C . SER A 1 380 ? -15.455 11.304 31.916 1.00 78.75 380 SER A C 1
ATOM 3136 O O . SER A 1 380 ? -16.610 11.349 31.494 1.00 78.75 380 SER A O 1
ATOM 3138 N N . LYS A 1 381 ? -14.482 12.073 31.408 1.00 80.00 381 LYS A N 1
ATOM 3139 C CA . LYS A 1 381 ? -14.702 13.059 30.338 1.00 80.00 381 LYS A CA 1
ATOM 3140 C C . LYS A 1 381 ? -15.048 12.388 29.010 1.00 80.00 381 LYS A C 1
ATOM 3142 O O . LYS A 1 381 ? -15.862 12.912 28.248 1.00 80.00 381 LYS A O 1
ATOM 3147 N N . ASP A 1 382 ? -14.443 11.235 28.730 1.00 77.62 382 ASP A N 1
ATOM 3148 C CA . ASP A 1 382 ? -14.7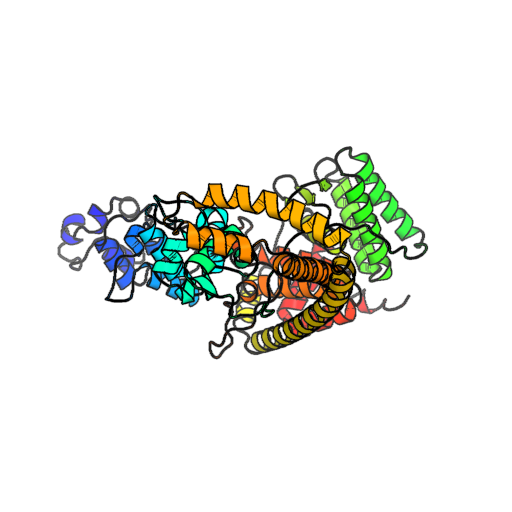38 10.474 27.518 1.00 77.62 382 ASP A CA 1
ATOM 3149 C C . ASP A 1 382 ? -16.133 9.843 27.565 1.00 77.62 382 ASP A C 1
ATOM 3151 O O . ASP A 1 382 ? -16.853 9.909 26.568 1.00 77.62 382 ASP A O 1
ATOM 3155 N N . ILE A 1 383 ? -16.571 9.317 28.714 1.00 84.56 383 ILE A N 1
ATOM 3156 C CA . ILE A 1 383 ? -17.934 8.785 28.874 1.00 84.56 383 ILE A CA 1
ATOM 3157 C C . ILE A 1 383 ? -18.978 9.830 28.460 1.00 84.56 383 ILE A C 1
ATOM 3159 O O . ILE A 1 383 ? -19.848 9.523 27.644 1.00 84.56 383 ILE A O 1
ATOM 3163 N N . ASP A 1 384 ? -18.874 11.064 28.958 1.00 84.62 384 ASP A N 1
ATOM 3164 C CA . ASP A 1 384 ? -19.828 12.134 28.639 1.00 84.62 384 ASP A CA 1
ATOM 3165 C C . ASP A 1 384 ? -19.836 12.465 27.138 1.00 84.62 384 ASP A C 1
ATOM 3167 O O . ASP A 1 384 ? -20.891 12.508 26.498 1.00 84.62 384 ASP A O 1
ATOM 3171 N N . LYS A 1 385 ? -18.645 12.603 26.546 1.00 86.06 385 LYS A N 1
ATOM 3172 C CA . LYS A 1 385 ? -18.463 12.862 25.111 1.00 86.06 385 LYS A CA 1
ATOM 3173 C C . LYS A 1 385 ? -19.079 11.764 24.238 1.00 86.06 385 LYS A C 1
ATOM 3175 O O . LYS A 1 385 ? -19.749 12.059 23.243 1.00 86.06 385 LYS A O 1
ATOM 3180 N N . TYR A 1 386 ? -18.827 10.496 24.562 1.00 85.50 386 TYR A N 1
ATOM 3181 C CA . TYR A 1 386 ? -19.317 9.367 23.772 1.00 85.50 386 TYR A CA 1
ATOM 3182 C C . TYR A 1 386 ? -20.804 9.103 24.006 1.00 85.50 386 TYR A C 1
ATOM 3184 O O . TYR A 1 386 ? -21.498 8.762 23.048 1.00 85.50 386 TYR A O 1
ATOM 3192 N N . ARG A 1 387 ? -21.330 9.364 25.207 1.00 89.81 387 ARG A N 1
ATOM 3193 C CA . ARG A 1 387 ? -22.774 9.365 25.464 1.00 89.81 387 ARG A CA 1
ATOM 3194 C C . ARG A 1 387 ? -23.491 10.287 24.484 1.00 89.81 387 ARG A C 1
ATOM 3196 O O . ARG A 1 387 ? -24.365 9.834 23.748 1.00 89.81 387 ARG A O 1
ATOM 3203 N N . ASP A 1 388 ? -23.073 11.547 24.389 1.00 86.06 388 ASP A N 1
ATOM 3204 C CA . ASP A 1 388 ? -23.706 12.520 23.491 1.00 86.06 388 ASP A CA 1
ATOM 3205 C C . ASP A 1 388 ? -23.584 12.137 22.011 1.00 86.06 388 ASP A C 1
ATOM 3207 O O . ASP A 1 388 ? -24.554 12.234 21.254 1.00 86.06 388 ASP A O 1
ATOM 3211 N N . LYS A 1 389 ? -22.423 11.618 21.596 1.00 85.69 389 LYS A N 1
ATOM 3212 C CA . LYS A 1 389 ? -22.190 11.162 20.216 1.00 85.69 389 LYS A CA 1
ATOM 3213 C C . LYS A 1 389 ? -23.127 10.018 19.798 1.00 85.69 389 LYS A C 1
ATOM 3215 O O . LYS A 1 389 ? -23.538 9.954 18.628 1.00 85.69 389 LYS A O 1
ATOM 3220 N N . PHE A 1 390 ? -23.442 9.122 20.734 1.00 85.62 390 PHE A N 1
ATOM 3221 C CA . PHE A 1 390 ? -24.200 7.892 20.497 1.00 85.62 390 PHE A CA 1
ATOM 3222 C C . PHE A 1 390 ? -25.694 7.992 20.843 1.00 85.62 390 PHE A C 1
ATOM 3224 O O . PHE A 1 390 ? -26.456 7.182 20.327 1.00 85.62 390 PHE A O 1
ATOM 3231 N N . LYS A 1 391 ? -26.152 9.032 21.560 1.00 82.38 391 LYS A N 1
ATOM 3232 C CA . LYS A 1 391 ? -27.586 9.310 21.828 1.00 82.38 391 LYS A CA 1
ATOM 3233 C C . LYS A 1 391 ? -28.483 9.270 20.585 1.00 82.38 391 LYS A C 1
ATOM 3235 O O . LYS A 1 391 ? -29.633 8.863 20.656 1.00 82.38 391 LYS A O 1
ATOM 3240 N N . SER A 1 392 ? -27.969 9.728 19.442 1.00 77.38 392 SER A N 1
ATOM 3241 C CA . SER A 1 392 ? -28.717 9.754 18.169 1.00 77.38 392 SER A CA 1
ATOM 3242 C C . SER A 1 392 ? -28.893 8.381 17.500 1.00 77.38 392 SER A C 1
ATOM 3244 O O . SER A 1 392 ? -29.641 8.268 16.531 1.00 77.38 392 SER A O 1
ATOM 3246 N N . LEU A 1 393 ? -28.166 7.359 17.958 1.00 76.81 393 LEU A N 1
ATOM 3247 C CA . LEU A 1 393 ? -28.304 5.994 17.458 1.00 76.81 393 LEU A CA 1
ATOM 3248 C C . LEU A 1 393 ? -29.387 5.281 18.274 1.00 76.81 393 LEU A C 1
ATOM 3250 O O . LEU A 1 393 ? -29.605 5.602 19.438 1.00 76.81 393 LEU A O 1
ATOM 3254 N N . LYS A 1 394 ? -30.079 4.304 17.680 1.00 81.62 394 LYS A N 1
ATOM 3255 C CA . LYS A 1 394 ? -31.175 3.562 18.341 1.00 81.62 394 LYS A CA 1
ATOM 3256 C C . LYS A 1 394 ? -30.667 2.522 19.359 1.00 81.62 394 LYS A C 1
ATOM 3258 O O . LYS A 1 394 ? -31.173 1.404 19.397 1.00 81.62 394 LYS A O 1
ATOM 3263 N N . ILE A 1 395 ? -29.658 2.873 20.153 1.00 83.12 395 ILE A N 1
ATOM 3264 C CA . ILE A 1 395 ? -29.147 2.047 21.250 1.00 83.12 395 ILE A CA 1
ATOM 3265 C C . ILE A 1 395 ? -29.968 2.397 22.503 1.00 83.12 395 ILE A C 1
ATOM 3267 O O . ILE A 1 395 ? -30.022 3.575 22.861 1.00 83.12 395 ILE A O 1
ATOM 3271 N N . PRO A 1 396 ? -30.623 1.426 23.167 1.00 88.94 396 PRO A N 1
ATOM 3272 C CA . PRO A 1 396 ? -31.299 1.646 24.443 1.00 88.94 396 PRO A CA 1
ATOM 3273 C C . PRO A 1 396 ? -30.388 2.335 25.467 1.00 88.94 396 PRO A C 1
ATOM 3275 O O . PRO A 1 396 ? -29.233 1.947 25.622 1.00 88.94 396 PRO A O 1
ATOM 3278 N N . GLU A 1 397 ? -30.907 3.331 26.188 1.00 88.19 397 GLU A N 1
ATOM 3279 C CA . GLU A 1 397 ? -30.112 4.177 27.093 1.00 88.19 397 GLU A CA 1
ATOM 3280 C C . GLU A 1 397 ? -29.386 3.368 28.179 1.00 88.19 397 GLU A C 1
ATOM 3282 O O . GLU A 1 397 ? -28.180 3.518 28.354 1.00 88.19 397 GLU A O 1
ATOM 3287 N N . GLU A 1 398 ? -30.077 2.431 28.836 1.00 89.19 398 GLU A N 1
ATOM 3288 C CA . GLU A 1 398 ? -29.464 1.546 29.838 1.00 89.19 398 GLU A CA 1
ATOM 3289 C C . GLU A 1 398 ? -28.344 0.681 29.243 1.00 89.19 398 GLU A C 1
ATOM 3291 O O . GLU A 1 398 ? -27.294 0.494 29.863 1.00 89.19 398 GLU A O 1
ATOM 3296 N N . GLN A 1 399 ? -28.544 0.186 28.017 1.00 90.31 399 GLN A N 1
ATOM 3297 C CA . GLN A 1 399 ? -27.535 -0.591 27.304 1.00 90.31 399 GLN A CA 1
ATOM 3298 C C . GLN A 1 399 ? -26.320 0.283 26.969 1.00 90.31 399 GLN A C 1
ATOM 3300 O O . GLN A 1 399 ? -25.185 -0.152 27.158 1.00 90.31 399 GLN A O 1
ATOM 3305 N N . LEU A 1 400 ? -26.543 1.515 26.501 1.00 89.12 400 LEU A N 1
ATOM 3306 C CA . LEU A 1 400 ? -25.478 2.461 26.185 1.00 89.12 400 LEU A CA 1
ATOM 3307 C C . LEU A 1 400 ? -24.661 2.809 27.435 1.00 89.12 400 LEU A C 1
ATOM 3309 O O . LEU A 1 400 ? -23.436 2.744 27.380 1.00 89.12 400 LEU A O 1
ATOM 3313 N N . GLU A 1 401 ? -25.303 3.103 28.568 1.00 90.81 401 GLU A N 1
ATOM 3314 C CA . GLU A 1 401 ? -24.594 3.395 29.820 1.00 90.81 401 GLU A CA 1
ATOM 3315 C C . GLU A 1 401 ? -23.726 2.223 30.284 1.00 90.81 401 GLU A C 1
ATOM 3317 O O . GLU A 1 401 ? -22.593 2.434 30.721 1.00 90.81 401 GLU A O 1
ATOM 3322 N N . GLN A 1 402 ? -24.217 0.985 30.164 1.00 89.19 402 GLN A N 1
ATOM 3323 C CA . GLN A 1 402 ? -23.414 -0.190 30.502 1.00 89.19 402 GLN A CA 1
ATOM 3324 C C . GLN A 1 402 ? -22.214 -0.339 29.556 1.00 89.19 402 GLN A C 1
ATOM 3326 O O . GLN A 1 402 ? -21.088 -0.517 30.017 1.00 89.19 402 GLN A O 1
ATOM 3331 N N . ILE A 1 403 ? -22.422 -0.185 28.243 1.00 86.69 403 ILE A N 1
ATOM 3332 C CA . ILE A 1 403 ? -21.344 -0.263 27.244 1.00 86.69 403 ILE A CA 1
ATOM 3333 C C . ILE A 1 403 ? -20.274 0.798 27.498 1.00 86.69 403 ILE A C 1
ATOM 3335 O O . ILE A 1 403 ? -19.084 0.501 27.379 1.00 86.69 403 ILE A O 1
ATOM 3339 N N . LEU A 1 404 ? -20.674 2.027 27.836 1.00 86.19 404 LEU A N 1
ATOM 3340 C CA . LEU A 1 404 ? -19.743 3.111 28.137 1.00 86.19 404 LEU A CA 1
ATOM 3341 C C . LEU A 1 404 ? -18.936 2.803 29.400 1.00 86.19 404 LEU A C 1
ATOM 3343 O O . LEU A 1 404 ? -17.714 2.917 29.367 1.00 86.19 404 LEU A O 1
ATOM 3347 N N . LYS A 1 405 ? -19.579 2.339 30.477 1.00 86.88 405 LYS A N 1
ATOM 3348 C CA . LYS A 1 405 ? -18.877 1.935 31.708 1.00 86.88 405 LYS A CA 1
ATOM 3349 C C . LYS A 1 405 ? -17.867 0.816 31.463 1.00 86.88 405 LYS A C 1
ATOM 3351 O O . LYS A 1 405 ? -16.749 0.895 31.961 1.00 86.88 405 LYS A O 1
ATOM 3356 N N . ASP A 1 406 ? -18.237 -0.184 30.667 1.00 81.19 406 ASP A N 1
ATOM 3357 C CA . ASP A 1 406 ? -17.348 -1.303 30.348 1.00 81.19 406 ASP A CA 1
ATOM 3358 C C . ASP A 1 406 ? -16.170 -0.850 29.470 1.00 81.19 406 ASP A C 1
ATOM 3360 O O . ASP A 1 406 ? -15.028 -1.259 29.675 1.00 81.19 406 ASP A O 1
ATOM 3364 N N . THR A 1 407 ? -16.441 0.003 28.477 1.00 78.25 407 THR A N 1
ATOM 3365 C CA . THR A 1 407 ? -15.447 0.487 27.501 1.00 78.25 407 THR A CA 1
ATOM 3366 C C . THR A 1 407 ? -14.465 1.489 28.099 1.00 78.25 407 THR A C 1
ATOM 3368 O O . THR A 1 407 ? -13.298 1.487 27.724 1.00 78.25 407 THR A O 1
ATOM 3371 N N . PHE A 1 408 ? -14.921 2.318 29.035 1.00 80.12 408 PHE A N 1
ATOM 3372 C CA . PHE A 1 408 ? -14.115 3.325 29.724 1.00 80.12 408 PHE A CA 1
ATOM 3373 C C . PHE A 1 408 ? -13.828 2.905 31.171 1.00 80.12 408 PHE A C 1
ATOM 3375 O O . PHE A 1 408 ? -13.871 3.717 32.095 1.00 80.12 408 PHE A O 1
ATOM 3382 N N . SER A 1 409 ? -13.541 1.618 31.375 1.00 82.38 409 SER A N 1
ATOM 3383 C CA . SER A 1 409 ? -13.043 1.106 32.649 1.00 82.38 409 SER A CA 1
ATOM 3384 C C . SER A 1 409 ? -11.520 1.256 32.739 1.00 82.38 409 SER A C 1
ATOM 3386 O O . SER A 1 409 ? -10.816 1.263 31.729 1.00 82.38 409 SER A O 1
ATOM 3388 N N . VAL A 1 410 ? -10.991 1.350 33.963 1.00 78.38 410 VAL A N 1
ATOM 3389 C CA . VAL A 1 410 ? -9.536 1.415 34.201 1.00 78.38 410 VAL A CA 1
ATOM 3390 C C . VAL A 1 410 ? -8.835 0.165 33.660 1.00 78.38 410 VAL A C 1
ATOM 3392 O O . VAL A 1 410 ? -7.757 0.260 33.084 1.00 78.38 410 VAL A O 1
ATOM 3395 N N . GLU A 1 411 ? -9.460 -1.004 33.809 1.00 81.94 411 GLU A N 1
ATOM 3396 C CA . GLU A 1 411 ? -8.927 -2.269 33.303 1.00 81.94 411 GLU A CA 1
ATOM 3397 C C . GLU A 1 411 ? -8.811 -2.262 31.772 1.00 81.94 411 GLU A C 1
ATOM 3399 O O . GLU A 1 411 ? -7.767 -2.628 31.232 1.00 81.94 411 GLU A O 1
ATOM 3404 N N . GLU A 1 412 ? -9.855 -1.808 31.075 1.00 77.81 412 GLU A N 1
ATOM 3405 C CA . GLU A 1 412 ? -9.857 -1.709 29.614 1.00 77.81 412 GLU A CA 1
ATOM 3406 C C . GLU A 1 412 ? -8.834 -0.680 29.119 1.00 77.81 412 GLU A C 1
ATOM 3408 O O . GLU A 1 412 ? -8.101 -0.942 28.166 1.00 77.81 412 GLU A O 1
ATOM 3413 N N . TYR A 1 413 ? -8.721 0.460 29.807 1.00 78.94 413 TYR A N 1
ATOM 3414 C CA . TYR A 1 413 ? -7.705 1.468 29.515 1.00 78.94 413 TYR A CA 1
ATOM 3415 C C . TYR A 1 413 ? -6.288 0.886 29.603 1.00 78.94 413 TYR A C 1
ATOM 3417 O O . TYR A 1 413 ? -5.513 1.010 28.658 1.00 78.94 413 TYR A O 1
ATOM 3425 N N . ILE A 1 414 ? -5.957 0.193 30.699 1.00 72.69 414 ILE A N 1
ATOM 3426 C CA . ILE A 1 414 ? -4.623 -0.394 30.896 1.00 72.69 414 ILE A CA 1
ATOM 3427 C C . ILE A 1 414 ? -4.328 -1.450 29.827 1.00 72.69 414 ILE A C 1
ATOM 3429 O O . ILE A 1 414 ? -3.245 -1.434 29.244 1.00 72.69 414 ILE A O 1
ATOM 3433 N N . LYS A 1 415 ? -5.286 -2.341 29.530 1.00 79.94 415 LYS A N 1
ATOM 3434 C CA . LYS A 1 415 ? -5.129 -3.346 28.466 1.00 79.94 415 LYS A CA 1
ATOM 3435 C C . LYS A 1 415 ? -4.789 -2.689 27.131 1.00 79.94 415 LYS A C 1
ATOM 3437 O O . LYS A 1 415 ? -3.862 -3.130 26.459 1.00 79.94 415 LYS A O 1
ATOM 3442 N N . ARG A 1 416 ? -5.501 -1.619 26.771 1.00 74.62 416 ARG A N 1
ATOM 3443 C CA . ARG A 1 416 ? -5.276 -0.862 25.532 1.00 74.62 416 ARG A CA 1
ATOM 3444 C C . ARG A 1 416 ? -3.914 -0.191 25.487 1.00 74.62 416 ARG A C 1
ATOM 3446 O O . ARG A 1 416 ? -3.211 -0.355 24.495 1.00 74.62 416 ARG A O 1
ATOM 3453 N N . GLU A 1 417 ? -3.535 0.511 26.549 1.00 73.19 417 GLU A N 1
ATOM 3454 C CA . GLU A 1 417 ? -2.228 1.168 26.643 1.00 73.19 417 GLU A CA 1
ATOM 3455 C C . GLU A 1 417 ? -1.080 0.167 26.489 1.00 73.19 417 GLU A C 1
ATOM 3457 O O . GLU A 1 417 ? -0.122 0.438 25.769 1.00 73.19 417 GLU A O 1
ATOM 3462 N N . ILE A 1 418 ? -1.204 -1.026 27.086 1.00 76.88 418 ILE A N 1
ATOM 3463 C CA . ILE A 1 418 ? -0.226 -2.110 26.919 1.00 76.88 418 ILE A CA 1
ATOM 3464 C C . ILE A 1 418 ? -0.048 -2.473 25.446 1.00 76.88 418 ILE A C 1
ATOM 3466 O O . ILE A 1 418 ? 1.082 -2.597 24.981 1.00 76.88 418 ILE A O 1
ATOM 3470 N N . ILE A 1 419 ? -1.142 -2.625 24.703 1.00 73.56 419 ILE A N 1
ATOM 3471 C CA . ILE A 1 419 ? -1.086 -3.013 23.291 1.00 73.56 419 ILE A CA 1
ATOM 3472 C C . ILE A 1 419 ? -0.516 -1.886 22.434 1.00 73.56 419 ILE A C 1
ATOM 3474 O O . ILE A 1 419 ? 0.302 -2.152 21.559 1.00 73.56 419 ILE A O 1
ATOM 3478 N N . ILE A 1 420 ? -0.940 -0.643 22.676 1.00 70.62 420 ILE A N 1
ATOM 3479 C CA . ILE A 1 420 ? -0.464 0.531 21.936 1.00 70.62 420 ILE A CA 1
ATOM 3480 C C . ILE A 1 420 ? 1.050 0.657 22.107 1.00 70.62 420 ILE A C 1
ATOM 3482 O O . ILE A 1 420 ? 1.779 0.605 21.120 1.00 70.62 420 ILE A O 1
ATOM 3486 N N . ILE A 1 421 ? 1.530 0.692 23.351 1.00 72.94 421 ILE A N 1
ATOM 3487 C CA . ILE A 1 421 ? 2.956 0.847 23.652 1.00 72.94 421 ILE A CA 1
ATOM 3488 C C . ILE A 1 421 ? 3.761 -0.365 23.159 1.00 72.94 421 ILE A C 1
ATOM 3490 O O . ILE A 1 421 ? 4.845 -0.202 22.602 1.00 72.94 421 ILE A O 1
ATOM 3494 N N . ALA A 1 422 ? 3.249 -1.593 23.304 1.00 76.19 422 ALA A N 1
ATOM 3495 C CA . ALA A 1 422 ? 3.930 -2.777 22.776 1.00 76.19 422 ALA A CA 1
ATOM 3496 C C . ALA A 1 422 ? 4.050 -2.743 21.244 1.00 76.19 422 ALA A C 1
ATOM 3498 O O . ALA A 1 422 ? 5.109 -3.083 20.710 1.00 76.19 422 ALA A O 1
ATOM 3499 N N . ASN A 1 423 ? 3.006 -2.301 20.538 1.00 72.06 423 ASN A N 1
ATOM 3500 C CA . ASN A 1 423 ? 3.041 -2.127 19.087 1.00 72.06 423 ASN A CA 1
ATOM 3501 C C . ASN A 1 423 ? 4.034 -1.033 18.680 1.00 72.06 423 ASN A C 1
ATOM 3503 O O . ASN A 1 423 ? 4.787 -1.237 17.733 1.00 72.06 423 ASN A O 1
ATOM 3507 N N . GLU A 1 424 ? 4.081 0.088 19.403 1.00 71.19 424 GLU A N 1
ATOM 3508 C CA . GLU A 1 424 ? 5.044 1.171 19.162 1.00 71.19 424 GLU A CA 1
ATOM 3509 C C . GLU A 1 424 ? 6.489 0.685 19.320 1.00 71.19 424 GLU A C 1
ATOM 3511 O O . GLU A 1 424 ? 7.322 0.901 18.438 1.00 71.19 424 GLU A O 1
ATOM 3516 N N . ILE A 1 425 ? 6.786 -0.038 20.406 1.00 75.56 425 ILE A N 1
ATOM 3517 C CA . ILE A 1 425 ? 8.122 -0.602 20.645 1.00 75.56 425 ILE A CA 1
ATOM 3518 C C . ILE A 1 425 ? 8.457 -1.659 19.588 1.00 75.56 425 ILE A C 1
ATOM 3520 O O . ILE A 1 425 ? 9.587 -1.696 19.100 1.00 75.56 425 ILE A O 1
ATOM 3524 N N . THR A 1 426 ? 7.494 -2.498 19.198 1.00 81.62 426 THR A N 1
ATOM 3525 C CA . THR A 1 426 ? 7.683 -3.498 18.134 1.00 81.62 426 THR A CA 1
ATOM 3526 C C . THR A 1 426 ? 8.002 -2.819 16.809 1.00 81.62 426 THR A C 1
ATOM 3528 O O . THR A 1 426 ? 8.986 -3.179 16.168 1.00 81.62 426 THR A O 1
ATOM 3531 N N . ALA A 1 427 ? 7.208 -1.826 16.403 1.00 76.12 427 ALA A N 1
ATOM 3532 C CA . ALA A 1 427 ? 7.405 -1.093 15.158 1.00 76.12 427 ALA A CA 1
ATOM 3533 C C . ALA A 1 427 ? 8.778 -0.413 15.133 1.00 76.12 427 ALA A C 1
ATOM 3535 O O . ALA A 1 427 ? 9.515 -0.556 14.158 1.00 76.12 427 ALA A O 1
ATOM 3536 N N . LYS A 1 428 ? 9.164 0.238 16.238 1.00 74.12 428 LYS A N 1
ATOM 3537 C CA . LYS A 1 428 ? 10.494 0.832 16.398 1.00 74.12 428 LYS A CA 1
ATOM 3538 C C . LYS A 1 428 ? 11.603 -0.218 16.289 1.00 74.12 428 LYS A C 1
ATOM 3540 O O . LYS A 1 428 ? 12.539 -0.036 15.522 1.00 74.12 428 LYS A O 1
ATOM 3545 N N . THR A 1 429 ? 11.459 -1.353 16.973 1.00 78.94 429 THR A N 1
ATOM 3546 C CA . THR A 1 429 ? 12.440 -2.452 16.938 1.00 78.94 429 THR A CA 1
ATOM 3547 C C . THR A 1 429 ? 12.595 -3.033 15.533 1.00 78.94 429 THR A C 1
ATOM 3549 O O . THR A 1 429 ? 13.721 -3.277 15.101 1.00 78.94 429 THR A O 1
ATOM 3552 N N . MET A 1 430 ? 11.483 -3.248 14.820 1.00 80.75 430 MET A N 1
ATOM 3553 C CA . MET A 1 430 ? 11.481 -3.722 13.434 1.00 80.75 430 MET A CA 1
ATOM 3554 C C . MET A 1 430 ? 12.156 -2.719 12.503 1.00 80.75 430 MET A C 1
ATOM 3556 O O . MET A 1 430 ? 12.982 -3.121 11.691 1.00 80.75 430 MET A O 1
ATOM 3560 N N . LYS A 1 431 ? 11.860 -1.424 12.654 1.00 71.56 431 LYS A N 1
ATOM 3561 C CA . LYS A 1 431 ? 12.452 -0.376 11.819 1.00 71.56 431 LYS A CA 1
ATOM 3562 C C . LYS A 1 431 ? 13.951 -0.197 12.079 1.00 71.56 431 LYS A C 1
ATOM 3564 O O . LYS A 1 431 ? 14.704 -0.075 11.130 1.00 71.56 431 LYS A O 1
ATOM 3569 N N . GLU A 1 432 ? 14.401 -0.240 13.333 1.00 69.75 432 GLU A N 1
ATOM 3570 C CA . GLU A 1 432 ? 15.815 -0.015 13.683 1.00 69.75 432 GLU A CA 1
ATOM 3571 C C . GLU A 1 432 ? 16.717 -1.227 13.415 1.00 69.75 432 GLU A C 1
ATOM 3573 O O . GLU A 1 432 ? 17.887 -1.061 13.083 1.00 69.75 432 GLU A O 1
ATOM 3578 N N . ASN A 1 433 ? 16.201 -2.452 13.568 1.00 74.06 433 ASN A N 1
ATOM 3579 C CA . ASN A 1 433 ? 17.037 -3.660 13.533 1.00 74.06 433 ASN A CA 1
ATOM 3580 C C . ASN A 1 433 ? 16.763 -4.576 12.335 1.00 74.06 433 ASN A C 1
ATOM 3582 O O . ASN A 1 433 ? 17.550 -5.489 12.079 1.00 74.06 433 ASN A O 1
ATOM 3586 N N . TYR A 1 434 ? 15.647 -4.370 11.631 1.00 79.69 434 TYR A N 1
ATOM 3587 C CA . TYR A 1 434 ? 15.159 -5.269 10.584 1.00 79.69 434 TYR A CA 1
ATOM 3588 C C . TYR A 1 434 ? 14.626 -4.509 9.353 1.00 79.69 434 TYR A C 1
ATOM 3590 O O . TYR A 1 434 ? 13.802 -5.037 8.609 1.00 79.69 434 TYR A O 1
ATOM 3598 N N . GLU A 1 435 ? 15.096 -3.281 9.100 1.00 74.94 435 GLU A N 1
ATOM 3599 C CA . GLU A 1 435 ? 14.716 -2.472 7.923 1.00 74.94 435 GLU A CA 1
ATOM 3600 C C . GLU A 1 435 ? 14.973 -3.176 6.581 1.00 74.94 435 GLU A C 1
ATOM 3602 O O . GLU A 1 435 ? 14.203 -3.032 5.633 1.00 74.94 435 GLU A O 1
ATOM 3607 N N . ASN A 1 436 ? 16.012 -4.009 6.514 1.00 82.69 436 ASN A N 1
ATOM 3608 C CA . ASN A 1 436 ? 16.358 -4.824 5.353 1.00 82.69 436 ASN A CA 1
ATOM 3609 C C . ASN A 1 436 ? 15.234 -5.795 4.953 1.00 82.69 436 ASN A C 1
ATOM 3611 O O . ASN A 1 436 ? 15.140 -6.178 3.789 1.00 82.69 436 ASN A O 1
ATOM 3615 N N . VAL A 1 437 ? 14.388 -6.198 5.905 1.00 86.50 437 VAL A N 1
ATOM 3616 C CA . VAL A 1 437 ? 13.206 -7.029 5.639 1.00 86.50 437 VAL A CA 1
ATOM 3617 C C . VAL A 1 437 ? 12.164 -6.241 4.865 1.00 86.50 437 VAL A C 1
ATOM 3619 O O . VAL A 1 437 ? 11.603 -6.776 3.912 1.00 86.50 437 VAL A O 1
ATOM 3622 N N . GLY A 1 438 ? 11.954 -4.974 5.237 1.00 87.19 438 GLY A N 1
ATOM 3623 C CA . GLY A 1 438 ? 11.083 -4.049 4.512 1.00 87.19 438 GLY A CA 1
ATOM 3624 C C . GLY A 1 438 ? 11.539 -3.908 3.066 1.00 87.19 438 GLY A C 1
ATOM 3625 O O . GLY A 1 438 ? 10.813 -4.309 2.168 1.00 87.19 438 GLY A O 1
ATOM 3626 N N . ALA A 1 439 ? 12.802 -3.529 2.852 1.00 91.06 439 ALA A N 1
ATOM 3627 C CA . ALA A 1 439 ? 13.340 -3.326 1.506 1.00 91.06 439 ALA A CA 1
ATOM 3628 C C . ALA A 1 439 ? 13.303 -4.588 0.615 1.00 91.06 439 ALA A C 1
ATOM 3630 O O . ALA A 1 439 ? 13.032 -4.500 -0.582 1.00 91.06 439 ALA A O 1
ATOM 3631 N N . ILE A 1 440 ? 13.553 -5.785 1.168 1.00 94.44 440 ILE A N 1
ATOM 3632 C CA . ILE A 1 440 ? 13.385 -7.041 0.408 1.00 94.44 440 ILE A CA 1
ATOM 3633 C C . ILE A 1 440 ? 11.908 -7.284 0.083 1.00 94.44 440 ILE A C 1
ATOM 3635 O O . ILE A 1 440 ? 11.595 -7.711 -1.029 1.00 94.44 440 ILE A O 1
ATOM 3639 N N . SER A 1 441 ? 11.013 -7.025 1.035 1.00 93.44 441 SER A N 1
ATOM 3640 C CA . SER A 1 441 ? 9.576 -7.218 0.843 1.00 93.44 441 SER A CA 1
ATOM 3641 C C . SER A 1 441 ? 9.006 -6.238 -0.183 1.00 93.44 441 SER A C 1
ATOM 3643 O O . SER A 1 441 ? 8.262 -6.681 -1.047 1.00 93.44 441 SER A O 1
ATOM 3645 N N . ASP A 1 442 ? 9.452 -4.980 -0.202 1.00 93.00 442 ASP A N 1
ATOM 3646 C CA . ASP A 1 442 ? 9.065 -3.984 -1.211 1.00 93.00 442 ASP A CA 1
ATOM 3647 C C . ASP A 1 442 ? 9.554 -4.352 -2.619 1.00 93.00 442 ASP A C 1
ATOM 3649 O O . ASP A 1 442 ? 8.839 -4.168 -3.604 1.00 93.00 442 ASP A O 1
ATOM 3653 N N . ILE A 1 443 ? 10.745 -4.956 -2.744 1.00 96.19 443 ILE A N 1
ATOM 3654 C CA . ILE A 1 443 ? 11.196 -5.519 -4.029 1.00 96.19 443 ILE A CA 1
ATOM 3655 C C . ILE A 1 443 ? 10.268 -6.661 -4.468 1.00 96.19 443 ILE A C 1
ATOM 3657 O O . ILE A 1 443 ? 9.925 -6.753 -5.648 1.00 96.19 443 ILE A O 1
ATOM 3661 N N . ILE A 1 444 ? 9.850 -7.534 -3.547 1.00 96.25 444 ILE A N 1
ATOM 3662 C CA . ILE A 1 444 ? 8.907 -8.622 -3.848 1.00 96.25 444 ILE A CA 1
ATOM 3663 C C . ILE A 1 444 ? 7.531 -8.053 -4.223 1.00 96.25 444 ILE A C 1
ATOM 3665 O O . ILE A 1 444 ? 6.946 -8.492 -5.215 1.00 96.25 444 ILE A O 1
ATOM 3669 N N . ASP A 1 445 ? 7.032 -7.054 -3.498 1.00 92.75 445 ASP A N 1
ATOM 3670 C CA . ASP A 1 445 ? 5.783 -6.366 -3.814 1.00 92.75 445 ASP A CA 1
ATOM 3671 C C . ASP A 1 445 ? 5.854 -5.715 -5.192 1.00 92.75 445 ASP A C 1
ATOM 3673 O O . ASP A 1 445 ? 4.936 -5.893 -5.985 1.00 92.75 445 ASP A O 1
ATOM 3677 N N . ALA A 1 446 ? 6.963 -5.075 -5.555 1.00 93.38 446 ALA A N 1
ATOM 3678 C CA . ALA A 1 446 ? 7.151 -4.522 -6.889 1.00 93.38 446 ALA A CA 1
ATOM 3679 C C . ALA A 1 446 ? 7.135 -5.594 -7.997 1.00 93.38 446 ALA A C 1
ATOM 3681 O O . ALA A 1 446 ? 6.608 -5.351 -9.085 1.00 93.38 446 ALA A O 1
ATOM 3682 N N . ILE A 1 447 ? 7.662 -6.802 -7.740 1.00 94.38 447 ILE A N 1
ATOM 3683 C CA . ILE A 1 447 ? 7.554 -7.931 -8.684 1.00 94.38 447 ILE A CA 1
ATOM 3684 C C . ILE A 1 447 ? 6.086 -8.328 -8.857 1.00 94.38 447 ILE A C 1
ATOM 3686 O O . ILE A 1 447 ? 5.657 -8.580 -9.982 1.00 94.38 447 ILE A O 1
ATOM 3690 N N . PHE A 1 448 ? 5.316 -8.380 -7.770 1.00 91.94 448 PHE A N 1
ATOM 3691 C CA . PHE A 1 448 ? 3.941 -8.889 -7.744 1.00 91.94 448 PHE A CA 1
ATOM 3692 C C . PHE A 1 448 ? 2.850 -7.807 -7.690 1.00 91.94 448 PHE A C 1
ATOM 3694 O O . PHE A 1 448 ? 1.695 -8.134 -7.422 1.00 91.94 448 PHE A O 1
ATOM 3701 N N . GLU A 1 449 ? 3.196 -6.550 -7.964 1.00 88.62 449 GLU A N 1
ATOM 3702 C CA . GLU A 1 449 ? 2.293 -5.387 -7.955 1.00 88.62 449 GLU A CA 1
ATOM 3703 C C . GLU A 1 449 ? 1.511 -5.234 -6.641 1.00 88.62 449 GLU A C 1
ATOM 3705 O O . GLU A 1 449 ? 0.302 -5.026 -6.652 1.00 88.62 449 GLU A O 1
ATOM 3710 N N . GLY A 1 450 ? 2.180 -5.399 -5.497 1.00 87.81 450 GLY A N 1
ATOM 3711 C CA . GLY A 1 450 ? 1.606 -5.220 -4.155 1.00 87.81 450 GLY A CA 1
ATOM 3712 C C . GLY A 1 450 ? 0.626 -6.310 -3.704 1.00 87.81 450 GLY A C 1
ATOM 3713 O O . GLY A 1 450 ? 0.084 -6.254 -2.599 1.00 87.81 450 GLY A O 1
ATOM 3714 N N . LYS A 1 451 ? 0.399 -7.344 -4.528 1.00 87.12 451 LYS A N 1
ATOM 3715 C CA . LYS A 1 451 ? -0.432 -8.507 -4.166 1.00 87.12 451 LYS A CA 1
ATOM 3716 C C . LYS A 1 451 ? 0.011 -9.228 -2.884 1.00 87.12 451 LYS A C 1
ATOM 3718 O O . LYS A 1 451 ? -0.873 -9.749 -2.193 1.00 87.12 451 LYS A O 1
ATOM 3723 N N . PRO A 1 452 ? 1.318 -9.337 -2.565 1.00 89.81 452 PRO A N 1
ATOM 3724 C CA . PRO A 1 452 ? 1.734 -9.935 -1.311 1.00 89.81 452 PRO A CA 1
ATOM 3725 C C . PRO A 1 452 ? 1.330 -9.096 -0.099 1.00 89.81 452 PRO A C 1
ATOM 3727 O O . PRO A 1 452 ? 0.675 -9.651 0.780 1.00 89.81 452 PRO A O 1
ATOM 3730 N N . HIS A 1 453 ? 1.610 -7.789 -0.075 1.00 86.88 453 HIS A N 1
ATOM 3731 C CA . HIS A 1 453 ? 1.146 -6.885 0.988 1.00 86.88 453 HIS A CA 1
ATOM 3732 C C . HIS A 1 453 ? -0.358 -7.008 1.284 1.00 86.88 453 HIS A C 1
ATOM 3734 O O . HIS A 1 453 ? -0.761 -7.178 2.435 1.00 86.88 453 HIS A O 1
ATOM 3740 N N . ASP A 1 454 ? -1.196 -6.994 0.243 1.00 79.19 454 ASP A N 1
ATOM 3741 C CA . ASP A 1 454 ? -2.655 -7.086 0.395 1.00 79.19 454 ASP A CA 1
ATOM 3742 C C . ASP A 1 454 ? -3.152 -8.512 0.729 1.00 79.19 454 ASP A C 1
ATOM 3744 O O . ASP A 1 454 ? -4.348 -8.732 0.945 1.00 79.19 454 ASP A O 1
ATOM 3748 N N . GLY A 1 455 ? -2.259 -9.508 0.789 1.00 83.88 455 GLY A N 1
ATOM 3749 C CA . GLY A 1 455 ? -2.594 -10.888 1.151 1.00 83.88 45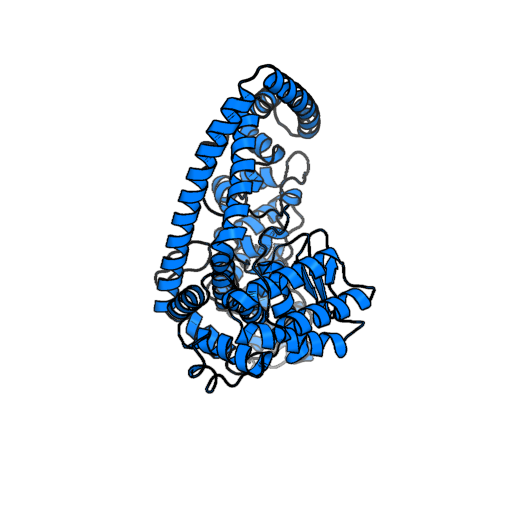5 GLY A CA 1
ATOM 3750 C C . GLY A 1 455 ? -3.440 -11.618 0.105 1.00 83.88 455 GLY A C 1
ATOM 3751 O O . GLY A 1 455 ? -4.229 -12.511 0.444 1.00 83.88 455 GLY A O 1
ATOM 3752 N N . VAL A 1 456 ? -3.304 -11.231 -1.166 1.00 84.00 456 VAL A N 1
ATOM 3753 C CA . VAL A 1 456 ? -4.063 -11.807 -2.290 1.00 84.00 456 VAL A CA 1
ATOM 3754 C C . VAL A 1 456 ? -3.206 -12.671 -3.209 1.00 84.00 456 VAL A C 1
ATOM 3756 O O . VAL A 1 456 ? -3.756 -13.404 -4.033 1.00 84.00 456 VAL A O 1
ATOM 3759 N N . LEU A 1 457 ? -1.875 -12.628 -3.065 1.00 88.88 457 LEU A N 1
ATOM 3760 C CA . LEU A 1 457 ? -0.976 -13.500 -3.816 1.00 88.88 457 LEU A CA 1
ATOM 3761 C C . LEU A 1 457 ? -1.257 -14.974 -3.482 1.00 88.88 457 LEU A C 1
ATOM 3763 O O . LEU A 1 457 ? -1.370 -15.361 -2.316 1.00 88.88 457 LEU A O 1
ATOM 3767 N N . LYS A 1 458 ? -1.364 -15.806 -4.519 1.00 88.44 458 LYS A N 1
ATOM 3768 C CA . LYS A 1 458 ? -1.615 -17.246 -4.403 1.00 88.44 458 LYS A CA 1
ATOM 3769 C C . LYS A 1 458 ? -0.417 -18.036 -4.911 1.00 88.44 458 LYS A C 1
ATOM 3771 O O . LYS A 1 458 ? 0.243 -17.635 -5.866 1.00 88.44 458 LYS A O 1
ATOM 3776 N N . ASP A 1 459 ? -0.164 -19.171 -4.276 1.00 86.50 459 ASP A N 1
ATOM 3777 C CA . ASP A 1 459 ? 0.781 -20.168 -4.752 1.00 86.50 459 ASP A CA 1
ATOM 3778 C C . ASP A 1 459 ? 0.229 -20.924 -5.976 1.00 86.50 459 ASP A C 1
ATOM 3780 O O . ASP A 1 459 ? -0.904 -20.727 -6.426 1.00 86.50 459 ASP A O 1
ATOM 3784 N N . ASN A 1 460 ? 1.027 -21.856 -6.495 1.00 83.75 460 ASN A N 1
ATOM 3785 C CA . ASN A 1 460 ? 0.665 -22.662 -7.664 1.00 83.75 460 ASN A CA 1
ATOM 3786 C C . ASN A 1 460 ? -0.553 -23.580 -7.461 1.00 83.75 460 ASN A C 1
ATOM 3788 O O . ASN A 1 460 ? -1.071 -24.116 -8.438 1.00 83.75 460 ASN A O 1
ATOM 3792 N N . ASN A 1 461 ? -0.984 -23.797 -6.217 1.00 84.50 461 ASN A N 1
ATOM 3793 C CA . ASN A 1 461 ? -2.151 -24.600 -5.862 1.00 84.50 461 ASN A CA 1
ATOM 3794 C C . ASN A 1 461 ? -3.374 -23.722 -5.542 1.00 84.50 461 ASN A C 1
ATOM 3796 O O . ASN A 1 461 ? -4.411 -24.240 -5.129 1.00 84.50 461 ASN A O 1
ATOM 3800 N N . GLY A 1 462 ? -3.261 -22.400 -5.701 1.00 83.19 462 GLY A N 1
ATOM 3801 C CA . GLY A 1 462 ? -4.305 -21.443 -5.351 1.00 83.19 462 GLY A CA 1
ATOM 3802 C C . GLY A 1 462 ? -4.396 -21.129 -3.854 1.00 83.19 462 GLY A C 1
ATOM 3803 O O . GLY A 1 462 ? -5.320 -20.420 -3.447 1.00 83.19 462 GLY A O 1
ATOM 3804 N N . LYS A 1 463 ? -3.469 -21.624 -3.021 1.00 88.00 463 LYS A N 1
ATOM 3805 C CA . LYS A 1 463 ? -3.402 -21.298 -1.590 1.00 88.00 463 LYS A CA 1
ATOM 3806 C C . LYS A 1 463 ? -2.784 -19.913 -1.427 1.00 88.00 463 LYS A C 1
ATOM 3808 O O . LYS A 1 463 ? -1.788 -19.591 -2.061 1.00 88.00 463 LYS A O 1
ATOM 3813 N N . LYS A 1 464 ? -3.360 -19.093 -0.550 1.00 88.50 464 LYS A N 1
ATOM 3814 C CA . LYS A 1 464 ? -2.824 -17.759 -0.261 1.00 88.50 464 LYS A CA 1
ATOM 3815 C C . LYS A 1 464 ? -1.447 -17.837 0.384 1.00 88.50 464 LYS A C 1
ATOM 3817 O O . LYS A 1 464 ? -1.249 -18.604 1.329 1.00 88.50 464 LYS A O 1
ATOM 3822 N N . ILE A 1 465 ? -0.545 -17.007 -0.117 1.00 89.19 465 ILE A N 1
ATOM 3823 C CA . ILE A 1 465 ? 0.728 -16.697 0.521 1.00 89.19 465 ILE A CA 1
ATOM 3824 C C . ILE A 1 465 ? 0.460 -15.655 1.612 1.00 89.19 465 ILE A C 1
ATOM 3826 O O . ILE A 1 465 ? -0.406 -14.792 1.456 1.00 89.19 465 ILE A O 1
ATOM 3830 N N . ALA A 1 466 ? 1.145 -15.784 2.748 1.00 87.00 466 ALA A N 1
ATOM 3831 C CA . ALA A 1 466 ? 0.984 -14.851 3.855 1.00 87.00 466 ALA A CA 1
ATOM 3832 C C . ALA A 1 466 ? 1.416 -13.438 3.436 1.00 87.00 466 ALA A C 1
ATOM 3834 O O . ALA A 1 466 ? 2.395 -13.281 2.707 1.00 87.00 466 ALA A O 1
ATOM 3835 N N . ALA A 1 467 ? 0.687 -12.426 3.905 1.00 86.25 467 ALA A N 1
ATOM 3836 C CA . ALA A 1 467 ? 1.066 -11.038 3.683 1.00 86.25 467 ALA A CA 1
ATOM 3837 C C . ALA A 1 467 ? 2.341 -10.688 4.457 1.00 86.25 467 ALA A C 1
ATOM 3839 O O . ALA A 1 467 ? 2.616 -11.285 5.498 1.00 86.25 467 ALA A O 1
ATOM 3840 N N . CYS A 1 468 ? 3.098 -9.705 3.978 1.00 83.44 468 CYS A N 1
ATOM 3841 C CA . CYS A 1 468 ? 4.238 -9.146 4.700 1.00 83.44 468 CYS A CA 1
ATOM 3842 C C . CYS A 1 468 ? 4.230 -7.614 4.613 1.00 83.44 468 CYS A C 1
ATOM 3844 O O . CYS A 1 468 ? 3.333 -7.020 4.016 1.00 83.44 468 CYS A O 1
ATOM 3846 N N . SER A 1 469 ? 5.188 -6.959 5.271 1.00 80.62 469 SER A N 1
ATOM 3847 C CA . SER A 1 469 ? 5.352 -5.504 5.171 1.00 80.62 469 SER A CA 1
ATOM 3848 C C . SER A 1 469 ? 5.657 -5.083 3.738 1.00 80.62 469 SER A C 1
ATOM 3850 O O . SER A 1 469 ? 6.395 -5.789 3.067 1.00 80.62 469 SER A O 1
ATOM 3852 N N . GLY A 1 470 ? 5.163 -3.917 3.336 1.00 83.88 470 GLY A N 1
ATOM 3853 C CA . GLY A 1 470 ? 5.523 -3.273 2.079 1.00 83.88 470 GLY A CA 1
ATOM 3854 C C . GLY A 1 470 ? 4.392 -2.395 1.562 1.00 83.88 470 GLY A C 1
ATOM 3855 O O . GLY A 1 470 ? 3.651 -1.833 2.380 1.00 83.88 470 GLY A O 1
ATOM 3856 N N . HIS A 1 471 ? 4.214 -2.316 0.246 1.00 84.44 471 HIS A N 1
ATOM 3857 C CA . HIS A 1 471 ? 3.198 -1.479 -0.393 1.00 84.44 471 HIS A CA 1
ATOM 3858 C C . HIS A 1 471 ? 2.091 -2.299 -1.075 1.00 84.44 471 HIS A C 1
ATOM 3860 O O . HIS A 1 471 ? 2.340 -3.248 -1.815 1.00 84.44 471 HIS A O 1
ATOM 3866 N N . GLY A 1 472 ? 0.834 -1.902 -0.849 1.00 82.88 472 GLY A N 1
ATOM 3867 C CA . GLY A 1 472 ? -0.350 -2.562 -1.411 1.00 82.88 472 GLY A CA 1
ATOM 3868 C C . GLY A 1 472 ? -0.567 -2.307 -2.902 1.00 82.88 472 GLY A C 1
ATOM 3869 O O . GLY A 1 472 ? 0.077 -1.465 -3.527 1.00 82.88 472 GLY A O 1
ATOM 3870 N N . ILE A 1 473 ? -1.540 -2.995 -3.492 1.00 81.44 473 ILE A N 1
ATOM 3871 C CA . ILE A 1 473 ? -1.747 -3.006 -4.947 1.00 81.44 473 ILE A CA 1
ATOM 3872 C C . ILE A 1 473 ? -2.088 -1.619 -5.490 1.00 81.44 473 ILE A C 1
ATOM 3874 O O . ILE A 1 473 ? -1.678 -1.245 -6.592 1.00 81.44 473 ILE A O 1
ATOM 3878 N N . LYS A 1 474 ? -2.807 -0.810 -4.707 1.00 77.38 474 LYS A N 1
ATOM 3879 C CA . LYS A 1 474 ? -3.134 0.568 -5.086 1.00 77.38 474 LYS A CA 1
ATOM 3880 C C . LYS A 1 474 ? -1.877 1.400 -5.364 1.00 77.38 474 LYS A C 1
ATOM 3882 O O . LYS A 1 474 ? -1.877 2.183 -6.310 1.00 77.38 474 LYS A O 1
ATOM 3887 N N . TYR A 1 475 ? -0.808 1.191 -4.597 1.00 82.44 475 TYR A N 1
ATOM 3888 C CA . TYR A 1 475 ? 0.460 1.899 -4.770 1.00 82.44 475 TYR A CA 1
ATOM 3889 C C . TYR A 1 475 ? 1.053 1.670 -6.165 1.00 82.44 475 TYR A C 1
ATOM 3891 O O . TYR A 1 475 ? 1.404 2.614 -6.867 1.00 82.44 475 TYR A O 1
ATOM 3899 N N . TYR A 1 476 ? 1.057 0.417 -6.621 1.00 81.00 476 TYR A N 1
ATOM 3900 C CA . TYR A 1 476 ? 1.623 0.038 -7.917 1.00 81.00 476 TYR A CA 1
ATOM 3901 C C . TYR A 1 476 ? 0.669 0.238 -9.105 1.00 81.00 476 TYR A C 1
ATOM 3903 O O . TYR A 1 476 ? 1.117 0.211 -10.247 1.00 81.00 476 TYR A O 1
ATOM 3911 N N . THR A 1 477 ? -0.630 0.451 -8.864 1.00 70.12 477 THR A N 1
ATOM 3912 C CA . THR A 1 477 ? -1.657 0.590 -9.921 1.00 70.12 477 THR A CA 1
ATOM 3913 C C . THR A 1 477 ? -2.178 2.017 -10.121 1.00 70.12 477 THR A C 1
ATOM 3915 O O . THR A 1 477 ? -2.864 2.283 -11.110 1.00 70.12 477 THR A O 1
ATOM 3918 N N . TYR A 1 478 ? -1.896 2.945 -9.201 1.00 61.00 478 TYR A N 1
ATOM 3919 C CA . TYR A 1 478 ? -2.364 4.338 -9.269 1.00 61.00 478 TYR A CA 1
ATOM 3920 C C . TYR A 1 478 ? -1.332 5.311 -9.868 1.00 61.00 478 TYR A C 1
ATOM 3922 O O . TYR A 1 478 ? -1.674 6.437 -10.228 1.00 61.00 478 TYR A O 1
ATOM 3930 N N . THR A 1 479 ? -0.067 4.915 -9.979 1.00 58.75 479 THR A N 1
ATOM 3931 C CA . THR A 1 479 ? 1.023 5.825 -10.344 1.00 58.75 479 THR A CA 1
ATOM 3932 C C . THR A 1 479 ? 1.039 6.154 -11.842 1.00 58.75 479 THR A C 1
ATOM 3934 O O . THR A 1 479 ? 0.933 5.289 -12.708 1.00 58.75 479 THR A O 1
ATOM 3937 N N . PHE A 1 480 ? 1.184 7.448 -12.162 1.00 48.59 480 PHE A N 1
ATOM 3938 C CA . PHE A 1 480 ? 1.320 7.953 -13.539 1.00 48.59 480 PHE A CA 1
ATOM 3939 C C . PHE A 1 480 ? 2.691 7.632 -14.161 1.00 48.59 480 PHE A C 1
ATOM 3941 O O . PHE A 1 480 ? 2.897 7.840 -15.359 1.00 48.59 480 PHE A O 1
ATOM 3948 N N . THR A 1 481 ? 3.635 7.145 -13.355 1.00 52.47 481 THR A N 1
ATOM 3949 C CA . THR A 1 481 ? 4.967 6.725 -13.782 1.00 52.47 481 THR A CA 1
ATOM 3950 C C . THR A 1 481 ? 4.861 5.354 -14.436 1.00 52.47 481 THR A C 1
ATOM 3952 O O . THR A 1 481 ? 4.591 4.353 -13.771 1.00 52.47 481 THR A O 1
ATOM 3955 N N . ALA A 1 482 ? 5.076 5.288 -15.752 1.00 52.91 482 ALA A N 1
ATOM 3956 C CA . ALA A 1 482 ? 5.188 4.011 -16.443 1.00 52.91 482 ALA A CA 1
ATOM 3957 C C . ALA A 1 482 ? 6.292 3.188 -15.757 1.00 52.91 482 ALA A C 1
ATOM 3959 O O . ALA A 1 482 ? 7.460 3.558 -15.829 1.00 52.91 482 ALA A O 1
ATOM 3960 N N . LYS A 1 483 ? 5.906 2.084 -15.103 1.00 73.00 483 LYS A N 1
ATOM 3961 C CA . LYS A 1 483 ? 6.802 1.125 -14.428 1.00 73.00 483 LYS A CA 1
ATOM 3962 C C . LYS A 1 483 ? 7.398 1.597 -13.094 1.00 73.00 483 LYS A C 1
ATOM 3964 O O . LYS A 1 483 ? 8.544 1.274 -12.782 1.00 73.00 483 LYS A O 1
ATOM 3969 N N . HIS A 1 484 ? 6.575 2.258 -12.273 1.00 84.69 484 HIS A N 1
ATOM 3970 C CA . HIS A 1 484 ? 6.860 2.588 -10.863 1.00 84.69 484 HIS A CA 1
ATOM 3971 C C . HIS A 1 484 ? 7.508 1.436 -10.072 1.00 84.69 484 HIS A C 1
ATOM 3973 O O . HIS A 1 484 ? 8.441 1.649 -9.311 1.00 84.69 484 HIS A O 1
ATOM 3979 N N . GLY A 1 485 ? 7.100 0.187 -10.326 1.00 91.12 485 GLY A N 1
ATOM 3980 C CA . GLY A 1 485 ? 7.697 -0.983 -9.678 1.00 91.12 485 GLY A CA 1
ATOM 3981 C C . GLY A 1 485 ? 9.216 -1.114 -9.862 1.00 91.12 485 GLY A C 1
ATOM 3982 O O . GLY A 1 485 ? 9.895 -1.539 -8.936 1.00 91.12 485 GLY A O 1
ATOM 3983 N N . PHE A 1 486 ? 9.794 -0.747 -11.012 1.00 94.75 486 PHE A N 1
ATOM 3984 C CA . PHE A 1 486 ? 11.255 -0.824 -11.168 1.00 94.75 486 PHE A CA 1
ATOM 3985 C C . PHE A 1 486 ? 11.983 0.255 -10.365 1.00 94.75 486 PHE A C 1
ATOM 3987 O O . PHE A 1 486 ? 13.058 0.003 -9.828 1.00 94.75 486 PHE A O 1
ATOM 3994 N N . ASP A 1 487 ? 11.395 1.444 -10.272 1.00 94.31 487 ASP A N 1
ATOM 3995 C CA . ASP A 1 487 ? 11.942 2.543 -9.483 1.00 94.31 487 ASP A CA 1
ATOM 3996 C C . ASP A 1 487 ? 12.018 2.175 -7.993 1.00 94.31 487 ASP A C 1
ATOM 3998 O O . ASP A 1 487 ? 13.080 2.278 -7.381 1.00 94.31 487 ASP A O 1
ATOM 4002 N N . GLU A 1 488 ? 10.951 1.572 -7.464 1.00 94.56 488 GLU A N 1
ATOM 4003 C CA . GLU A 1 488 ? 10.926 0.979 -6.120 1.00 94.56 488 GLU A CA 1
ATOM 4004 C C . GLU A 1 488 ? 12.003 -0.083 -5.907 1.00 94.56 488 GLU A C 1
ATOM 4006 O O . GLU A 1 488 ? 12.646 -0.131 -4.856 1.00 94.56 488 GLU A O 1
ATOM 4011 N N . MET A 1 489 ? 12.232 -0.944 -6.907 1.00 96.94 489 MET A N 1
ATOM 4012 C CA . MET A 1 489 ? 13.286 -1.954 -6.817 1.00 96.94 489 MET A CA 1
ATOM 4013 C C . MET A 1 489 ? 14.668 -1.311 -6.687 1.00 96.94 489 MET A C 1
ATOM 4015 O O . MET A 1 489 ? 15.502 -1.809 -5.933 1.00 96.94 489 MET A O 1
ATOM 4019 N N . ILE A 1 490 ? 14.915 -0.217 -7.407 1.00 97.00 490 ILE A N 1
ATOM 4020 C CA . ILE A 1 490 ? 16.177 0.523 -7.363 1.00 97.00 490 ILE A CA 1
ATOM 4021 C C . ILE A 1 490 ? 16.353 1.243 -6.024 1.00 97.00 490 ILE A C 1
ATOM 4023 O O . ILE A 1 490 ? 17.412 1.102 -5.409 1.00 97.00 490 ILE A O 1
ATOM 4027 N N . ALA A 1 491 ? 15.333 1.959 -5.549 1.00 96.31 491 ALA A N 1
ATOM 4028 C CA . ALA A 1 491 ? 15.372 2.669 -4.272 1.00 96.31 491 ALA A CA 1
ATOM 4029 C C . ALA A 1 491 ? 15.623 1.712 -3.095 1.00 96.31 491 ALA A C 1
ATOM 4031 O O . ALA A 1 491 ? 16.536 1.918 -2.291 1.00 96.31 491 ALA A O 1
ATOM 4032 N N . ASN A 1 492 ? 14.910 0.585 -3.053 1.00 96.38 492 ASN A N 1
ATOM 4033 C CA . ASN A 1 492 ? 15.110 -0.434 -2.024 1.00 96.38 492 ASN A CA 1
ATOM 4034 C C . ASN A 1 492 ? 16.444 -1.177 -2.162 1.00 96.38 492 ASN A C 1
ATOM 4036 O O . ASN A 1 492 ? 17.080 -1.501 -1.157 1.00 96.38 492 ASN A O 1
ATOM 4040 N N . PHE A 1 493 ? 16.933 -1.407 -3.384 1.00 97.19 493 PHE A N 1
ATOM 4041 C CA . PHE A 1 493 ? 18.276 -1.957 -3.573 1.00 97.19 493 PHE A CA 1
ATOM 4042 C C . PHE A 1 493 ? 19.355 -1.006 -3.045 1.00 97.19 493 PHE A C 1
ATOM 4044 O O . PHE A 1 493 ? 20.310 -1.473 -2.422 1.00 97.19 493 PHE A O 1
ATOM 4051 N N . ALA A 1 494 ? 19.177 0.311 -3.216 1.00 95.56 494 ALA A N 1
ATOM 4052 C CA . ALA A 1 494 ? 20.068 1.331 -2.669 1.00 95.56 494 ALA A CA 1
ATOM 4053 C C . ALA A 1 494 ? 20.148 1.255 -1.133 1.00 95.56 494 ALA A C 1
ATOM 4055 O O . ALA A 1 494 ? 21.240 1.377 -0.576 1.00 95.56 494 ALA A O 1
ATOM 4056 N N . VAL A 1 495 ? 19.027 0.994 -0.452 1.00 92.88 495 VAL A N 1
ATOM 4057 C CA . VAL A 1 495 ? 19.003 0.716 0.996 1.00 92.88 495 VAL A CA 1
ATOM 4058 C C . VAL A 1 495 ? 19.800 -0.554 1.305 1.00 92.88 495 VAL A C 1
ATOM 4060 O O . VAL A 1 495 ? 20.756 -0.514 2.076 1.00 92.88 495 VAL A O 1
ATOM 4063 N N . LEU A 1 496 ? 19.497 -1.673 0.637 1.00 93.25 496 LEU A N 1
ATOM 4064 C CA . LEU A 1 496 ? 20.115 -2.975 0.929 1.00 93.25 496 LEU A CA 1
ATOM 4065 C C . LEU A 1 496 ? 21.638 -3.006 0.772 1.00 93.25 496 LEU A C 1
ATOM 4067 O O . LEU A 1 496 ? 22.301 -3.740 1.508 1.00 93.25 496 LEU A O 1
ATOM 4071 N N . VAL A 1 497 ? 22.202 -2.246 -0.172 1.00 93.38 497 VAL A N 1
ATOM 4072 C CA . VAL A 1 497 ? 23.662 -2.172 -0.356 1.00 93.38 497 VAL A CA 1
ATOM 4073 C C . VAL A 1 497 ? 24.365 -1.363 0.739 1.00 93.38 497 VAL A C 1
ATOM 4075 O O . VAL A 1 497 ? 25.576 -1.532 0.911 1.00 93.38 497 VAL A O 1
ATOM 4078 N N . LYS A 1 498 ? 23.622 -0.529 1.479 1.00 89.38 498 LYS A N 1
ATOM 4079 C CA . LYS A 1 498 ? 24.115 0.368 2.535 1.00 89.38 498 LYS A CA 1
ATOM 4080 C C . LYS A 1 498 ? 23.682 -0.039 3.951 1.00 89.38 498 LYS A C 1
ATOM 4082 O O . LYS A 1 498 ? 24.233 0.497 4.901 1.00 89.38 498 LYS A O 1
ATOM 4087 N N . SER A 1 499 ? 22.751 -0.980 4.117 1.00 83.81 499 SER A N 1
ATOM 4088 C CA . SER A 1 499 ? 22.296 -1.452 5.434 1.00 83.81 499 SER A CA 1
ATOM 4089 C C . SER A 1 499 ? 23.238 -2.475 6.079 1.00 83.81 499 SER A C 1
ATOM 4091 O O . SER A 1 499 ? 23.906 -3.268 5.416 1.00 83.81 499 SER A O 1
ATOM 4093 N N . ASN A 1 500 ? 23.222 -2.548 7.411 1.00 79.00 500 ASN A N 1
ATOM 4094 C CA . ASN A 1 500 ? 23.996 -3.537 8.161 1.00 79.00 500 ASN A CA 1
ATOM 4095 C C . ASN A 1 500 ? 23.756 -4.974 7.659 1.00 79.00 500 ASN A C 1
ATOM 4097 O O . ASN A 1 500 ? 22.623 -5.427 7.477 1.00 79.00 500 ASN A O 1
ATOM 4101 N N . GLY A 1 501 ? 24.848 -5.715 7.452 1.00 81.38 501 GLY A N 1
ATOM 4102 C CA . GLY A 1 501 ? 24.786 -7.075 6.916 1.00 81.38 501 GLY A CA 1
ATOM 4103 C C . GLY A 1 501 ? 24.532 -7.157 5.406 1.00 81.38 501 GLY A C 1
ATOM 4104 O O . GLY A 1 501 ? 24.056 -8.201 4.957 1.00 81.38 501 GLY A O 1
ATOM 4105 N N . THR A 1 502 ? 24.871 -6.115 4.629 1.00 84.88 502 THR A N 1
ATOM 4106 C CA . THR A 1 502 ? 24.745 -6.039 3.157 1.00 84.88 502 THR A CA 1
ATOM 4107 C C . THR A 1 502 ? 24.989 -7.367 2.437 1.00 84.88 502 THR A C 1
ATOM 4109 O O . THR A 1 502 ? 24.129 -7.815 1.683 1.00 84.88 502 THR A O 1
ATOM 4112 N N . GLU A 1 503 ? 26.116 -8.054 2.670 1.00 87.94 503 GLU A N 1
ATOM 4113 C CA . GLU A 1 503 ? 26.425 -9.305 1.951 1.00 87.94 503 GLU A CA 1
ATOM 4114 C C . GLU A 1 503 ? 25.356 -10.389 2.180 1.00 87.94 503 GLU A C 1
ATOM 4116 O O . GLU A 1 503 ? 24.925 -11.069 1.244 1.00 87.94 503 GLU A O 1
ATOM 4121 N N . LYS A 1 504 ? 24.890 -10.530 3.427 1.00 89.81 504 LYS A N 1
ATOM 4122 C CA . LYS A 1 504 ? 23.820 -11.464 3.782 1.00 89.81 504 LYS A CA 1
ATOM 4123 C C . LYS A 1 504 ? 22.497 -11.017 3.165 1.00 89.81 504 LYS A C 1
ATOM 4125 O O . LYS A 1 504 ? 21.799 -11.855 2.604 1.00 89.81 504 LYS A O 1
ATOM 4130 N N . ASN A 1 505 ? 22.172 -9.728 3.232 1.00 90.06 505 ASN A N 1
ATOM 4131 C CA . ASN A 1 505 ? 20.923 -9.177 2.703 1.00 90.06 505 ASN A CA 1
ATOM 4132 C C . ASN A 1 505 ? 20.811 -9.380 1.188 1.00 90.06 505 ASN A C 1
ATOM 4134 O O . ASN A 1 505 ? 19.815 -9.911 0.706 1.00 90.06 505 ASN A O 1
ATOM 4138 N N . LEU A 1 506 ? 21.869 -9.053 0.443 1.00 94.88 506 LEU A N 1
ATOM 4139 C CA . LEU A 1 506 ? 21.928 -9.246 -1.006 1.00 94.88 506 LEU A CA 1
ATOM 4140 C C . LEU A 1 506 ? 21.896 -10.728 -1.395 1.00 94.88 506 LEU A C 1
ATOM 4142 O O . LEU A 1 506 ? 21.296 -11.081 -2.411 1.00 94.88 506 LEU A O 1
ATOM 4146 N N . ARG A 1 507 ? 22.511 -11.606 -0.590 1.00 95.62 507 ARG A N 1
ATOM 4147 C CA . ARG A 1 507 ? 22.419 -13.059 -0.780 1.00 95.62 507 ARG A CA 1
ATOM 4148 C C . ARG A 1 507 ? 20.984 -13.544 -0.594 1.00 95.62 507 ARG A C 1
ATOM 4150 O O . ARG A 1 507 ? 20.484 -14.226 -1.476 1.00 95.62 507 ARG A O 1
ATOM 4157 N N . VAL A 1 508 ? 20.321 -13.145 0.494 1.00 95.25 508 VAL A N 1
ATOM 4158 C CA . VAL A 1 508 ? 18.915 -13.488 0.762 1.00 95.25 508 VAL A CA 1
ATOM 4159 C C . VAL A 1 508 ? 18.016 -12.996 -0.369 1.00 95.25 508 VAL A C 1
ATOM 4161 O O . VAL A 1 508 ? 17.250 -13.790 -0.905 1.00 95.25 508 VAL A O 1
ATOM 4164 N N . LEU A 1 509 ? 18.158 -11.732 -0.788 1.00 97.12 509 LEU A N 1
ATOM 4165 C CA . LEU A 1 509 ? 17.402 -11.182 -1.912 1.00 97.12 509 LEU A CA 1
ATOM 4166 C C . LEU A 1 509 ? 17.574 -12.051 -3.161 1.00 97.12 509 LEU A C 1
ATOM 4168 O O . LEU A 1 509 ? 16.589 -12.542 -3.704 1.00 97.12 509 LEU A O 1
ATOM 4172 N N . ARG A 1 510 ? 18.822 -12.281 -3.592 1.00 97.44 510 ARG A N 1
ATOM 4173 C CA . ARG A 1 510 ? 19.136 -13.084 -4.782 1.00 97.44 510 ARG A CA 1
ATOM 4174 C C . ARG A 1 510 ? 18.596 -14.505 -4.684 1.00 97.44 510 ARG A C 1
ATOM 4176 O O . ARG A 1 510 ? 18.121 -15.041 -5.682 1.00 97.44 510 ARG A O 1
ATOM 4183 N N . ASP A 1 511 ? 18.697 -15.121 -3.512 1.00 96.94 511 ASP A N 1
ATOM 4184 C CA . ASP A 1 511 ? 18.248 -16.491 -3.304 1.00 96.94 511 ASP A CA 1
ATOM 4185 C C . ASP A 1 511 ? 16.724 -16.590 -3.483 1.00 96.94 511 ASP A C 1
ATOM 4187 O O . ASP A 1 511 ? 16.271 -17.567 -4.083 1.00 96.94 511 ASP A O 1
ATOM 4191 N N . ILE A 1 512 ? 15.965 -15.564 -3.063 1.00 96.62 512 ILE A N 1
ATOM 4192 C CA . ILE A 1 512 ? 14.504 -15.456 -3.224 1.00 96.62 512 ILE A CA 1
ATOM 4193 C C . ILE A 1 512 ? 14.116 -15.123 -4.669 1.00 96.62 512 ILE A C 1
ATOM 4195 O O . ILE A 1 512 ? 13.429 -15.913 -5.314 1.00 96.62 512 ILE A O 1
ATOM 4199 N N . VAL A 1 513 ? 14.552 -13.967 -5.186 1.00 96.81 513 VAL A N 1
ATOM 4200 C CA . VAL A 1 513 ? 14.074 -13.423 -6.477 1.00 96.81 513 VAL A CA 1
ATOM 4201 C C . VAL A 1 513 ? 14.759 -14.055 -7.692 1.00 96.81 513 VAL A C 1
ATOM 4203 O O . VAL A 1 513 ? 14.327 -13.871 -8.829 1.00 96.81 513 VAL A O 1
ATOM 4206 N N . GLY A 1 514 ? 15.830 -14.818 -7.467 1.00 96.56 514 GLY A N 1
ATOM 4207 C CA . GLY A 1 514 ? 16.623 -15.458 -8.507 1.00 96.56 514 GLY A CA 1
ATOM 4208 C C . GLY A 1 514 ? 17.616 -14.517 -9.194 1.00 96.56 514 GLY A C 1
ATOM 4209 O O . GLY A 1 514 ? 17.589 -13.294 -9.052 1.00 96.56 514 GLY A O 1
ATOM 4210 N N . TYR A 1 515 ? 18.524 -15.111 -9.974 1.00 95.56 515 TYR A N 1
ATOM 4211 C CA . TYR A 1 515 ? 19.600 -14.378 -10.648 1.00 95.56 515 TYR A CA 1
ATOM 4212 C C . TYR A 1 515 ? 19.101 -13.353 -11.664 1.00 95.56 515 TYR A C 1
ATOM 4214 O O . TYR A 1 515 ? 19.743 -12.326 -11.827 1.00 95.56 515 TYR A O 1
ATOM 4222 N N . GLU A 1 516 ? 18.003 -13.623 -12.368 1.00 96.19 516 GLU A N 1
ATOM 4223 C CA . GLU A 1 516 ? 17.545 -12.755 -13.456 1.00 96.19 516 GLU A CA 1
ATOM 4224 C C . GLU A 1 516 ? 17.069 -11.394 -12.929 1.00 96.19 516 GLU A C 1
ATOM 4226 O O . GLU A 1 516 ? 17.597 -10.363 -13.344 1.00 96.19 516 GLU A O 1
ATOM 4231 N N . ILE A 1 517 ? 16.164 -11.398 -11.943 1.00 97.44 517 ILE A N 1
ATOM 4232 C CA . ILE A 1 517 ? 15.699 -10.181 -11.264 1.00 97.44 517 ILE A CA 1
ATOM 4233 C C . ILE A 1 517 ? 16.858 -9.503 -10.533 1.00 97.44 517 ILE A C 1
ATOM 4235 O O . ILE A 1 517 ? 17.080 -8.308 -10.716 1.00 97.44 517 ILE A O 1
ATOM 4239 N N . TYR A 1 518 ? 17.630 -10.259 -9.743 1.00 98.12 518 TYR A N 1
ATOM 4240 C CA . TYR A 1 518 ? 18.739 -9.688 -8.979 1.00 98.12 518 TYR A CA 1
ATOM 4241 C C . TYR A 1 518 ? 19.752 -8.985 -9.888 1.00 98.12 518 TYR A C 1
ATOM 4243 O O . TYR A 1 518 ? 20.103 -7.839 -9.630 1.00 98.12 518 TYR A O 1
ATOM 4251 N N . ASN A 1 519 ? 20.184 -9.641 -10.972 1.00 96.69 519 ASN A N 1
ATOM 4252 C CA . ASN A 1 519 ? 21.154 -9.070 -11.903 1.00 96.69 519 ASN A CA 1
ATOM 4253 C C . ASN A 1 519 ? 20.576 -7.870 -12.656 1.00 96.69 519 ASN A C 1
ATOM 4255 O O . ASN A 1 519 ? 21.314 -6.931 -12.926 1.00 96.69 519 ASN A O 1
ATOM 4259 N N . MET A 1 520 ? 19.286 -7.883 -13.006 1.00 96.94 520 MET A N 1
ATOM 4260 C CA . MET A 1 520 ? 18.630 -6.736 -13.637 1.00 96.94 520 MET A CA 1
ATOM 4261 C C . MET A 1 520 ? 18.723 -5.495 -12.741 1.00 96.94 520 MET A C 1
ATOM 4263 O O . MET A 1 520 ? 19.200 -4.456 -13.192 1.00 96.94 520 MET A O 1
ATOM 4267 N N . ILE A 1 521 ? 18.341 -5.627 -11.467 1.00 97.25 521 ILE A N 1
ATOM 4268 C CA . ILE A 1 521 ? 18.386 -4.536 -10.485 1.00 97.25 521 ILE A CA 1
ATOM 4269 C C . ILE A 1 521 ? 19.839 -4.118 -10.227 1.00 97.25 521 ILE A C 1
ATOM 4271 O O . ILE A 1 521 ? 20.188 -2.947 -10.369 1.00 97.25 521 ILE A O 1
ATOM 4275 N N . SER A 1 522 ? 20.714 -5.076 -9.901 1.00 96.25 522 SER A N 1
ATOM 4276 C CA . SER A 1 522 ? 22.094 -4.781 -9.511 1.00 96.25 522 SER A CA 1
ATOM 4277 C C . SER A 1 522 ? 22.908 -4.185 -10.655 1.00 96.25 522 SER A C 1
ATOM 4279 O O . SER A 1 522 ? 23.672 -3.251 -10.437 1.00 96.25 522 SER A O 1
ATOM 4281 N N . ASN A 1 523 ? 22.765 -4.706 -11.879 1.00 95.06 523 ASN A N 1
ATOM 4282 C CA . ASN A 1 523 ? 23.497 -4.177 -13.029 1.00 95.06 523 ASN A CA 1
ATOM 4283 C C . ASN A 1 523 ? 23.019 -2.771 -13.367 1.00 95.06 523 ASN A C 1
ATOM 4285 O O . ASN A 1 523 ? 23.848 -1.909 -13.635 1.00 95.06 523 ASN A O 1
ATOM 4289 N N . PHE A 1 524 ? 21.710 -2.522 -13.313 1.00 95.94 524 PHE A N 1
ATOM 4290 C CA . PHE A 1 524 ? 21.187 -1.187 -13.562 1.00 95.94 524 PHE A CA 1
ATOM 4291 C C . PHE A 1 524 ? 21.694 -0.192 -12.514 1.00 95.94 524 PHE A C 1
ATOM 4293 O O . PHE A 1 524 ? 22.243 0.853 -12.857 1.00 95.94 524 PHE A O 1
ATOM 4300 N N . TYR A 1 525 ? 21.607 -0.542 -11.232 1.00 96.31 525 TYR A N 1
ATOM 4301 C CA . TYR A 1 525 ? 22.093 0.319 -10.160 1.00 96.31 525 TYR A CA 1
ATOM 4302 C C . TYR A 1 525 ? 23.605 0.588 -10.272 1.00 96.31 525 TYR A C 1
ATOM 4304 O O . TYR A 1 525 ? 24.041 1.738 -10.284 1.00 96.31 525 TYR A O 1
ATOM 4312 N N . TYR A 1 526 ? 24.434 -0.441 -10.453 1.00 94.88 526 TYR A N 1
ATOM 4313 C CA . TYR A 1 526 ? 25.881 -0.237 -10.525 1.00 94.88 526 TYR A CA 1
ATOM 4314 C C . TYR A 1 526 ? 26.345 0.404 -11.836 1.00 94.88 526 TYR A C 1
ATOM 4316 O O . TYR A 1 526 ? 27.214 1.268 -11.805 1.00 94.88 526 TYR A O 1
ATOM 4324 N N . THR A 1 527 ? 25.804 0.007 -12.987 1.00 92.31 527 THR A N 1
ATOM 4325 C CA . THR A 1 527 ? 26.300 0.459 -14.296 1.00 92.31 527 THR A CA 1
ATOM 4326 C C . THR A 1 527 ? 25.579 1.699 -14.807 1.00 92.31 527 THR A C 1
ATOM 4328 O O . THR A 1 527 ? 26.237 2.586 -15.341 1.00 92.31 527 THR A O 1
ATOM 4331 N N . ASN A 1 528 ? 24.258 1.795 -14.655 1.00 93.25 528 ASN A N 1
ATOM 4332 C CA . ASN A 1 528 ? 23.483 2.911 -15.203 1.00 93.25 528 ASN A CA 1
ATOM 4333 C C . ASN A 1 528 ? 23.366 4.085 -14.228 1.00 93.25 528 ASN A C 1
ATOM 4335 O O . ASN A 1 528 ? 23.363 5.230 -14.673 1.00 93.25 528 ASN A O 1
ATOM 4339 N N . ILE A 1 529 ? 23.276 3.825 -12.920 1.00 94.19 529 ILE A N 1
ATOM 4340 C CA . ILE A 1 529 ? 23.182 4.887 -11.903 1.00 94.19 529 ILE A CA 1
ATOM 4341 C C . ILE A 1 529 ? 24.581 5.287 -11.426 1.00 94.19 529 ILE A C 1
ATOM 4343 O O . ILE A 1 529 ? 24.961 6.451 -11.524 1.00 94.19 529 ILE A O 1
ATOM 4347 N N . LEU A 1 530 ? 25.384 4.331 -10.957 1.00 94.31 530 LEU A N 1
ATOM 4348 C CA . LEU A 1 530 ? 26.699 4.641 -10.384 1.00 94.31 530 LEU A CA 1
ATOM 4349 C C . LEU A 1 530 ? 27.841 4.680 -11.414 1.00 94.31 530 LEU A C 1
ATOM 4351 O O . LEU A 1 530 ? 28.937 5.133 -11.085 1.00 94.31 530 LEU A O 1
ATOM 4355 N N . GLU A 1 531 ? 27.611 4.250 -12.660 1.00 92.06 531 GLU A N 1
ATOM 4356 C CA . GLU A 1 531 ? 28.637 4.169 -13.719 1.00 92.06 531 GLU A CA 1
ATOM 4357 C C . GLU A 1 531 ? 29.894 3.384 -13.291 1.00 92.06 531 GLU A C 1
ATOM 4359 O O . GLU A 1 531 ? 31.024 3.705 -13.667 1.00 92.06 531 GLU A O 1
ATOM 4364 N N . MET A 1 532 ? 29.707 2.347 -12.474 1.00 86.25 532 MET A N 1
ATOM 4365 C CA . MET A 1 532 ? 30.770 1.477 -11.983 1.00 86.25 532 MET A CA 1
ATOM 4366 C C . MET A 1 532 ? 31.032 0.315 -12.945 1.00 86.25 532 MET A C 1
ATOM 4368 O O . MET A 1 532 ? 30.116 -0.343 -13.446 1.00 86.25 532 MET A O 1
ATOM 4372 N N . ASP A 1 533 ? 32.314 -0.001 -13.141 1.00 75.31 533 ASP A N 1
ATOM 4373 C CA . ASP A 1 533 ? 32.747 -1.210 -13.843 1.00 75.31 533 ASP A CA 1
ATOM 4374 C C . ASP A 1 533 ? 32.723 -2.411 -12.881 1.00 75.31 533 ASP A C 1
ATOM 4376 O O . ASP A 1 533 ? 33.676 -2.665 -12.137 1.00 75.31 533 ASP A O 1
ATOM 4380 N N . ILE A 1 534 ? 31.619 -3.164 -12.911 1.00 63.50 534 ILE A N 1
ATOM 4381 C CA . ILE A 1 534 ? 31.370 -4.337 -12.052 1.00 63.50 534 ILE A CA 1
ATOM 4382 C C . ILE A 1 534 ? 32.451 -5.427 -12.238 1.00 63.50 534 ILE A C 1
ATOM 4384 O O . ILE A 1 534 ? 32.685 -6.248 -11.349 1.00 63.50 534 ILE A O 1
ATOM 4388 N N . ASN A 1 535 ? 33.158 -5.444 -13.376 1.00 56.09 535 ASN A N 1
ATOM 4389 C CA . ASN A 1 535 ? 34.218 -6.421 -13.631 1.00 56.09 535 ASN A CA 1
ATOM 4390 C C . ASN A 1 535 ? 35.554 -6.050 -12.970 1.00 56.09 535 ASN A C 1
ATOM 4392 O O . ASN A 1 535 ? 36.379 -6.937 -12.743 1.00 56.09 535 ASN A O 1
ATOM 4396 N N . LYS A 1 536 ? 35.773 -4.775 -12.619 1.00 47.25 536 LYS A N 1
ATOM 4397 C CA . LYS A 1 536 ? 36.981 -4.327 -11.902 1.00 47.25 536 LYS A CA 1
ATOM 4398 C C . LYS A 1 536 ? 36.855 -4.434 -10.382 1.00 47.25 536 LYS A C 1
ATOM 4400 O O . LYS A 1 536 ? 37.860 -4.690 -9.720 1.00 47.25 536 LYS A O 1
ATOM 4405 N N . SER A 1 537 ? 35.649 -4.305 -9.829 1.00 44.53 537 SER A N 1
ATOM 4406 C CA . SER A 1 537 ? 35.403 -4.305 -8.377 1.00 44.53 537 SER A CA 1
ATOM 4407 C C 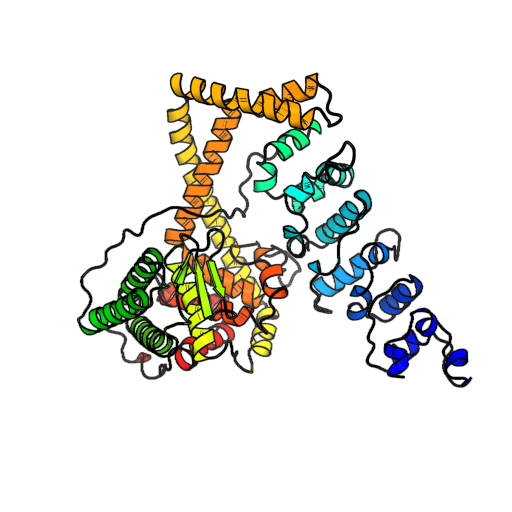. SER A 1 537 ? 35.517 -5.684 -7.711 1.00 44.53 537 SER A C 1
ATOM 4409 O O . SER A 1 537 ? 35.834 -5.764 -6.528 1.00 44.53 537 SER A O 1
ATOM 4411 N N . LYS A 1 538 ? 35.405 -6.796 -8.458 1.00 40.53 538 LYS A N 1
ATOM 4412 C CA . LYS A 1 538 ? 35.686 -8.150 -7.923 1.00 40.53 538 LYS A CA 1
ATOM 4413 C C . LYS A 1 538 ? 37.132 -8.349 -7.437 1.00 40.53 538 LYS A C 1
ATOM 4415 O O . LYS A 1 538 ? 37.386 -9.297 -6.701 1.00 40.53 538 LYS A O 1
ATOM 4420 N N . ASN A 1 539 ? 38.061 -7.469 -7.822 1.00 32.03 539 ASN A N 1
ATOM 4421 C CA . ASN A 1 539 ? 39.482 -7.555 -7.471 1.00 32.03 539 ASN A CA 1
ATOM 4422 C C . ASN A 1 539 ? 39.921 -6.584 -6.357 1.00 32.03 539 ASN A C 1
ATOM 4424 O O . ASN A 1 539 ? 41.117 -6.507 -6.084 1.00 32.03 539 ASN A O 1
ATOM 4428 N N . GLN A 1 540 ? 39.000 -5.858 -5.709 1.00 32.78 540 GLN A N 1
ATOM 4429 C CA . GLN A 1 540 ? 39.329 -4.935 -4.606 1.00 32.78 540 GLN A CA 1
ATOM 4430 C C . GLN A 1 540 ? 38.599 -5.258 -3.292 1.00 32.78 540 GLN A C 1
ATOM 4432 O O . GLN A 1 540 ? 38.425 -4.400 -2.436 1.00 32.78 540 GLN A O 1
ATOM 4437 N N . GLY A 1 541 ? 38.234 -6.526 -3.082 1.00 31.42 541 GLY A N 1
ATOM 4438 C CA . GLY A 1 541 ? 37.830 -7.012 -1.763 1.00 31.42 541 GLY A CA 1
ATOM 4439 C C . GLY A 1 541 ? 39.022 -7.038 -0.805 1.00 31.42 541 GLY A C 1
ATOM 4440 O O . GLY A 1 541 ? 39.744 -8.032 -0.744 1.00 31.42 541 GLY A O 1
ATOM 4441 N N . GLY A 1 542 ? 39.232 -5.944 -0.075 1.00 33.28 542 GLY A N 1
ATOM 4442 C CA . GLY A 1 542 ? 40.179 -5.887 1.031 1.00 33.28 542 GLY A CA 1
ATOM 4443 C C . GLY A 1 542 ? 40.696 -4.485 1.319 1.00 33.28 542 GLY A C 1
ATOM 4444 O O . GLY A 1 542 ? 41.759 -4.108 0.822 1.00 33.28 542 GLY A O 1
ATOM 4445 N N . ARG A 1 543 ? 40.005 -3.778 2.213 1.00 27.39 543 ARG A N 1
ATOM 4446 C CA . ARG A 1 543 ? 40.656 -2.947 3.224 1.00 27.39 543 ARG A CA 1
ATOM 4447 C C . ARG A 1 543 ? 39.902 -3.005 4.536 1.00 27.39 543 ARG A C 1
ATOM 4449 O O . ARG A 1 543 ? 38.661 -2.910 4.485 1.00 27.39 543 ARG A O 1
#

Secondary structure (DSSP, 8-state):
-TTTTTS-HHHHTSBHHHHH--TTS-SSBHHHHHHHTT-----S-B--HHHHHHHHHTT-HHHHTTB-HHHHTSEEETTEEHHHHHHHHHHHTSS---GGGSPPPSSHHHHHHHHHHHHHTT-GGGGTTTT-HHHHT-EETTEEHHHHHHHH-HHHIIIIIS-HHHHHSHHHHHHHHHTT----S-----S---------------PPPHHHHHHHHHHHHHHHTTS-S-HHHHHHHHHHHHHHHHH-HHHHHHHHHHHHHHHHHTTTTS-EEE-SS--EEETTTTEEEE-S--HHHHHHHHHHHHHHHHHTTPPPTTHHHHHHHHHH-HHHHHHHHHHHHHHHHHHHHHHHHHHHHHHHHHHHHHTSHHHHHHHHHHHHHHHHHHHHHHTTSS--HHHHHHHHHHHT-HHHHHHHHHHHHHHHHHHHHHHHH-HHHHHHHHHHHHHHTTTTTTT--B-TTSPBPPP-SS--HHHHHH-SSTTHHHHHHHHHHHHHHHSTTHHHHHHHHHHHHHHHHHHHHHHIIIIIIS---HHHHTT----

Sequence (543 aa):
MDLIGSSSESIWLSNTRDVLKDNMVKDQTILEYMIDNNYDIKIPCIFEEDTLKILYQKNRPDLLVKASASLLMTRINDNYTYLDYILDCINKGDFEYNIANITAPGKPDMKVDFYLDIAKHDMIGYVKDDLNLNILLKKYDNKTLLEYFLDRDAELTLNKILNKSDKMNYSVMIILKARGIKDNNTLNIGEGNYFPHKHSPDTYYGPLDKDSDYLIKELEGLFISDGKSDKDLINLLITSYRDALFINYDITIREIEKLIEIKKNNFDKFYYVKDNDNSYFSSNDGCIHMDDSFASTIIHETGHALHYYLNSFKVPDNYDEIVKRARENKELLIKVSDYFEFWNNFKKNLENYLLNITSEVLTTKYSKQENIMDIQNILSKDIDKYRDKFKSLKIPEEQLEQILKDTFSVEEYIKREIIIIANEITAKTMKENYENVGAISDIIDAIFEGKPHDGVLKDNNGKKIAACSGHGIKYYTYTFTAKHGFDEMIANFAVLVKSNGTEKNLRVLRDIVGYEIYNMISNFYYTNILEMDINKSKNQGGR

Foldseek 3Di:
DVVLLADDVVQQQDFPCVVVVDPVDDGGGNVLVCLVVVHDHDDQADDDLVVLVSCVVSVNLVNNLRYALVSQQDDPDDPDGNLLVNLVCCLVPVDDDQPLVRDADPDLLSNLVSLLSCLVSLNNLSCLVVLDLVQQQDDDQQDGSVVSNCVVPVPSCVVGNDDPVSCPDPSNVLVCVLVVNDCPDDVDDADDDDDDDDDDDPDDDDDDDPVLVVLLVLLLCLQVVLVAADNVLSVQQSVLLVLLCVQFPPLSVLLSVLSSVLCVVQVNQEHEEEDCGDWAQDPVRLYTYDHNDHSLSSLLRSLLSLCCSQPNVDAPPCVVVLLVVLLVDQQLLVLLLVLQVVVSVVLVVLLVVLLVVLLVVLVVVCVDPVNQVVLVVVLVVVLVVVLVVNVSHPRPSVSSNVSSCVCSDPVNVSNSVSNVVSVVVSVVCCVPPPVLSALLLQLVCLSVQQCQQSQNDAHPVRHTRHHDHYDHNNVSRVDPDDSVSLSSNSSSLSSLSRDPPNVVSLVSSCVNSHDSSSCSNVCCNCCRRSVHDPVVVVPPPDD